Protein AF-A0A6J8E8V0-F1 (afdb_monomer)

pLDDT: mean 83.44, std 18.16, range [26.38, 98.62]

Secondary structure (DSSP, 8-state):
--------------------SS--SEESS---TTS-PEEEEEEE-TT-HHHHHHHHHHHHHHHHH-TTTEEEEEEE---TTSTTHHHHHHHHHHHHHHS-HHHHHHHHHHHHHTHHHHHHS-HHHHHHHHHHHHHHTT--HHHHHHHHT-HHHHHHHHHHHHHHHHTT--SSSEEEETTEEE--TTTTT--HHHHHHHHHHHHHHHHHTTS--------------PPPPPSS-SSEESTT--TT-SEEEEEEE-TT-HHHHHHHHHHHHHHHHH-TTTEEEEEEE---TTSTTHHHHHHHHHHHHHHHTTTTHHHHHHHHHHTHHHHS-TT--HHHHHHHHHHHHHHTT--HHHHHHHHT-HHHHHHHHHHHHHHHHTT--SSSEEEETTEEE---TT--HHHHHHHHHHHHS-----------TTSEEEEEETTEEEEEPTT-EEETTTEEE-

Radius of gyration: 25.34 Å; Cα contacts (8 Å, |Δi|>4): 703; chains: 1; bounding box: 61×71×66 Å

InterPro domains:
  IPR012336 Thioredoxin-like fold [PF13462] (37-200)
  IPR012336 Thioredoxin-like fold [PF13462] (241-409)
  IPR036249 Thioredoxin-like superfamily [SSF52833] (25-203)
  IPR036249 Thioredoxin-like superfamily [SSF52833] (212-414)

Solvent-accessible surface area (backbone atoms only — not comparable to full-atom values): 25256 Å² total; per-residue (Å²): 143,79,86,80,81,77,79,81,79,68,78,76,75,74,73,68,65,72,56,54,48,34,71,77,59,39,41,58,64,66,85,51,73,90,53,88,37,50,39,37,37,33,33,29,22,60,64,31,67,45,24,49,63,30,45,65,44,53,55,49,46,43,63,71,57,30,43,73,48,32,41,38,29,43,30,62,38,50,50,89,86,44,64,57,12,60,56,49,40,18,41,48,52,30,47,33,72,78,63,38,36,52,60,32,52,56,48,51,53,54,45,44,76,45,37,73,57,48,64,73,46,54,74,67,53,42,52,51,50,51,32,52,54,40,38,77,72,72,42,60,46,69,60,44,57,53,36,47,69,28,72,63,43,54,44,52,51,51,44,45,35,52,40,40,49,46,57,61,53,85,65,53,57,41,42,23,38,28,88,34,65,61,81,69,95,59,70,42,74,61,49,57,70,59,52,45,68,60,49,48,61,32,56,50,50,63,57,38,78,78,51,86,85,86,89,85,81,93,75,90,73,85,82,70,92,61,69,74,67,53,69,52,65,77,58,49,64,47,89,78,31,34,89,71,20,42,32,39,39,40,37,33,28,18,76,65,38,68,51,22,50,60,24,52,66,37,57,49,52,42,33,63,73,58,28,34,72,44,28,17,36,30,41,33,61,40,54,48,91,85,44,82,45,21,60,59,52,47,22,40,48,52,25,43,25,65,75,48,71,54,76,44,35,69,62,48,54,51,52,41,42,78,39,30,73,75,60,60,48,77,86,59,50,72,68,56,51,52,49,54,50,31,54,52,41,36,77,72,72,43,59,48,70,62,44,48,51,37,44,70,28,68,67,42,50,50,50,47,50,42,42,36,53,48,42,46,50,52,70,54,86,63,57,60,37,41,20,37,41,73,30,62,47,96,70,59,49,82,54,47,55,74,58,51,42,68,66,48,51,69,34,69,46,68,76,82,65,71,80,84,73,77,75,42,82,96,37,52,74,27,74,25,46,95,96,39,75,44,63,22,56,95,79,39,46,70,36,77,80,74,33,62,43,115

Mean predicted aligned error: 13.2 Å

Structure (mmCIF, N/CA/C/O backbone):
data_AF-A0A6J8E8V0-F1
#
_entry.id   AF-A0A6J8E8V0-F1
#
loop_
_atom_site.group_PDB
_atom_site.id
_atom_site.type_symbol
_atom_site.label_atom_id
_atom_site.label_alt_id
_atom_site.label_comp_id
_atom_site.label_asym_id
_atom_site.label_entity_id
_atom_site.label_seq_id
_atom_site.pdbx_PDB_ins_code
_atom_site.Cartn_x
_atom_site.Cartn_y
_atom_site.Cartn_z
_atom_site.occupancy
_atom_site.B_iso_or_equiv
_atom_site.auth_seq_id
_atom_site.auth_comp_id
_atom_site.auth_asym_id
_atom_site.auth_atom_id
_atom_site.pdbx_PDB_model_num
ATOM 1 N N . MET A 1 1 ? -34.663 33.775 -26.843 1.00 34.09 1 MET A N 1
ATOM 2 C CA . MET A 1 1 ? -33.263 33.399 -27.128 1.00 34.09 1 MET A CA 1
ATOM 3 C C . MET A 1 1 ? -32.666 32.852 -25.834 1.00 34.09 1 MET A C 1
ATOM 5 O O . MET A 1 1 ? -32.284 33.628 -24.975 1.00 34.09 1 MET A O 1
ATOM 9 N N . LEU A 1 2 ? -32.729 31.535 -25.624 1.00 29.50 2 LEU A N 1
ATOM 10 C CA . LEU A 1 2 ? -32.236 30.851 -24.421 1.00 29.50 2 LEU A CA 1
ATOM 11 C C . LEU A 1 2 ? -31.424 29.652 -24.908 1.00 29.50 2 LEU A C 1
ATOM 13 O O . LEU A 1 2 ? -31.969 28.722 -25.502 1.00 29.50 2 LEU A O 1
ATOM 17 N N . VAL A 1 3 ? -30.106 29.745 -24.752 1.00 31.20 3 VAL A N 1
ATOM 18 C CA . VAL A 1 3 ? -29.142 28.742 -25.204 1.00 31.20 3 VAL A CA 1
ATOM 19 C C . VAL A 1 3 ? -29.199 27.558 -24.239 1.00 31.20 3 VAL A C 1
ATOM 21 O O . VAL A 1 3 ? -28.789 27.665 -23.087 1.00 31.20 3 VAL A O 1
ATOM 24 N N . LYS A 1 4 ? -29.730 26.426 -24.712 1.00 33.00 4 LYS A N 1
ATOM 25 C CA . LYS A 1 4 ? -29.599 25.120 -24.056 1.00 33.00 4 LYS A CA 1
ATOM 26 C C . LYS A 1 4 ? -28.139 24.676 -24.154 1.00 33.00 4 LYS A C 1
ATOM 28 O O . LYS A 1 4 ? -27.688 24.289 -25.229 1.00 33.00 4 LYS A O 1
ATOM 33 N N . ILE A 1 5 ? -27.416 24.704 -23.039 1.00 32.44 5 ILE A N 1
ATOM 34 C CA . ILE A 1 5 ? -26.148 23.983 -22.904 1.00 32.44 5 ILE A CA 1
ATOM 35 C C . ILE A 1 5 ? -26.505 22.512 -22.686 1.00 32.44 5 ILE A C 1
ATOM 37 O O . ILE A 1 5 ? -26.934 22.106 -21.609 1.00 32.44 5 ILE A O 1
ATOM 41 N N . VAL A 1 6 ? -26.383 21.723 -23.750 1.00 30.16 6 VAL A N 1
ATOM 42 C CA . VAL A 1 6 ? -26.398 20.263 -23.678 1.00 30.16 6 VAL A CA 1
ATOM 43 C C . VAL A 1 6 ? -25.029 19.843 -23.154 1.00 30.16 6 VAL A C 1
ATOM 45 O O . VAL A 1 6 ? -24.040 19.876 -23.885 1.00 30.16 6 VAL A O 1
ATOM 48 N N . LEU A 1 7 ? -24.963 19.481 -21.872 1.00 28.97 7 LEU A N 1
ATOM 49 C CA . LEU A 1 7 ? -23.831 18.741 -21.326 1.00 28.97 7 LEU A CA 1
ATOM 50 C C . LEU A 1 7 ? -23.847 17.357 -21.991 1.00 28.97 7 LEU A C 1
ATOM 52 O O . LEU A 1 7 ? -24.654 16.495 -21.649 1.00 28.97 7 LEU A O 1
ATOM 56 N N . LEU A 1 8 ? -22.993 17.166 -22.995 1.00 27.77 8 LEU A N 1
ATOM 57 C CA . LEU A 1 8 ? -22.695 15.855 -23.560 1.00 27.77 8 LEU A CA 1
ATOM 58 C C . LEU A 1 8 ? -22.001 15.022 -22.475 1.00 27.77 8 LEU A C 1
ATOM 60 O O . LEU A 1 8 ? -20.784 15.074 -22.315 1.00 27.77 8 LEU A O 1
ATOM 64 N N . LEU A 1 9 ? -22.793 14.261 -21.719 1.00 31.09 9 LEU A N 1
ATOM 65 C CA . LEU A 1 9 ? -22.322 13.125 -20.935 1.00 31.09 9 LEU A CA 1
ATOM 66 C C . LEU A 1 9 ? -21.863 12.045 -21.919 1.00 31.09 9 LEU A C 1
ATOM 68 O O . LEU A 1 9 ? -22.605 11.129 -22.265 1.00 31.09 9 LEU A O 1
ATOM 72 N N . LEU A 1 10 ? -20.632 12.182 -22.413 1.00 26.38 10 LEU A N 1
ATOM 73 C CA . LEU A 1 10 ? -19.906 11.039 -22.946 1.00 26.38 10 LEU A CA 1
ATOM 74 C C . LEU A 1 10 ? -19.799 10.023 -21.802 1.00 26.38 10 LEU A C 1
ATOM 76 O O . LEU A 1 10 ? -19.360 10.408 -20.713 1.00 26.38 10 LEU A O 1
ATOM 80 N N . PRO A 1 11 ? -20.190 8.753 -21.999 1.00 27.48 11 PRO A N 1
ATOM 81 C CA . PRO A 1 11 ? -19.902 7.738 -21.008 1.00 27.48 11 PRO A CA 1
ATOM 82 C C . PRO A 1 11 ? -18.383 7.724 -20.854 1.00 27.48 11 PRO A C 1
ATOM 84 O O . PRO A 1 11 ? -17.657 7.483 -21.821 1.00 27.48 11 PRO A O 1
ATOM 87 N N . LEU A 1 12 ? -17.899 8.037 -19.650 1.00 30.67 12 LEU A N 1
ATOM 88 C CA . LEU A 1 12 ? -16.551 7.676 -19.248 1.00 30.67 12 LEU A CA 1
ATOM 89 C C . LEU A 1 12 ? -16.484 6.167 -19.457 1.00 30.67 12 LEU A C 1
ATOM 91 O O . LEU A 1 12 ? -17.032 5.399 -18.669 1.00 30.67 12 LEU A O 1
ATOM 95 N N . ALA A 1 13 ? -15.891 5.739 -20.570 1.00 27.61 13 ALA A N 1
ATOM 96 C CA . ALA A 1 13 ? -15.439 4.377 -20.713 1.00 27.61 13 ALA A CA 1
ATOM 97 C C . ALA A 1 13 ? -14.479 4.179 -19.542 1.00 27.61 13 ALA A C 1
ATOM 99 O O . ALA A 1 13 ? -13.367 4.708 -19.553 1.00 27.61 13 ALA A O 1
ATOM 100 N N . TYR A 1 14 ? -14.973 3.537 -18.482 1.00 33.22 14 TYR A N 1
ATOM 101 C CA . TYR A 1 14 ? -14.177 3.131 -17.343 1.00 33.22 14 TYR A CA 1
ATOM 102 C C . TYR A 1 14 ? -13.078 2.246 -17.915 1.00 33.22 14 TYR A C 1
ATOM 104 O O . TYR A 1 14 ? -13.292 1.076 -18.225 1.00 33.22 14 TYR A O 1
ATOM 112 N N . GLU A 1 15 ? -11.900 2.828 -18.121 1.00 35.97 15 GLU A N 1
ATOM 113 C CA . GLU A 1 15 ? -10.684 2.066 -18.306 1.00 35.97 15 GLU A CA 1
ATOM 114 C C . GLU A 1 15 ? -10.506 1.350 -16.966 1.00 35.97 15 GLU A C 1
ATOM 116 O O . GLU A 1 15 ? -10.053 1.957 -15.992 1.00 35.97 15 GLU A O 1
ATOM 121 N N . THR A 1 16 ? -11.021 0.114 -16.882 1.00 40.50 16 THR A N 1
ATOM 122 C CA . THR A 1 16 ? -10.982 -0.739 -15.689 1.00 40.50 16 THR A CA 1
ATOM 123 C C . THR A 1 16 ? -9.624 -0.556 -15.045 1.00 40.50 16 THR A C 1
ATOM 125 O O . THR A 1 16 ? -8.610 -0.746 -15.725 1.00 40.50 16 THR A O 1
ATOM 128 N N . ALA A 1 17 ? -9.595 -0.097 -13.793 1.00 46.75 17 ALA A N 1
ATOM 129 C CA . ALA A 1 17 ? -8.346 0.145 -13.097 1.00 46.75 17 ALA A CA 1
ATOM 130 C C . ALA A 1 17 ? -7.496 -1.125 -13.217 1.00 46.75 17 ALA A C 1
ATOM 132 O O . ALA A 1 17 ? -7.918 -2.204 -12.810 1.00 46.75 17 ALA A O 1
ATOM 133 N N . ILE A 1 18 ? -6.366 -1.023 -13.921 1.00 54.47 18 ILE A N 1
ATOM 134 C CA . ILE A 1 18 ? -5.550 -2.189 -14.241 1.00 54.47 18 ILE A CA 1
ATOM 135 C C . ILE A 1 18 ? -4.857 -2.601 -12.954 1.00 54.47 18 ILE A C 1
ATOM 137 O O . ILE A 1 18 ? -3.860 -1.999 -12.558 1.00 54.47 18 ILE A O 1
ATOM 141 N N . VAL A 1 19 ? -5.421 -3.608 -12.307 1.00 53.31 19 VAL A N 1
ATOM 142 C CA . VAL A 1 19 ? -4.863 -4.219 -11.114 1.00 53.31 19 VAL A CA 1
ATOM 143 C C . VAL A 1 19 ? -3.681 -5.101 -11.536 1.00 53.31 19 VAL A C 1
ATOM 145 O O . VAL A 1 19 ? -3.852 -5.997 -12.368 1.00 53.31 19 VAL A O 1
ATOM 148 N N . PRO A 1 20 ? -2.461 -4.858 -11.034 1.00 56.16 20 PRO A N 1
ATOM 149 C CA . PRO A 1 20 ? -1.312 -5.690 -11.363 1.00 56.16 20 PRO A CA 1
ATOM 150 C C . PRO A 1 20 ? -1.471 -7.079 -10.734 1.00 56.16 20 PRO A C 1
ATOM 152 O O . PRO A 1 20 ? -2.052 -7.227 -9.667 1.00 56.16 20 PRO A O 1
ATOM 155 N N . SER A 1 21 ? -0.942 -8.122 -11.376 1.00 45.38 21 SER A N 1
ATOM 156 C CA . SER A 1 21 ? -1.095 -9.516 -10.921 1.00 45.38 21 SER A CA 1
ATOM 157 C C . SER A 1 21 ? -0.176 -9.923 -9.756 1.00 45.38 21 SER A C 1
ATOM 159 O O . SER A 1 21 ? -0.110 -11.094 -9.398 1.00 45.38 21 SER A O 1
ATOM 161 N N . ARG A 1 22 ? 0.634 -8.982 -9.266 1.00 55.50 22 ARG A N 1
ATOM 162 C CA . ARG A 1 22 ? 1.582 -9.103 -8.151 1.00 55.50 22 ARG A CA 1
ATOM 163 C C . ARG A 1 22 ? 1.892 -7.701 -7.615 1.00 55.50 22 ARG A C 1
ATOM 165 O O . ARG A 1 22 ? 1.747 -6.758 -8.404 1.00 55.50 22 ARG A O 1
ATOM 172 N N . PRO A 1 23 ? 2.382 -7.556 -6.368 1.00 61.09 23 PRO A N 1
ATOM 173 C CA . PRO A 1 23 ? 3.006 -6.315 -5.923 1.00 61.09 23 PRO A CA 1
ATOM 174 C C . PRO A 1 23 ? 4.016 -5.832 -6.972 1.00 61.09 23 PRO A C 1
ATOM 176 O O . PRO A 1 23 ? 4.823 -6.619 -7.487 1.00 61.09 23 PRO A O 1
ATOM 179 N N . LEU A 1 24 ? 3.885 -4.566 -7.367 1.00 75.25 24 LEU A N 1
ATOM 180 C CA . LEU A 1 24 ? 4.709 -3.946 -8.405 1.00 75.25 24 LEU A CA 1
ATOM 181 C C . LEU A 1 24 ? 6.151 -3.750 -7.921 1.00 75.25 24 LEU A C 1
ATOM 183 O O . LEU A 1 24 ? 6.468 -4.036 -6.772 1.00 75.25 24 LEU A O 1
ATOM 187 N N . GLY A 1 25 ? 7.039 -3.313 -8.810 1.00 85.38 25 GLY A N 1
ATOM 188 C CA . GLY A 1 25 ? 8.443 -3.100 -8.485 1.00 85.38 25 GLY A CA 1
ATOM 189 C C . GLY A 1 25 ? 9.325 -4.355 -8.517 1.00 85.38 25 GLY A C 1
ATOM 190 O O . GLY A 1 25 ? 8.908 -5.492 -8.775 1.00 85.38 25 GLY A O 1
ATOM 191 N N . PHE A 1 26 ? 10.608 -4.107 -8.289 1.00 88.19 26 PHE A N 1
ATOM 192 C CA . PHE A 1 26 ? 11.718 -5.044 -8.380 1.00 88.19 26 PHE A CA 1
ATOM 193 C C . PHE A 1 26 ? 12.364 -5.155 -7.003 1.00 88.19 26 PHE A C 1
ATOM 195 O O . PHE A 1 26 ? 12.855 -4.167 -6.466 1.00 88.19 26 PHE A O 1
ATOM 202 N N . ILE A 1 27 ? 12.357 -6.352 -6.421 1.00 87.06 27 ILE A N 1
ATOM 203 C CA . ILE A 1 27 ? 12.912 -6.587 -5.085 1.00 87.06 27 ILE A CA 1
ATOM 204 C C . ILE A 1 27 ? 14.381 -6.983 -5.201 1.00 87.06 27 ILE A C 1
ATOM 206 O O . ILE A 1 27 ? 14.748 -7.798 -6.054 1.00 87.06 27 ILE A O 1
ATOM 210 N N . TYR A 1 28 ? 15.218 -6.391 -4.356 1.00 84.06 28 TYR A N 1
ATOM 211 C CA . TYR A 1 28 ? 16.628 -6.741 -4.255 1.00 84.06 28 TYR A CA 1
ATOM 212 C C . TYR A 1 28 ? 16.803 -8.029 -3.444 1.00 84.06 28 TYR A C 1
ATOM 214 O O . TYR A 1 28 ? 16.353 -8.116 -2.303 1.00 84.06 28 TYR A O 1
ATOM 222 N N . GLY A 1 29 ? 17.486 -9.026 -4.013 1.00 76.19 29 GLY A N 1
ATOM 223 C CA . GLY A 1 29 ? 17.722 -10.307 -3.343 1.00 76.19 29 GLY A CA 1
ATOM 224 C C . GLY A 1 29 ? 16.493 -11.225 -3.289 1.00 76.19 29 GLY A C 1
ATOM 225 O O . GLY A 1 29 ? 15.527 -11.060 -4.035 1.00 76.19 29 GLY A O 1
ATOM 226 N N . ALA A 1 30 ? 16.563 -12.254 -2.440 1.00 69.81 30 ALA A N 1
ATOM 227 C CA . ALA A 1 30 ? 15.464 -13.194 -2.212 1.00 69.81 30 ALA A CA 1
ATOM 228 C C . ALA A 1 30 ? 14.536 -12.680 -1.103 1.00 69.81 30 ALA A C 1
ATOM 230 O O . ALA A 1 30 ? 15.019 -12.136 -0.120 1.00 69.81 30 ALA A O 1
ATOM 231 N N . GLN A 1 31 ? 13.222 -12.888 -1.219 1.00 65.25 31 GLN A N 1
ATOM 232 C CA . GLN A 1 31 ? 12.295 -12.612 -0.117 1.00 65.25 31 GLN A CA 1
ATOM 233 C C . GLN A 1 31 ? 12.247 -13.787 0.861 1.00 65.25 31 GLN A C 1
ATOM 235 O O . GLN A 1 31 ? 12.110 -14.937 0.440 1.00 65.25 31 GLN A O 1
ATOM 240 N N . ASN A 1 32 ? 12.291 -13.491 2.160 1.00 64.62 32 ASN A N 1
ATOM 241 C CA . ASN A 1 32 ? 11.963 -14.458 3.200 1.00 64.62 32 ASN A CA 1
ATOM 242 C C . ASN A 1 32 ? 10.497 -14.276 3.621 1.00 64.62 32 ASN A C 1
ATOM 244 O O . ASN A 1 32 ? 10.148 -13.298 4.273 1.00 64.62 32 ASN A O 1
ATOM 248 N N . SER A 1 33 ? 9.637 -15.227 3.255 1.00 59.72 33 SER A N 1
ATOM 249 C CA . SER A 1 33 ? 8.196 -15.173 3.544 1.00 59.72 33 SER A CA 1
ATOM 250 C C . SER A 1 33 ? 7.834 -15.428 5.012 1.00 59.72 33 SER A C 1
ATOM 252 O O . SER A 1 33 ? 6.668 -15.321 5.376 1.00 59.72 33 SER A O 1
ATOM 254 N N . ASN A 1 34 ? 8.799 -15.825 5.848 1.00 58.19 34 ASN A N 1
ATOM 255 C CA . ASN A 1 34 ? 8.559 -16.185 7.250 1.00 58.19 34 ASN A CA 1
ATOM 256 C C . ASN A 1 34 ? 8.754 -15.010 8.217 1.00 58.19 34 ASN A C 1
ATOM 258 O O . ASN A 1 34 ? 8.612 -15.179 9.428 1.00 58.19 34 ASN A O 1
ATOM 262 N N . VAL A 1 35 ? 9.103 -13.833 7.702 1.00 64.25 35 VAL A N 1
ATOM 263 C CA . VAL A 1 35 ? 9.339 -12.619 8.485 1.00 64.25 35 VAL A CA 1
ATOM 264 C C . VAL A 1 35 ? 8.593 -11.443 7.860 1.00 64.25 35 VAL A C 1
ATOM 266 O O . VAL A 1 35 ? 8.286 -11.453 6.671 1.00 64.25 35 VAL A O 1
ATOM 269 N N . MET A 1 36 ? 8.284 -10.432 8.672 1.00 66.38 36 MET A N 1
ATOM 270 C CA . MET A 1 36 ? 7.752 -9.147 8.209 1.00 66.38 36 MET A CA 1
ATOM 271 C C . MET A 1 36 ? 8.867 -8.099 8.311 1.00 66.38 36 MET A C 1
ATOM 273 O O . MET A 1 36 ? 8.992 -7.458 9.358 1.00 66.38 36 MET A O 1
ATOM 277 N N . PRO A 1 37 ? 9.735 -7.981 7.290 1.00 78.56 37 PRO A N 1
ATOM 278 C CA . PRO A 1 37 ? 10.811 -6.999 7.291 1.00 78.56 37 PRO A CA 1
ATOM 279 C C . PRO A 1 37 ? 10.245 -5.582 7.148 1.00 78.56 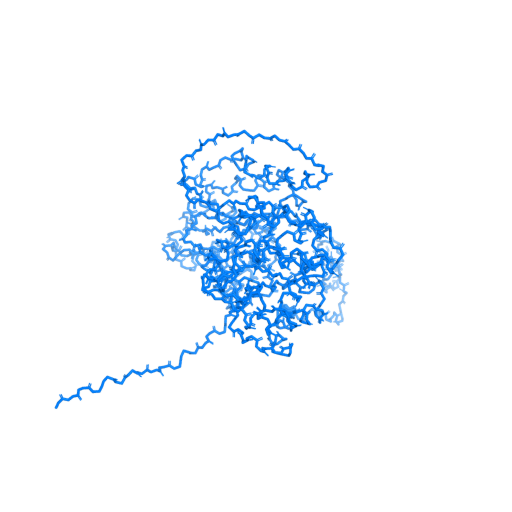37 PRO A C 1
ATOM 281 O O . PRO A 1 37 ? 9.097 -5.394 6.747 1.00 78.56 37 PRO A O 1
ATOM 284 N N . VAL A 1 38 ? 11.076 -4.577 7.424 1.00 83.69 38 VAL A N 1
ATOM 285 C CA . VAL A 1 38 ? 10.765 -3.194 7.048 1.00 83.69 38 VAL A CA 1
ATOM 286 C C . VAL A 1 38 ? 10.676 -3.122 5.525 1.00 83.69 38 VAL A C 1
ATOM 288 O O . VAL A 1 38 ? 11.593 -3.562 4.825 1.00 83.69 38 VAL A O 1
ATOM 291 N N . GLU A 1 39 ? 9.571 -2.593 5.006 1.00 86.56 39 GLU A N 1
ATOM 292 C CA . GLU A 1 39 ? 9.396 -2.372 3.571 1.00 86.56 39 GLU A CA 1
ATOM 293 C C . GLU A 1 39 ? 10.021 -1.026 3.205 1.00 86.56 39 GLU A C 1
ATOM 295 O O . GLU A 1 39 ? 9.642 0.003 3.763 1.00 86.56 39 GLU A O 1
ATOM 300 N N . PHE A 1 40 ? 11.008 -1.034 2.307 1.00 90.25 40 PHE A N 1
ATOM 301 C CA . PHE A 1 40 ? 11.674 0.164 1.809 1.00 90.25 40 PHE A CA 1
ATOM 302 C C . PHE A 1 40 ? 11.517 0.259 0.294 1.00 90.25 40 PHE A C 1
ATOM 304 O O . PHE A 1 40 ? 12.256 -0.357 -0.480 1.00 90.25 40 PHE A O 1
ATOM 311 N N . ASP A 1 41 ? 10.533 1.049 -0.112 1.00 91.19 41 ASP A N 1
ATOM 312 C CA . ASP A 1 41 ? 10.134 1.238 -1.495 1.00 91.19 41 ASP A CA 1
ATOM 313 C C . ASP A 1 41 ? 10.761 2.527 -2.037 1.00 91.19 41 ASP A C 1
ATOM 315 O O . ASP A 1 41 ? 10.690 3.587 -1.417 1.00 91.19 41 ASP A O 1
ATOM 319 N N . VAL A 1 42 ? 11.364 2.463 -3.222 1.00 92.62 42 VAL A N 1
ATOM 320 C CA . VAL A 1 42 ? 11.936 3.630 -3.901 1.00 92.62 42 VAL A CA 1
ATOM 321 C C . VAL A 1 42 ? 11.362 3.774 -5.302 1.00 92.62 42 VAL A C 1
ATOM 323 O O . VAL A 1 42 ? 11.428 2.854 -6.108 1.00 92.62 42 VAL A O 1
ATOM 326 N N . TYR A 1 43 ? 10.848 4.955 -5.625 1.00 93.25 43 TYR A N 1
ATOM 327 C CA . TYR A 1 43 ? 10.379 5.308 -6.961 1.00 93.25 43 TYR A CA 1
ATOM 328 C C . TYR A 1 43 ? 11.493 6.027 -7.711 1.00 93.25 43 TYR A C 1
ATOM 330 O O . TYR A 1 43 ?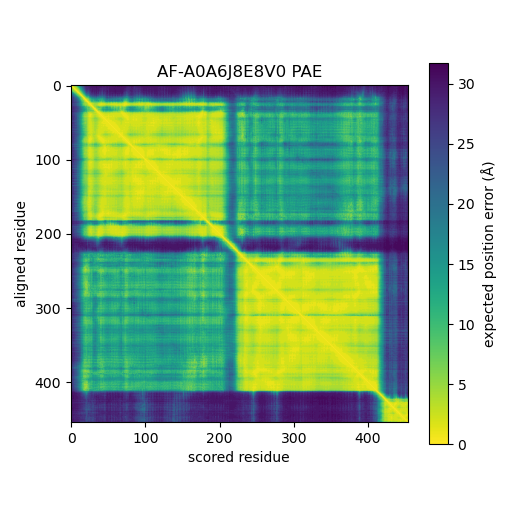 11.870 7.147 -7.364 1.00 93.25 43 TYR A O 1
ATOM 338 N N . MET A 1 44 ? 12.039 5.371 -8.732 1.00 93.69 44 MET A N 1
ATOM 339 C CA . MET A 1 44 ? 13.246 5.805 -9.429 1.00 93.69 44 MET A CA 1
ATOM 340 C C . MET A 1 44 ? 12.967 6.207 -10.869 1.00 93.69 44 MET A C 1
ATOM 342 O O . MET A 1 44 ? 12.285 5.509 -11.623 1.00 93.69 44 MET A O 1
ATOM 346 N N . GLY A 1 45 ? 13.559 7.324 -11.281 1.00 94.06 45 GLY A N 1
ATOM 347 C CA . GLY A 1 45 ? 13.556 7.752 -12.669 1.00 94.06 45 GLY A CA 1
ATOM 348 C C . GLY A 1 45 ? 14.648 6.995 -13.430 1.00 94.06 45 GLY A C 1
ATOM 349 O O . GLY A 1 45 ? 15.819 7.126 -13.067 1.00 94.06 45 GLY A O 1
ATOM 350 N N . PRO A 1 46 ? 14.336 6.256 -14.513 1.00 93.44 46 PRO A N 1
ATOM 351 C CA . PRO A 1 46 ? 15.345 5.485 -15.251 1.00 93.44 46 PRO A CA 1
ATOM 352 C C . PRO A 1 46 ? 16.461 6.348 -15.855 1.00 93.44 46 PRO A C 1
ATOM 354 O O . PRO A 1 46 ? 17.559 5.866 -16.093 1.00 93.44 46 PRO A O 1
ATOM 357 N N . LEU A 1 47 ? 16.175 7.630 -16.104 1.00 94.00 47 LEU A N 1
ATOM 358 C CA . LEU A 1 47 ? 17.115 8.616 -16.649 1.00 94.00 47 LEU A CA 1
ATOM 359 C C . LEU A 1 47 ? 17.211 9.879 -15.775 1.00 94.00 47 LEU A C 1
ATOM 361 O O . LEU A 1 47 ? 17.575 10.948 -16.264 1.00 94.00 47 LEU A O 1
ATOM 365 N N . CYS A 1 48 ? 16.871 9.759 -14.490 1.00 93.19 48 CYS A N 1
ATOM 366 C CA . CYS A 1 48 ? 16.971 10.844 -13.519 1.00 93.19 48 CYS A CA 1
ATOM 367 C C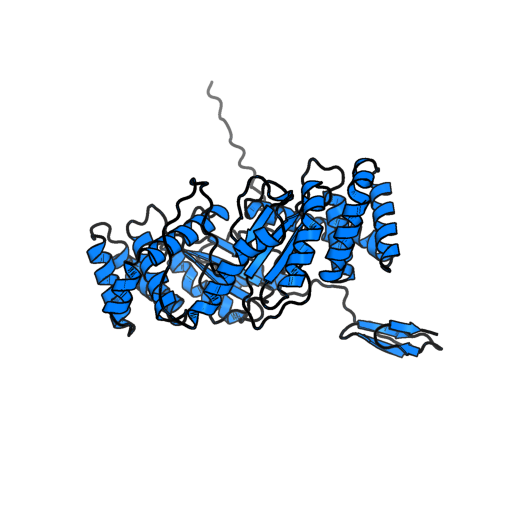 . CYS A 1 48 ? 18.388 10.871 -12.902 1.00 93.19 48 CYS A C 1
ATOM 369 O O . CYS A 1 48 ? 18.806 9.856 -12.336 1.00 93.19 48 CYS A O 1
ATOM 371 N N . PRO A 1 49 ? 19.133 11.994 -12.989 1.00 92.50 49 PRO A N 1
ATOM 372 C CA . PRO A 1 49 ? 20.458 12.126 -12.376 1.00 92.50 49 PRO A CA 1
ATOM 373 C C . PRO A 1 49 ? 20.464 11.885 -10.863 1.00 92.50 49 PRO A C 1
ATOM 375 O O . PRO A 1 49 ? 21.345 11.188 -10.373 1.00 92.50 49 PRO A O 1
ATOM 378 N N . ASP A 1 50 ? 19.448 12.368 -10.148 1.00 92.12 50 ASP A N 1
ATOM 379 C CA . ASP A 1 50 ? 19.331 12.197 -8.694 1.00 92.12 50 ASP A CA 1
ATOM 380 C C . ASP A 1 50 ? 19.073 10.734 -8.320 1.00 92.12 50 ASP A C 1
ATOM 382 O O . ASP A 1 50 ? 19.658 10.200 -7.380 1.00 92.12 50 ASP A O 1
ATOM 386 N N . SER A 1 51 ? 18.258 10.037 -9.122 1.00 93.69 51 SER A N 1
ATOM 387 C CA . SER A 1 51 ? 18.061 8.590 -8.974 1.00 93.69 51 SER A CA 1
ATOM 388 C C . SER A 1 51 ? 19.368 7.827 -9.231 1.00 93.69 51 SER A C 1
ATOM 390 O O . SER A 1 51 ? 19.694 6.910 -8.483 1.00 93.69 51 SER A O 1
ATOM 392 N N . LYS A 1 52 ? 20.157 8.236 -10.236 1.00 94.25 52 LYS A N 1
ATOM 393 C CA . LYS A 1 52 ? 21.504 7.693 -10.486 1.00 94.25 52 LYS A CA 1
ATOM 394 C C . LYS A 1 52 ? 22.451 7.933 -9.307 1.00 94.25 52 LYS A C 1
ATOM 396 O O . LYS A 1 52 ? 23.202 7.025 -8.963 1.00 94.25 52 LYS A O 1
ATOM 401 N N . ALA A 1 53 ? 22.439 9.133 -8.728 1.00 92.75 53 ALA A N 1
ATOM 402 C CA . ALA A 1 53 ? 23.341 9.520 -7.647 1.00 92.75 53 ALA A CA 1
ATOM 403 C C . ALA A 1 53 ? 23.109 8.680 -6.384 1.00 92.75 53 ALA A C 1
ATOM 405 O O . ALA A 1 53 ? 24.065 8.172 -5.800 1.00 92.75 53 ALA A O 1
ATOM 406 N N . VAL A 1 54 ? 21.844 8.461 -6.015 1.00 92.00 54 VAL A N 1
ATOM 407 C CA . VAL A 1 54 ? 21.497 7.740 -4.784 1.00 92.00 54 VAL A CA 1
ATOM 408 C C . VAL A 1 54 ? 21.583 6.213 -4.918 1.00 92.00 54 VAL A C 1
ATOM 410 O O . VAL A 1 54 ? 21.791 5.517 -3.924 1.00 92.00 54 VAL A O 1
ATOM 413 N N . PHE A 1 55 ? 21.449 5.663 -6.132 1.00 93.69 55 PHE A N 1
ATOM 414 C CA . PHE A 1 55 ? 21.325 4.216 -6.361 1.00 93.69 55 PHE A CA 1
ATOM 415 C C . PHE A 1 55 ? 22.419 3.354 -5.694 1.00 93.69 55 PHE A C 1
ATOM 417 O O . PHE A 1 55 ? 22.059 2.375 -5.033 1.00 93.69 55 PHE A O 1
ATOM 424 N N . PRO A 1 56 ? 23.724 3.699 -5.763 1.00 92.88 56 PRO A N 1
ATOM 425 C CA . PRO A 1 56 ? 24.767 2.907 -5.110 1.00 92.88 56 PRO A CA 1
ATOM 426 C C . PRO A 1 56 ? 24.609 2.839 -3.586 1.00 92.88 56 PRO A C 1
ATOM 428 O O . PRO A 1 56 ? 24.873 1.796 -2.989 1.00 92.88 56 PRO A O 1
ATOM 431 N N . THR A 1 57 ? 24.157 3.926 -2.952 1.00 92.56 57 THR A N 1
ATOM 432 C CA . THR A 1 57 ? 23.889 3.971 -1.507 1.00 92.56 57 THR A CA 1
ATOM 433 C C . THR A 1 57 ? 22.747 3.031 -1.134 1.00 92.56 57 THR A C 1
ATOM 435 O O . THR A 1 57 ? 22.859 2.291 -0.160 1.00 92.56 57 THR A O 1
ATOM 438 N N . LEU A 1 58 ? 21.676 2.994 -1.932 1.00 91.56 58 LEU A N 1
ATOM 439 C CA . LEU A 1 58 ? 20.530 2.119 -1.669 1.00 91.56 58 LEU A CA 1
ATOM 440 C C . LEU A 1 58 ? 20.891 0.633 -1.803 1.00 91.56 58 LEU A C 1
ATOM 442 O O . LEU A 1 58 ? 20.463 -0.183 -0.991 1.00 91.56 58 LEU A O 1
ATOM 446 N N . VAL A 1 59 ? 21.715 0.279 -2.796 1.00 90.75 59 VAL A N 1
ATOM 447 C CA . VAL A 1 59 ? 22.198 -1.101 -2.970 1.00 90.75 59 VAL A CA 1
ATOM 448 C C . VAL A 1 59 ? 23.083 -1.529 -1.792 1.00 90.75 59 VAL A C 1
ATOM 450 O O . VAL A 1 59 ? 22.935 -2.648 -1.299 1.00 90.75 59 VAL A O 1
ATOM 453 N N . LYS A 1 60 ? 23.958 -0.640 -1.293 1.00 91.31 60 LYS A N 1
ATOM 454 C CA . LYS A 1 60 ? 24.749 -0.894 -0.073 1.00 91.31 60 LYS A CA 1
ATOM 455 C C . LYS A 1 60 ? 23.855 -1.115 1.144 1.00 91.31 60 LYS A C 1
ATOM 457 O O . LYS A 1 60 ? 24.026 -2.109 1.842 1.00 91.31 60 LYS A O 1
ATOM 462 N N . LEU A 1 61 ? 22.858 -0.252 1.333 1.00 91.44 61 LEU A N 1
ATOM 463 C CA . LEU A 1 61 ? 21.895 -0.341 2.430 1.00 91.44 61 LEU A CA 1
ATOM 464 C C . LEU A 1 61 ? 21.112 -1.665 2.408 1.00 91.44 61 LEU A C 1
ATOM 466 O O . LEU A 1 61 ? 20.974 -2.327 3.435 1.00 91.44 61 LEU A O 1
ATOM 470 N N . ALA A 1 62 ? 20.645 -2.094 1.233 1.00 89.44 62 ALA A N 1
ATOM 471 C CA . ALA A 1 62 ? 19.967 -3.379 1.074 1.00 89.44 62 ALA A CA 1
ATOM 472 C C . ALA A 1 62 ? 20.886 -4.565 1.423 1.00 89.44 62 ALA A C 1
ATOM 474 O O . ALA A 1 62 ? 20.453 -5.518 2.073 1.00 89.44 62 ALA A O 1
ATOM 475 N N . GLY A 1 63 ? 22.166 -4.490 1.039 1.00 89.06 63 GLY A N 1
ATOM 476 C CA . GLY A 1 63 ? 23.186 -5.466 1.426 1.00 89.06 63 GLY A CA 1
ATOM 477 C C . GLY A 1 63 ? 23.493 -5.474 2.929 1.00 89.06 63 GLY A C 1
ATOM 478 O O . GLY A 1 63 ? 23.679 -6.549 3.492 1.00 89.06 63 GLY A O 1
ATOM 479 N N . HIS A 1 64 ? 23.505 -4.304 3.576 1.00 90.25 64 HIS A N 1
ATOM 480 C CA . HIS A 1 64 ? 23.766 -4.147 5.009 1.00 90.25 64 HIS A CA 1
ATOM 481 C C . HIS A 1 64 ? 22.729 -4.878 5.874 1.00 90.25 64 HIS A C 1
ATOM 483 O O . HIS A 1 64 ? 23.085 -5.611 6.796 1.00 90.25 64 HIS A O 1
ATOM 489 N N . TYR A 1 65 ? 21.440 -4.688 5.580 1.00 90.00 65 TYR A N 1
ATOM 490 C CA . TYR A 1 65 ? 20.360 -5.260 6.389 1.00 90.00 65 TYR A CA 1
ATOM 491 C C . TYR A 1 65 ? 20.026 -6.709 6.035 1.00 90.00 65 TYR A C 1
ATOM 493 O O . TYR A 1 65 ? 19.663 -7.487 6.923 1.00 90.00 65 TYR A O 1
ATOM 501 N N . GLY A 1 66 ? 20.139 -7.069 4.756 1.00 87.44 66 GLY A N 1
ATOM 502 C CA . GLY A 1 66 ? 19.697 -8.361 4.250 1.00 87.44 66 GLY A CA 1
ATOM 503 C C . GLY A 1 66 ? 18.167 -8.530 4.244 1.00 87.44 66 GLY A C 1
ATOM 504 O O . GLY A 1 66 ? 17.424 -7.730 4.826 1.00 87.44 66 GLY A O 1
ATOM 505 N N . PRO A 1 67 ? 17.675 -9.598 3.594 1.00 82.94 67 PRO A N 1
ATOM 506 C CA . PRO A 1 67 ? 16.252 -9.770 3.295 1.00 82.94 67 PRO A CA 1
ATOM 507 C C . PRO A 1 67 ? 15.371 -10.045 4.519 1.00 82.94 67 PRO A C 1
ATOM 509 O O . PRO A 1 67 ? 14.155 -9.886 4.441 1.00 82.94 67 PRO A O 1
ATOM 512 N N . ASP A 1 68 ? 15.966 -10.436 5.649 1.00 82.75 68 ASP A N 1
ATOM 513 C CA . ASP A 1 68 ? 15.222 -10.730 6.877 1.00 82.75 68 ASP A CA 1
ATOM 514 C C . ASP A 1 68 ? 14.814 -9.468 7.647 1.00 82.75 68 ASP A C 1
ATOM 516 O O . ASP A 1 68 ? 13.885 -9.502 8.454 1.00 82.75 68 ASP A O 1
ATOM 520 N N . LYS A 1 69 ? 15.522 -8.354 7.420 1.00 84.56 69 LYS A N 1
ATOM 521 C CA . LYS A 1 69 ? 15.300 -7.082 8.120 1.00 84.56 69 LYS A CA 1
ATOM 522 C C . LYS A 1 69 ? 14.734 -6.006 7.205 1.00 84.56 69 LYS A C 1
ATOM 524 O O . LYS A 1 69 ? 13.916 -5.212 7.661 1.00 84.56 69 LYS A O 1
ATOM 529 N N . LEU A 1 70 ? 15.143 -5.983 5.935 1.00 87.19 70 LEU A N 1
ATOM 530 C CA . LEU A 1 70 ? 14.750 -4.953 4.978 1.00 87.19 70 LEU A CA 1
ATOM 531 C C . LEU A 1 70 ? 14.357 -5.581 3.637 1.00 87.19 70 LEU A C 1
ATOM 533 O O . LEU A 1 70 ? 15.172 -6.223 2.977 1.00 87.19 70 LEU A O 1
ATOM 537 N N . THR A 1 71 ? 13.123 -5.341 3.194 1.00 87.88 71 THR A N 1
ATOM 538 C CA . THR A 1 71 ? 12.735 -5.562 1.796 1.00 87.88 71 THR A CA 1
ATOM 539 C C . THR A 1 71 ? 12.972 -4.276 1.025 1.00 87.88 71 THR A C 1
ATOM 541 O O . THR A 1 71 ? 12.210 -3.326 1.162 1.00 87.88 71 THR A O 1
ATOM 544 N N . PHE A 1 72 ? 14.020 -4.247 0.201 1.00 89.69 72 PHE A N 1
ATOM 545 C CA . PHE A 1 72 ? 14.276 -3.124 -0.696 1.00 89.69 72 PHE A CA 1
ATOM 546 C C . PHE A 1 72 ? 13.593 -3.353 -2.048 1.00 89.69 72 PHE A C 1
ATOM 548 O O . PHE A 1 72 ? 13.935 -4.298 -2.769 1.00 89.69 72 PHE A O 1
ATOM 555 N N . ARG A 1 73 ? 12.626 -2.496 -2.389 1.00 90.81 73 ARG A N 1
ATOM 556 C CA . ARG A 1 73 ? 11.812 -2.597 -3.605 1.00 90.81 73 ARG A CA 1
ATOM 557 C C . ARG A 1 73 ? 11.948 -1.333 -4.451 1.00 90.81 73 ARG A C 1
ATOM 559 O O . ARG A 1 73 ? 11.575 -0.242 -4.042 1.00 90.81 73 ARG A O 1
ATOM 566 N N . MET A 1 74 ? 12.458 -1.482 -5.666 1.00 92.81 74 MET A N 1
ATOM 567 C CA . MET A 1 74 ? 12.566 -0.397 -6.639 1.00 92.81 74 MET A CA 1
ATOM 568 C C . MET A 1 74 ? 11.350 -0.395 -7.563 1.00 92.81 74 MET A C 1
ATOM 570 O O . MET A 1 74 ? 11.075 -1.400 -8.205 1.00 92.81 74 MET A O 1
ATOM 574 N N . HIS A 1 75 ? 10.675 0.739 -7.696 1.00 93.12 75 HIS A N 1
ATOM 575 C CA . HIS A 1 75 ? 9.630 0.991 -8.685 1.00 93.12 75 HIS A CA 1
ATOM 576 C C . HIS A 1 75 ? 10.155 1.936 -9.757 1.00 93.12 75 HIS A C 1
ATOM 578 O O . HIS A 1 75 ? 10.807 2.935 -9.439 1.00 93.12 75 HIS A O 1
ATOM 584 N N . LEU A 1 76 ? 9.866 1.674 -11.030 1.00 93.50 76 LEU A N 1
ATOM 585 C CA . LEU A 1 76 ? 10.233 2.610 -12.093 1.00 93.50 76 LEU A CA 1
ATOM 586 C C . LEU A 1 76 ? 9.149 3.664 -12.273 1.00 93.50 76 LEU A C 1
ATOM 588 O O . LEU A 1 76 ? 7.985 3.378 -12.550 1.00 93.50 76 LEU A O 1
ATOM 592 N N . PHE A 1 77 ? 9.565 4.922 -12.198 1.00 93.56 77 PHE A N 1
ATOM 593 C CA . PHE A 1 77 ? 8.688 6.069 -12.359 1.00 93.56 77 PHE A CA 1
ATOM 594 C C . PHE A 1 77 ? 9.213 6.978 -13.480 1.00 93.56 77 PHE A C 1
ATOM 596 O O . PHE A 1 77 ? 9.837 8.012 -13.233 1.00 93.56 77 PHE A O 1
ATOM 603 N N . PRO A 1 78 ? 9.032 6.585 -14.759 1.00 92.12 78 PRO A N 1
ATOM 604 C CA . PRO A 1 78 ? 9.535 7.358 -15.885 1.00 92.12 78 PRO A CA 1
ATOM 605 C C . PRO A 1 78 ? 8.775 8.682 -16.028 1.00 92.12 78 PRO A C 1
ATOM 607 O O . PRO A 1 78 ? 7.607 8.720 -16.434 1.00 92.12 78 PRO A O 1
ATOM 610 N N . LEU A 1 79 ? 9.473 9.774 -15.725 1.00 85.12 79 LEU A N 1
ATOM 611 C CA . LEU A 1 79 ? 8.961 11.136 -15.829 1.00 85.12 79 LEU A CA 1
ATOM 612 C C . LEU A 1 79 ? 8.895 11.595 -17.298 1.00 85.12 79 LEU A C 1
ATOM 614 O O . LEU A 1 79 ? 9.806 11.301 -18.078 1.00 85.12 79 LEU A O 1
ATOM 618 N N . PRO A 1 80 ? 7.836 12.324 -17.701 1.00 84.06 80 PRO A N 1
ATOM 619 C CA . PRO A 1 80 ? 7.556 12.617 -19.109 1.00 84.06 80 PRO A CA 1
ATOM 620 C C . PRO A 1 80 ? 8.567 13.564 -19.772 1.00 84.06 80 PRO A C 1
ATOM 622 O O . PRO A 1 80 ? 8.678 13.567 -20.994 1.00 84.06 80 PRO A O 1
ATOM 625 N N . TYR A 1 81 ? 9.311 14.348 -18.988 1.00 83.12 81 TYR A N 1
ATOM 626 C CA . TYR A 1 81 ? 10.299 15.313 -19.483 1.00 83.12 81 TYR A CA 1
ATOM 627 C C . TYR A 1 81 ? 11.679 14.703 -19.779 1.00 83.12 81 TYR A C 1
ATOM 629 O O . TYR A 1 81 ? 12.507 15.344 -20.424 1.00 83.12 81 TYR A O 1
ATOM 637 N N . HIS A 1 82 ? 11.944 13.459 -19.369 1.00 86.31 82 HIS A N 1
ATOM 638 C CA . HIS A 1 82 ? 13.164 12.753 -19.757 1.00 86.31 82 HIS A CA 1
ATOM 639 C C . HIS A 1 82 ? 12.935 11.969 -21.054 1.00 86.31 82 HIS A C 1
ATOM 641 O O . HIS A 1 82 ? 12.216 10.964 -21.079 1.00 86.31 82 HIS A O 1
ATOM 647 N N . LYS A 1 83 ? 13.580 12.415 -22.142 1.00 87.00 83 LYS A N 1
ATOM 648 C CA . LYS A 1 83 ? 13.573 11.718 -23.437 1.00 87.00 83 LYS A CA 1
ATOM 649 C C . LYS A 1 83 ? 13.947 10.249 -23.224 1.00 87.00 83 LYS A C 1
ATOM 651 O O . LYS A 1 83 ? 14.932 9.954 -22.562 1.00 87.00 83 LYS A O 1
ATOM 656 N N . HIS A 1 84 ? 13.144 9.340 -23.771 1.00 94.75 84 HIS A N 1
ATOM 657 C CA . HIS A 1 84 ? 13.299 7.883 -23.651 1.00 94.75 84 HIS A CA 1
ATOM 658 C C . HIS A 1 84 ? 13.160 7.279 -22.248 1.00 94.75 84 HIS A C 1
ATOM 660 O O . HIS A 1 84 ? 13.277 6.064 -22.149 1.00 94.75 84 HIS A O 1
ATOM 666 N N . ALA A 1 85 ? 12.822 8.019 -21.185 1.00 93.56 85 ALA A N 1
ATOM 667 C CA . ALA A 1 85 ? 12.692 7.419 -19.846 1.00 93.56 85 ALA A CA 1
ATOM 668 C C . ALA A 1 85 ? 11.693 6.256 -19.817 1.00 93.56 85 ALA A C 1
ATOM 670 O O . ALA A 1 85 ? 11.967 5.208 -19.241 1.00 93.56 85 ALA A O 1
ATOM 671 N N . PHE A 1 86 ? 10.565 6.402 -20.513 1.00 94.12 86 PHE A N 1
ATOM 672 C CA . PHE A 1 86 ? 9.583 5.328 -20.638 1.00 94.12 86 PHE A CA 1
ATOM 673 C C . PHE A 1 86 ? 10.115 4.121 -21.436 1.00 94.12 86 PHE A C 1
ATOM 675 O O . PHE A 1 86 ? 9.829 2.979 -21.098 1.00 94.12 86 PHE A O 1
ATOM 682 N N . LEU A 1 87 ? 10.921 4.360 -22.474 1.00 95.75 87 LEU A N 1
ATOM 683 C CA . LEU A 1 87 ? 11.550 3.299 -23.266 1.00 95.75 87 LEU A CA 1
ATOM 684 C C . LEU A 1 87 ? 12.618 2.546 -22.458 1.00 95.75 87 LEU A C 1
ATOM 686 O O . LEU A 1 87 ? 12.698 1.325 -22.535 1.00 95.75 87 LEU A O 1
ATOM 690 N N . VAL A 1 88 ? 13.407 3.264 -21.661 1.00 96.62 88 VAL A N 1
ATOM 691 C CA . VAL A 1 88 ? 14.412 2.673 -20.772 1.00 96.62 88 VAL A CA 1
ATOM 692 C C . VAL A 1 88 ? 13.741 1.886 -19.645 1.00 96.62 88 VAL A C 1
ATOM 694 O O . VAL A 1 88 ? 14.182 0.780 -19.350 1.00 96.62 88 VAL A O 1
ATOM 697 N N . ALA A 1 89 ? 12.615 2.371 -19.103 1.00 96.00 89 ALA A N 1
ATOM 698 C CA . ALA A 1 89 ? 11.799 1.586 -18.175 1.00 96.00 89 ALA A CA 1
ATOM 699 C C . ALA A 1 89 ? 11.349 0.256 -18.805 1.00 96.00 89 ALA A C 1
ATOM 701 O O . ALA A 1 89 ? 11.519 -0.798 -18.197 1.00 96.00 89 ALA A O 1
ATOM 702 N N . MET A 1 90 ? 10.866 0.275 -20.054 1.00 95.25 90 MET A N 1
ATOM 703 C CA . MET A 1 90 ? 10.528 -0.955 -20.786 1.00 95.25 90 MET A CA 1
ATOM 704 C C . MET A 1 90 ? 11.728 -1.903 -20.918 1.00 95.25 90 MET A C 1
ATOM 706 O O . MET A 1 90 ? 11.555 -3.115 -20.799 1.00 95.25 90 MET A O 1
ATOM 710 N N . GLY A 1 91 ? 12.939 -1.373 -21.119 1.00 96.31 91 GLY A N 1
ATOM 711 C CA . GLY A 1 91 ? 14.174 -2.162 -21.114 1.00 96.31 91 GLY A CA 1
ATOM 712 C C . GLY A 1 91 ? 14.416 -2.860 -19.774 1.00 96.31 91 GLY A C 1
ATOM 713 O O . GLY A 1 91 ? 14.667 -4.062 -19.741 1.00 96.31 91 GLY A O 1
ATOM 714 N N . THR A 1 92 ? 14.241 -2.146 -18.663 1.00 96.19 92 THR A N 1
ATOM 715 C CA . THR A 1 92 ? 14.375 -2.712 -17.313 1.00 96.19 92 THR A CA 1
ATOM 716 C C . THR A 1 92 ? 13.339 -3.805 -17.027 1.00 96.19 92 THR A C 1
ATOM 718 O O . THR A 1 92 ? 13.696 -4.879 -16.542 1.00 96.19 92 THR A O 1
ATOM 721 N N . HIS A 1 93 ? 12.070 -3.606 -17.404 1.00 92.50 93 HIS A N 1
ATOM 722 C CA . HIS A 1 93 ? 11.056 -4.666 -17.308 1.00 92.50 93 HIS A CA 1
ATOM 723 C C . HIS A 1 93 ? 11.390 -5.879 -18.183 1.00 92.50 93 HIS A C 1
ATOM 725 O O . HIS A 1 93 ? 11.157 -7.014 -17.762 1.00 92.50 93 HIS A O 1
ATOM 731 N N . ALA A 1 94 ? 11.937 -5.659 -19.383 1.00 93.94 94 ALA A N 1
ATOM 732 C CA . ALA A 1 94 ? 12.375 -6.740 -20.258 1.00 93.94 94 ALA A CA 1
ATOM 733 C C . ALA A 1 94 ? 13.478 -7.577 -19.590 1.00 93.94 94 ALA A C 1
ATOM 735 O O . ALA A 1 94 ? 13.345 -8.800 -19.542 1.00 93.94 94 ALA A O 1
ATOM 736 N N . VAL A 1 95 ? 14.492 -6.946 -18.980 1.00 94.31 95 VAL A N 1
ATOM 737 C CA . VAL A 1 95 ? 15.520 -7.668 -18.208 1.00 94.31 95 VAL A CA 1
ATOM 738 C C . VAL A 1 95 ? 14.901 -8.461 -17.068 1.00 94.31 95 VAL A C 1
ATOM 740 O O . VAL A 1 95 ? 15.160 -9.662 -16.960 1.00 94.31 95 VAL A O 1
ATOM 743 N N . ASN A 1 96 ? 14.037 -7.844 -16.258 1.00 90.12 96 ASN A N 1
ATOM 744 C CA . ASN A 1 96 ? 13.387 -8.549 -15.157 1.00 90.12 96 ASN A CA 1
ATOM 745 C C . ASN A 1 96 ? 12.573 -9.756 -15.654 1.00 90.12 96 ASN A C 1
ATOM 747 O O . ASN A 1 96 ? 12.550 -10.800 -15.006 1.00 90.12 96 ASN A O 1
ATOM 751 N N . LYS A 1 97 ? 11.930 -9.646 -16.825 1.00 87.31 97 LYS A N 1
ATOM 752 C CA . LYS A 1 97 ? 11.163 -10.743 -17.430 1.00 87.31 97 LYS A CA 1
ATOM 753 C C . LYS A 1 97 ? 12.050 -11.902 -17.888 1.00 87.31 97 LYS A C 1
ATOM 755 O O . LYS A 1 97 ? 11.631 -13.052 -17.776 1.00 87.31 97 LYS A O 1
ATOM 760 N N . MET A 1 98 ? 13.246 -11.601 -18.389 1.00 88.50 98 MET A N 1
ATOM 761 C CA . MET A 1 98 ? 14.237 -12.598 -18.809 1.00 88.50 98 MET A CA 1
ATOM 762 C C . MET A 1 98 ? 14.966 -13.241 -17.618 1.00 88.50 98 MET A C 1
ATOM 764 O O . MET A 1 98 ? 15.545 -14.320 -17.760 1.00 88.50 98 MET A O 1
ATOM 768 N N . THR A 1 99 ? 14.962 -12.588 -16.449 1.00 87.38 99 THR A N 1
ATOM 769 C CA . THR A 1 99 ? 15.852 -12.921 -15.329 1.00 87.38 99 THR A CA 1
ATOM 770 C C . THR A 1 99 ? 15.139 -12.906 -13.966 1.00 87.38 99 THR A C 1
ATOM 772 O O . THR A 1 99 ? 14.252 -13.727 -13.733 1.00 87.38 99 THR A O 1
ATOM 775 N N . ASN A 1 100 ? 15.576 -12.049 -13.037 1.00 79.38 100 ASN A N 1
ATOM 776 C CA . ASN A 1 100 ? 15.060 -11.864 -11.685 1.00 79.38 100 ASN A CA 1
ATOM 777 C C . ASN A 1 100 ? 15.343 -10.431 -11.189 1.00 79.38 100 ASN A C 1
ATOM 779 O O . ASN A 1 100 ? 16.000 -9.635 -11.867 1.00 79.38 100 ASN A O 1
ATOM 783 N N . GLY A 1 101 ? 14.871 -10.124 -9.977 1.00 75.56 101 GLY A N 1
ATOM 784 C CA . GLY A 1 101 ? 15.070 -8.821 -9.344 1.00 75.56 101 GLY A CA 1
ATOM 785 C C . GLY A 1 101 ? 16.546 -8.436 -9.225 1.00 75.56 101 GLY A C 1
ATOM 786 O O . GLY A 1 101 ? 16.921 -7.385 -9.725 1.00 75.56 101 GLY A O 1
ATOM 787 N N . SER A 1 102 ? 17.419 -9.297 -8.692 1.00 80.81 102 SER A N 1
ATOM 788 C CA . SER A 1 102 ? 18.852 -8.986 -8.526 1.00 80.81 102 SER A CA 1
ATOM 789 C C . SER A 1 102 ? 19.544 -8.569 -9.829 1.00 80.81 102 SER A C 1
ATOM 791 O O . SER A 1 102 ? 20.283 -7.587 -9.849 1.00 80.81 102 SER A O 1
ATOM 793 N N . MET A 1 103 ? 19.268 -9.261 -10.938 1.00 86.75 103 MET A N 1
ATOM 794 C CA . MET A 1 103 ? 19.828 -8.894 -12.243 1.00 86.75 103 MET A CA 1
ATOM 795 C C . MET A 1 103 ? 19.259 -7.570 -12.774 1.00 86.75 103 MET A C 1
ATOM 797 O O . MET A 1 103 ? 19.933 -6.842 -13.498 1.00 86.75 103 MET A O 1
ATOM 801 N N . THR A 1 104 ? 18.042 -7.220 -12.361 1.00 91.81 104 THR A N 1
ATOM 802 C CA . THR A 1 104 ? 17.420 -5.932 -12.679 1.00 91.81 104 THR A CA 1
ATOM 803 C C . THR A 1 104 ? 18.162 -4.778 -12.003 1.00 91.81 104 THR A C 1
ATOM 805 O O . THR A 1 104 ? 18.339 -3.736 -12.625 1.00 91.81 104 THR A O 1
ATOM 808 N N . PHE A 1 105 ? 18.681 -4.958 -10.782 1.00 92.31 105 PHE A N 1
ATOM 809 C CA . PHE A 1 105 ? 19.515 -3.937 -10.130 1.00 92.31 105 PHE A CA 1
ATOM 810 C C . PHE A 1 105 ? 20.864 -3.746 -10.832 1.00 92.31 105 PHE A C 1
ATOM 812 O O . PHE A 1 105 ? 21.302 -2.609 -10.999 1.00 92.31 105 PHE A O 1
ATOM 819 N N . ILE A 1 106 ? 21.490 -4.831 -11.303 1.00 91.75 106 ILE A N 1
ATOM 820 C CA . ILE A 1 106 ? 22.725 -4.752 -12.103 1.00 91.75 106 ILE A CA 1
ATOM 821 C C . ILE A 1 106 ? 22.457 -4.002 -13.414 1.00 91.75 106 ILE A C 1
ATOM 823 O O . ILE A 1 106 ? 23.201 -3.091 -13.769 1.00 91.75 106 ILE A O 1
ATOM 827 N N . TRP A 1 107 ? 21.356 -4.327 -14.095 1.00 95.62 107 TRP A N 1
ATOM 828 C CA . TRP A 1 107 ? 20.926 -3.612 -15.296 1.00 95.62 107 TRP A CA 1
ATOM 829 C C . TRP A 1 107 ? 20.696 -2.123 -15.028 1.00 95.62 107 TRP A C 1
ATOM 831 O O . TRP A 1 107 ? 21.179 -1.280 -15.778 1.00 95.62 107 TRP A O 1
ATOM 841 N N . THR A 1 108 ? 19.997 -1.775 -13.946 1.00 96.25 108 THR A N 1
ATOM 842 C CA . THR A 1 108 ? 19.758 -0.374 -13.577 1.00 96.25 108 THR A CA 1
ATOM 843 C C . THR A 1 108 ? 21.068 0.370 -13.317 1.00 96.25 108 THR A C 1
ATOM 845 O O . THR A 1 108 ? 21.224 1.499 -13.782 1.00 96.25 108 THR A O 1
ATOM 848 N N . GLN A 1 109 ? 22.042 -0.265 -12.652 1.00 94.88 109 GLN A N 1
ATOM 849 C CA . GLN A 1 109 ? 23.376 0.311 -12.458 1.00 94.88 109 GLN A CA 1
ATOM 850 C C . GLN A 1 109 ? 24.064 0.628 -13.794 1.00 94.88 109 GLN A C 1
ATOM 852 O O . GLN A 1 109 ? 24.684 1.687 -13.928 1.00 94.88 109 GLN A O 1
ATOM 857 N N . ASP A 1 110 ? 23.950 -0.271 -14.773 1.00 95.19 110 ASP A N 1
ATOM 858 C CA . ASP A 1 110 ? 24.567 -0.127 -16.094 1.00 95.19 110 ASP A CA 1
ATOM 859 C C . ASP A 1 110 ? 23.842 0.900 -16.982 1.00 95.19 110 ASP A C 1
ATOM 861 O O . ASP A 1 110 ? 24.460 1.704 -17.680 1.00 95.19 110 ASP A O 1
ATOM 865 N N . VAL A 1 111 ? 22.514 0.985 -16.888 1.00 96.44 111 VAL A N 1
ATOM 866 C CA . VAL A 1 111 ? 21.753 2.088 -17.493 1.00 96.44 111 VAL A CA 1
ATOM 867 C C . VAL A 1 111 ? 22.200 3.428 -16.909 1.00 96.44 111 VAL A C 1
ATOM 869 O O . VAL A 1 111 ? 22.414 4.385 -17.655 1.00 96.44 111 VAL A O 1
ATOM 872 N N . TYR A 1 112 ? 22.388 3.511 -15.589 1.00 96.50 112 TYR A N 1
ATOM 873 C CA . TYR A 1 112 ? 22.844 4.731 -14.931 1.00 96.50 112 TYR A CA 1
ATOM 874 C C . TYR A 1 112 ? 24.282 5.118 -15.284 1.00 96.50 112 TYR A C 1
ATOM 876 O O . TYR A 1 112 ? 24.563 6.312 -15.455 1.00 96.50 112 TYR A O 1
ATOM 884 N N . SER A 1 113 ? 25.189 4.157 -15.473 1.00 95.56 113 SER A N 1
ATOM 885 C CA . SER A 1 113 ? 26.549 4.447 -15.953 1.00 95.56 113 SER A CA 1
ATOM 886 C C . SER A 1 113 ? 26.532 5.073 -17.358 1.00 95.56 113 SER A C 1
ATOM 888 O O . SER A 1 113 ? 27.348 5.948 -17.644 1.00 95.56 113 SER A O 1
ATOM 890 N N . HIS A 1 114 ? 25.521 4.749 -18.173 1.00 95.38 114 HIS A N 1
ATOM 891 C CA . HIS A 1 114 ? 25.324 5.265 -19.530 1.00 95.38 114 HIS A CA 1
ATOM 892 C C . HIS A 1 114 ? 24.243 6.355 -19.660 1.00 95.38 114 HIS A C 1
ATOM 894 O O . HIS A 1 114 ? 23.903 6.737 -20.777 1.00 95.38 114 HIS A O 1
ATOM 900 N N . LEU A 1 115 ? 23.695 6.882 -18.561 1.00 94.06 115 LEU A N 1
ATOM 901 C CA . LEU A 1 115 ? 22.486 7.724 -18.559 1.00 94.06 115 LEU A CA 1
ATOM 902 C C . LEU A 1 115 ? 22.495 8.853 -19.607 1.00 94.06 115 LEU A C 1
ATOM 904 O O . LEU A 1 115 ? 21.488 9.076 -20.282 1.00 94.06 115 LEU A O 1
ATOM 908 N N . ASP A 1 116 ? 23.615 9.564 -19.763 1.00 92.62 116 ASP A N 1
ATOM 909 C CA . ASP A 1 116 ? 23.692 10.736 -20.642 1.00 92.62 116 ASP A CA 1
ATOM 910 C C . ASP A 1 116 ? 23.597 10.388 -22.128 1.00 92.62 116 ASP A C 1
ATOM 912 O O . ASP A 1 116 ? 23.040 11.175 -22.897 1.00 92.62 116 ASP A O 1
ATOM 916 N N . ILE A 1 117 ? 24.032 9.188 -22.536 1.00 94.00 117 ILE A N 1
ATOM 917 C CA . ILE A 1 117 ? 23.915 8.766 -23.936 1.00 94.00 117 ILE A CA 1
ATOM 918 C C . ILE A 1 117 ? 22.443 8.670 -24.338 1.00 94.00 117 ILE A C 1
ATOM 920 O O . ILE A 1 117 ? 22.047 9.138 -25.402 1.00 94.00 117 ILE A O 1
ATOM 924 N N . PHE A 1 118 ? 21.582 8.162 -23.453 1.00 94.69 118 PHE A N 1
ATOM 925 C CA . PHE A 1 118 ? 20.161 7.994 -23.745 1.00 94.69 118 PHE A CA 1
ATOM 926 C C . PHE A 1 118 ? 19.433 9.323 -23.963 1.00 94.69 118 PHE A C 1
ATOM 928 O O . PHE A 1 118 ? 18.392 9.341 -24.612 1.00 94.69 118 PHE A O 1
ATOM 935 N N . LYS A 1 119 ? 19.978 10.455 -23.507 1.00 89.31 119 LYS A N 1
ATOM 936 C CA . LYS A 1 119 ? 19.379 11.775 -23.756 1.00 89.31 119 LYS A CA 1
ATOM 937 C C . LYS A 1 119 ? 19.528 12.217 -25.216 1.00 89.31 119 LYS A C 1
ATOM 939 O O . LYS A 1 119 ? 18.667 12.932 -25.731 1.00 89.31 119 LYS A O 1
ATOM 944 N N . THR A 1 120 ? 20.589 11.788 -25.902 1.00 92.44 120 THR A N 1
ATOM 945 C CA . THR A 1 120 ? 20.931 12.273 -27.251 1.00 92.44 120 THR A CA 1
ATOM 946 C C . THR A 1 120 ? 20.427 11.348 -28.356 1.00 92.44 120 THR A C 1
ATOM 948 O O . THR A 1 120 ? 20.003 11.827 -29.409 1.00 92.44 120 THR A O 1
ATOM 951 N N . LEU A 1 121 ? 20.369 10.039 -28.100 1.00 95.56 121 LEU A N 1
ATOM 952 C CA . LEU A 1 121 ? 20.017 9.030 -29.102 1.00 95.56 121 LEU A CA 1
ATOM 953 C C . LEU A 1 121 ? 18.611 9.225 -29.700 1.00 95.56 121 LEU A C 1
ATOM 955 O O . LEU A 1 121 ? 17.684 9.763 -29.079 1.00 95.56 121 LEU A O 1
ATOM 959 N N . THR A 1 122 ? 18.423 8.742 -30.926 1.00 97.06 122 THR A N 1
ATOM 960 C CA . THR A 1 122 ? 17.094 8.436 -31.478 1.00 97.06 122 THR A CA 1
ATOM 961 C C . THR A 1 122 ? 16.493 7.220 -30.766 1.00 97.06 122 THR A C 1
ATOM 963 O O . THR A 1 122 ? 17.172 6.517 -30.018 1.00 97.06 122 THR A O 1
ATOM 966 N N . LYS A 1 123 ? 15.202 6.951 -30.985 1.00 95.12 123 LYS A N 1
ATOM 967 C CA . LYS A 1 123 ? 14.523 5.795 -30.384 1.00 95.12 123 LYS A CA 1
ATOM 968 C C . LYS A 1 123 ? 15.198 4.467 -30.762 1.00 95.12 123 LYS A C 1
ATOM 970 O O . LYS A 1 123 ? 15.447 3.642 -29.888 1.00 95.12 123 LYS A O 1
ATOM 975 N N . ASP A 1 124 ? 15.532 4.281 -32.036 1.00 96.25 124 ASP A N 1
ATOM 976 C CA . ASP A 1 124 ? 16.127 3.032 -32.530 1.00 96.25 124 ASP A CA 1
ATOM 977 C C . ASP A 1 124 ? 17.574 2.861 -32.067 1.00 96.25 124 ASP A C 1
ATOM 979 O O . ASP A 1 124 ? 17.999 1.754 -31.729 1.00 96.25 124 ASP A O 1
ATOM 983 N N . GLN A 1 125 ? 18.317 3.964 -31.968 1.00 97.62 125 GLN A N 1
ATOM 984 C CA . GLN A 1 125 ? 19.647 3.962 -31.367 1.00 97.62 125 GLN A CA 1
ATOM 985 C C . GLN A 1 125 ? 19.591 3.632 -29.870 1.00 97.62 125 GLN A C 1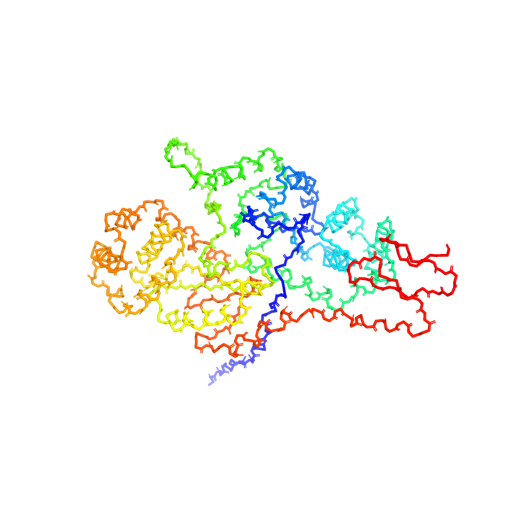
ATOM 987 O O . GLN A 1 125 ? 20.408 2.847 -29.399 1.00 97.62 125 GLN A O 1
ATOM 992 N N . ALA A 1 126 ? 18.609 4.155 -29.127 1.00 97.06 126 ALA A N 1
ATOM 993 C CA . ALA A 1 126 ? 18.413 3.811 -27.719 1.00 97.06 126 ALA A CA 1
ATOM 994 C C . ALA A 1 126 ? 18.069 2.322 -27.538 1.00 97.06 126 ALA A C 1
ATOM 996 O O . ALA A 1 126 ? 18.638 1.668 -26.667 1.00 97.06 126 ALA A O 1
ATOM 997 N N . ILE A 1 127 ? 17.203 1.755 -28.391 1.00 97.25 127 ILE A N 1
ATOM 998 C CA . ILE A 1 127 ? 16.925 0.307 -28.405 1.00 97.25 127 ILE A CA 1
ATOM 999 C C . ILE A 1 127 ? 18.200 -0.482 -28.700 1.00 97.25 127 ILE A C 1
ATOM 1001 O O . ILE A 1 127 ? 18.497 -1.442 -27.997 1.00 97.25 127 ILE A O 1
ATOM 1005 N N . SER A 1 128 ? 18.964 -0.075 -29.714 1.00 97.56 128 SER A N 1
ATOM 1006 C CA . SER A 1 128 ? 20.205 -0.756 -30.098 1.00 97.56 128 SER A CA 1
ATOM 1007 C C . SER A 1 128 ? 21.237 -0.724 -28.972 1.00 97.56 128 SER A C 1
ATOM 1009 O O . SER A 1 128 ? 21.833 -1.756 -28.672 1.00 97.56 128 SER A O 1
ATOM 1011 N N . LYS A 1 129 ? 21.376 0.416 -28.280 1.00 97.75 129 LYS A N 1
ATOM 1012 C CA . LYS A 1 129 ? 22.243 0.530 -27.106 1.00 97.75 129 LYS A CA 1
ATOM 1013 C C . LYS A 1 129 ? 21.774 -0.382 -25.973 1.00 97.75 129 LYS A C 1
ATOM 1015 O O . LYS A 1 129 ? 22.583 -1.101 -25.410 1.00 97.75 129 LYS A O 1
ATOM 1020 N N . MET A 1 130 ? 20.476 -0.429 -25.675 1.00 98.00 130 MET A N 1
ATOM 1021 C CA . MET A 1 130 ? 19.946 -1.355 -24.665 1.00 98.00 130 MET A CA 1
ATOM 1022 C C . MET A 1 130 ? 20.166 -2.832 -25.032 1.00 98.00 130 MET A C 1
ATOM 1024 O O . MET A 1 130 ? 20.462 -3.635 -24.156 1.00 98.00 130 MET A O 1
ATOM 1028 N N . VAL A 1 131 ? 20.064 -3.200 -26.314 1.00 97.81 131 VAL A N 1
ATOM 1029 C CA . VAL A 1 131 ? 20.377 -4.560 -26.791 1.00 97.81 131 VAL A CA 1
ATOM 1030 C C . VAL A 1 131 ? 21.859 -4.896 -26.581 1.00 97.81 131 VAL A C 1
ATOM 1032 O O . VAL A 1 131 ? 22.179 -6.018 -26.194 1.00 97.81 131 VAL A O 1
ATOM 1035 N N . GLU A 1 132 ? 22.760 -3.940 -26.816 1.00 97.44 132 GLU A N 1
ATOM 1036 C CA . GLU A 1 132 ? 24.196 -4.080 -26.548 1.00 97.44 132 GLU A CA 1
ATOM 1037 C C . GLU A 1 132 ? 24.473 -4.303 -25.053 1.00 97.44 132 GLU A C 1
ATOM 1039 O O . GLU A 1 132 ? 25.172 -5.257 -24.715 1.00 97.44 132 GLU A O 1
ATOM 1044 N N . LEU A 1 133 ? 23.870 -3.493 -24.172 1.00 97.06 133 LEU A N 1
ATOM 1045 C CA . LEU A 1 133 ? 23.985 -3.657 -22.715 1.00 97.06 133 LEU A CA 1
ATOM 1046 C C . LEU A 1 133 ? 23.412 -5.010 -22.253 1.00 97.06 133 LEU A C 1
ATOM 1048 O O . LEU A 1 133 ? 24.024 -5.736 -21.480 1.00 97.06 133 LEU A O 1
ATOM 1052 N N . ALA A 1 134 ? 22.262 -5.427 -22.788 1.00 96.00 134 ALA A N 1
ATOM 1053 C CA . ALA A 1 134 ? 21.683 -6.725 -22.445 1.00 96.00 134 ALA A CA 1
ATOM 1054 C C . ALA A 1 134 ? 22.625 -7.873 -22.854 1.00 96.00 134 ALA A C 1
ATOM 1056 O O . ALA A 1 134 ? 22.818 -8.831 -22.105 1.00 96.00 134 ALA A O 1
ATOM 1057 N N . LYS A 1 135 ? 23.264 -7.755 -24.024 1.00 95.94 135 LYS A N 1
ATOM 1058 C CA . LYS A 1 135 ? 24.238 -8.733 -24.515 1.00 95.94 135 LYS A CA 1
ATOM 1059 C C . LYS A 1 135 ? 25.505 -8.774 -23.656 1.00 95.94 135 LYS A C 1
ATOM 1061 O O . LYS A 1 135 ? 26.004 -9.872 -23.415 1.00 95.94 135 LYS A O 1
ATOM 1066 N N . SER A 1 136 ? 26.023 -7.634 -23.187 1.00 93.81 136 SER A N 1
ATOM 1067 C CA . SER A 1 136 ? 27.197 -7.606 -22.295 1.00 93.81 136 SER A CA 1
ATOM 1068 C C . SER A 1 136 ? 26.913 -8.282 -20.948 1.00 93.81 136 SER A C 1
ATOM 1070 O O . SER A 1 136 ? 27.811 -8.879 -20.362 1.00 93.81 136 SER A O 1
ATOM 1072 N N . MET A 1 137 ? 25.648 -8.293 -20.518 1.00 92.56 137 MET A N 1
ATOM 1073 C CA . MET A 1 137 ? 25.158 -9.035 -19.349 1.00 92.56 137 MET A CA 1
ATOM 1074 C C . MET A 1 137 ? 24.848 -10.520 -19.630 1.00 92.56 137 MET A C 1
ATOM 1076 O O . MET A 1 137 ? 24.318 -11.217 -18.765 1.00 92.56 137 MET A O 1
ATOM 1080 N N . GLY A 1 138 ? 25.145 -11.024 -20.833 1.00 93.31 138 GLY A N 1
ATOM 1081 C CA . GLY A 1 138 ? 24.903 -12.417 -21.222 1.00 93.31 138 GLY A CA 1
ATOM 1082 C C . GLY A 1 138 ? 23.452 -12.738 -21.603 1.00 93.31 138 GLY A C 1
ATOM 1083 O O . GLY A 1 138 ? 23.090 -13.911 -21.699 1.00 93.31 138 GLY A O 1
ATOM 1084 N N . LEU A 1 139 ? 22.608 -11.727 -21.828 1.00 94.38 139 LEU A N 1
ATOM 1085 C CA . LEU A 1 139 ? 21.211 -11.914 -22.224 1.00 94.38 139 LEU A CA 1
ATOM 1086 C C . LEU A 1 139 ? 21.068 -12.063 -23.745 1.00 94.38 139 LEU A C 1
ATOM 1088 O O . LEU A 1 139 ? 21.825 -11.495 -24.536 1.00 94.38 139 LEU A O 1
ATOM 1092 N N . SER A 1 140 ? 20.046 -12.809 -24.175 1.00 96.38 140 SER A N 1
ATOM 1093 C CA . SER A 1 140 ? 19.725 -12.975 -25.596 1.00 96.38 140 SER A CA 1
ATOM 1094 C C . SER A 1 140 ? 19.288 -11.648 -26.220 1.00 96.38 140 SER A C 1
ATOM 1096 O O . SER A 1 140 ? 18.214 -11.124 -25.921 1.00 96.38 140 SER A O 1
ATOM 1098 N N . ALA A 1 141 ? 20.094 -11.129 -27.149 1.00 93.88 141 ALA A N 1
ATOM 1099 C CA . ALA A 1 141 ? 19.798 -9.900 -27.883 1.00 93.88 141 ALA A CA 1
ATOM 1100 C C . ALA A 1 141 ? 18.456 -9.966 -28.638 1.00 93.88 141 ALA A C 1
ATOM 1102 O O . ALA A 1 141 ? 17.717 -8.981 -28.688 1.00 93.88 141 ALA A O 1
ATOM 1103 N N . ALA A 1 142 ? 18.130 -11.129 -29.214 1.00 93.69 142 ALA A N 1
ATOM 1104 C CA . ALA A 1 142 ? 16.891 -11.333 -29.959 1.00 93.69 14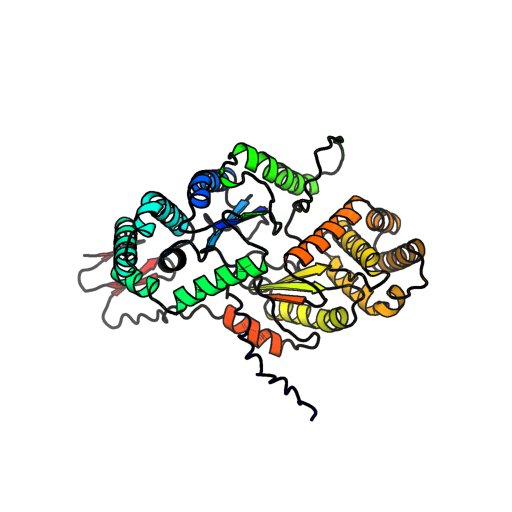2 ALA A CA 1
ATOM 1105 C C . ALA A 1 142 ? 15.661 -11.280 -29.039 1.00 93.69 142 ALA A C 1
ATOM 1107 O O . ALA A 1 142 ? 14.702 -10.563 -29.331 1.00 93.69 142 ALA A O 1
ATOM 1108 N N . GLU A 1 143 ? 15.717 -11.984 -27.906 1.00 94.69 143 GLU A N 1
ATOM 1109 C CA . GLU A 1 143 ? 14.634 -11.999 -26.918 1.00 94.69 143 GLU A CA 1
ATOM 1110 C C . GLU A 1 143 ? 14.448 -10.618 -26.279 1.00 94.69 143 GLU A C 1
ATOM 1112 O O . GLU A 1 143 ? 13.325 -10.114 -26.213 1.00 94.69 143 GLU A O 1
ATOM 1117 N N . PHE A 1 144 ? 15.542 -9.948 -25.900 1.00 96.25 144 PHE A N 1
ATOM 1118 C CA . PHE A 1 144 ? 15.480 -8.598 -25.345 1.00 96.25 144 PHE A CA 1
ATOM 1119 C C . PHE A 1 144 ? 14.828 -7.616 -26.326 1.00 96.25 144 PHE A C 1
ATOM 1121 O O . PHE A 1 144 ? 13.916 -6.878 -25.952 1.00 96.25 144 PHE A O 1
ATOM 1128 N N . LYS A 1 145 ? 15.239 -7.630 -27.604 1.00 94.50 145 LYS A N 1
ATOM 1129 C CA . LYS A 1 145 ? 14.671 -6.753 -28.642 1.00 94.50 145 LYS A CA 1
ATOM 1130 C C . LYS A 1 145 ? 13.167 -6.989 -28.838 1.00 94.50 145 LYS A C 1
ATOM 1132 O O . LYS A 1 145 ? 12.411 -6.034 -29.039 1.00 94.50 145 LYS A O 1
ATOM 1137 N N . GLN A 1 146 ? 12.725 -8.244 -28.749 1.00 93.88 146 GLN A N 1
ATOM 1138 C CA . GLN A 1 146 ? 11.307 -8.595 -28.800 1.00 93.88 146 GLN A CA 1
ATOM 1139 C C . GLN A 1 146 ? 10.547 -8.056 -27.581 1.00 93.88 146 GLN A C 1
ATOM 1141 O O . GLN A 1 146 ? 9.457 -7.505 -27.732 1.00 93.88 146 GLN A O 1
ATOM 1146 N N . LEU A 1 147 ? 11.108 -8.189 -26.377 1.00 92.25 147 LEU A N 1
ATOM 1147 C CA . LEU A 1 147 ? 10.465 -7.759 -25.133 1.00 92.25 147 LEU A CA 1
ATOM 1148 C C . LEU A 1 147 ? 10.416 -6.235 -24.986 1.00 92.25 147 LEU A C 1
ATOM 1150 O O . LEU A 1 147 ? 9.362 -5.692 -24.666 1.00 92.25 147 LEU A O 1
ATOM 1154 N N . VAL A 1 148 ? 11.504 -5.523 -25.286 1.00 92.44 148 VAL A N 1
ATOM 1155 C CA . VAL A 1 148 ? 11.580 -4.057 -25.132 1.00 92.44 148 VAL A CA 1
ATOM 1156 C C . VAL A 1 148 ? 10.640 -3.302 -26.076 1.00 92.44 148 VAL A C 1
ATOM 1158 O O . VAL A 1 148 ? 10.369 -2.126 -25.869 1.00 92.44 148 VAL A O 1
ATOM 1161 N N . THR A 1 149 ? 10.108 -3.961 -27.107 1.00 87.38 149 THR A N 1
ATOM 1162 C CA . THR A 1 149 ? 9.093 -3.404 -28.019 1.00 87.38 149 THR A CA 1
ATOM 1163 C C . THR A 1 149 ? 7.698 -3.999 -27.802 1.00 87.38 149 THR A C 1
ATOM 1165 O O . THR A 1 149 ? 6.736 -3.588 -28.452 1.00 87.38 149 THR A O 1
ATOM 1168 N N . ASN A 1 150 ? 7.560 -4.932 -26.858 1.00 90.75 150 ASN A N 1
ATOM 1169 C CA . ASN A 1 150 ? 6.340 -5.685 -26.619 1.00 90.75 150 ASN A CA 1
ATOM 1170 C C . ASN A 1 150 ? 5.234 -4.813 -25.995 1.00 90.75 150 ASN A C 1
ATOM 1172 O O . ASN A 1 150 ? 5.463 -4.053 -25.050 1.00 90.75 150 ASN A O 1
ATOM 1176 N N . SER A 1 151 ? 4.002 -4.964 -26.488 1.00 82.69 151 SER A N 1
ATOM 1177 C CA . SER A 1 151 ? 2.829 -4.235 -25.987 1.00 82.69 151 SER A CA 1
ATOM 1178 C C . SER A 1 151 ? 2.493 -4.555 -24.526 1.00 82.69 151 SER A C 1
ATOM 1180 O O . SER A 1 151 ? 2.004 -3.679 -23.815 1.00 82.69 151 SER A O 1
ATOM 1182 N N . ARG A 1 152 ? 2.799 -5.766 -24.049 1.00 81.62 152 ARG A N 1
ATOM 1183 C CA . ARG A 1 152 ? 2.630 -6.170 -22.650 1.00 81.62 152 ARG A CA 1
ATOM 1184 C C . ARG A 1 152 ? 3.643 -5.495 -21.735 1.00 81.62 152 ARG A C 1
ATOM 1186 O O . ARG A 1 152 ? 3.240 -4.949 -20.721 1.00 81.62 152 ARG A O 1
ATOM 1193 N N . ILE A 1 153 ? 4.922 -5.457 -22.112 1.00 86.69 153 ILE A N 1
ATOM 1194 C CA . ILE A 1 153 ? 5.952 -4.727 -21.350 1.00 86.69 153 ILE A CA 1
ATOM 1195 C C . ILE A 1 153 ? 5.603 -3.236 -21.295 1.00 86.69 153 ILE A C 1
ATOM 1197 O O . ILE A 1 153 ? 5.603 -2.629 -20.229 1.00 86.69 153 ILE A O 1
ATOM 1201 N N . LYS A 1 154 ? 5.186 -2.662 -22.430 1.00 85.00 154 LYS A N 1
ATOM 1202 C CA . LYS A 1 154 ? 4.651 -1.295 -22.492 1.00 85.00 154 LYS A CA 1
ATOM 1203 C C . LYS A 1 154 ? 3.501 -1.076 -21.506 1.00 85.00 154 LYS A C 1
ATOM 1205 O O . LYS A 1 154 ? 3.400 -0.016 -20.893 1.00 85.00 154 LYS A O 1
ATOM 1210 N N . HIS A 1 155 ? 2.598 -2.043 -21.410 1.00 79.50 155 HIS A N 1
ATOM 1211 C CA . HIS A 1 155 ? 1.459 -1.987 -20.509 1.00 79.50 155 HIS A CA 1
ATOM 1212 C C . HIS A 1 155 ? 1.897 -2.078 -19.040 1.00 79.50 155 HIS A C 1
ATOM 1214 O O . HIS A 1 155 ? 1.510 -1.216 -18.260 1.00 79.50 155 HIS A O 1
ATOM 1220 N N . GLU A 1 156 ? 2.774 -3.019 -18.684 1.00 80.88 156 GLU A N 1
ATOM 1221 C CA . GLU A 1 156 ? 3.334 -3.165 -17.332 1.00 80.88 156 GLU A CA 1
ATOM 1222 C C . GLU A 1 156 ? 4.008 -1.865 -16.848 1.00 80.88 156 GLU A C 1
ATOM 1224 O O . GLU A 1 156 ? 3.704 -1.399 -15.752 1.00 80.88 156 GLU A O 1
ATOM 1229 N N . CYS A 1 157 ? 4.798 -1.191 -17.694 1.00 86.81 157 CYS A N 1
ATOM 1230 C CA . CYS A 1 157 ? 5.393 0.110 -17.352 1.00 86.81 157 CYS A CA 1
ATOM 1231 C C . CYS A 1 157 ? 4.352 1.217 -17.111 1.00 86.81 157 CYS A C 1
ATOM 1233 O O . CYS A 1 157 ? 4.557 2.118 -16.298 1.00 86.81 157 CYS A O 1
ATOM 1235 N N . ARG A 1 158 ? 3.231 1.208 -17.848 1.00 84.06 158 ARG A N 1
ATOM 1236 C CA . ARG A 1 158 ? 2.145 2.186 -17.638 1.00 84.06 158 ARG A CA 1
ATOM 1237 C C . ARG A 1 158 ? 1.439 1.945 -16.314 1.00 84.06 158 ARG A C 1
ATOM 1239 O O . ARG A 1 158 ? 1.105 2.920 -15.646 1.00 84.06 158 ARG A O 1
ATOM 1246 N N . VAL A 1 159 ? 1.221 0.678 -15.969 1.00 80.31 159 VAL A N 1
ATOM 1247 C CA . VAL A 1 159 ? 0.606 0.265 -14.705 1.00 80.31 159 VAL A CA 1
ATOM 1248 C C . VAL A 1 159 ? 1.490 0.678 -13.535 1.00 80.31 159 VAL A C 1
ATOM 1250 O O . VAL A 1 159 ? 0.995 1.348 -12.638 1.00 80.31 159 VAL A O 1
ATOM 1253 N N . GLU A 1 160 ? 2.796 0.401 -13.589 1.00 84.88 160 GLU A N 1
ATOM 1254 C CA . GLU A 1 160 ? 3.738 0.802 -12.534 1.00 84.88 160 GLU A CA 1
ATOM 1255 C C . GLU A 1 160 ? 3.786 2.324 -12.341 1.00 84.88 160 GLU A C 1
ATOM 1257 O O . GLU A 1 160 ? 3.669 2.826 -11.223 1.00 84.88 160 GLU A O 1
ATOM 1262 N N . ARG A 1 161 ? 3.824 3.091 -13.437 1.00 85.44 161 ARG A N 1
ATOM 1263 C CA . ARG A 1 161 ? 3.755 4.555 -13.349 1.00 85.44 161 ARG A CA 1
ATOM 1264 C C . ARG A 1 161 ? 2.420 5.043 -12.772 1.00 85.44 161 ARG A C 1
ATOM 1266 O O . ARG A 1 161 ? 2.404 5.976 -11.976 1.00 85.44 161 ARG A O 1
ATOM 1273 N N . LYS A 1 162 ? 1.289 4.447 -13.173 1.00 81.69 162 LYS A N 1
ATOM 1274 C CA . LYS A 1 162 ? -0.042 4.800 -12.641 1.00 81.69 162 LYS A CA 1
ATOM 1275 C C . LYS A 1 162 ? -0.142 4.482 -11.148 1.00 81.69 162 LYS A C 1
ATOM 1277 O O . LYS A 1 162 ? -0.700 5.285 -10.409 1.00 81.69 162 LYS A O 1
ATOM 1282 N N . HIS A 1 163 ? 0.444 3.369 -10.720 1.00 80.06 163 HIS A N 1
ATOM 1283 C CA . HIS A 1 163 ? 0.567 2.996 -9.317 1.00 80.06 163 HIS A CA 1
ATOM 1284 C C . HIS A 1 163 ? 1.383 4.028 -8.527 1.00 80.06 163 HIS A C 1
ATOM 1286 O O . HIS A 1 163 ? 0.908 4.517 -7.512 1.00 80.06 163 HIS A O 1
ATOM 1292 N N . GLY A 1 164 ? 2.539 4.481 -9.023 1.00 83.38 164 GLY A N 1
ATOM 1293 C CA . GLY A 1 164 ? 3.262 5.568 -8.349 1.00 83.38 164 GLY A CA 1
ATOM 1294 C C . GLY A 1 164 ? 2.409 6.837 -8.184 1.00 83.38 164 GLY A C 1
ATOM 1295 O O . GLY A 1 164 ? 2.372 7.417 -7.101 1.00 83.38 164 GLY A O 1
ATOM 1296 N N . PHE A 1 165 ? 1.626 7.223 -9.201 1.00 80.12 165 PHE A N 1
ATOM 1297 C CA . PHE A 1 165 ? 0.703 8.358 -9.076 1.00 80.12 165 PHE A CA 1
ATOM 1298 C C . PHE A 1 165 ? -0.394 8.124 -8.028 1.00 80.12 165 PHE A C 1
ATOM 1300 O O . PHE A 1 165 ? -0.686 9.040 -7.260 1.00 80.12 165 PHE A O 1
ATOM 1307 N N . SER A 1 166 ? -0.977 6.918 -7.948 1.00 73.75 166 SER A N 1
ATOM 1308 C CA . SER A 1 166 ? -1.952 6.584 -6.891 1.00 73.75 166 SER A CA 1
ATOM 1309 C C . SER A 1 166 ? -1.321 6.548 -5.499 1.00 73.75 166 SER A C 1
ATOM 1311 O O . SER A 1 166 ? -2.026 6.617 -4.496 1.00 73.75 166 SER A O 1
ATOM 1313 N N . ARG A 1 167 ? 0.011 6.475 -5.415 1.00 76.62 167 ARG A N 1
ATOM 1314 C CA . ARG A 1 167 ? 0.777 6.579 -4.170 1.00 76.62 167 ARG A CA 1
ATOM 1315 C C . ARG A 1 167 ? 1.275 7.985 -3.851 1.00 76.62 167 ARG A C 1
ATOM 1317 O O . ARG A 1 167 ? 2.116 8.152 -2.975 1.00 76.62 167 ARG A O 1
ATOM 1324 N N . GLY A 1 168 ? 0.753 8.996 -4.544 1.00 77.44 168 GLY A N 1
ATOM 1325 C CA . GLY A 1 168 ? 1.112 10.392 -4.308 1.00 77.44 168 GLY A CA 1
ATOM 1326 C C . GLY A 1 168 ? 2.526 10.751 -4.770 1.00 77.44 168 GLY A C 1
ATOM 1327 O O . GLY A 1 168 ? 3.003 11.840 -4.450 1.00 77.44 168 GLY A O 1
ATOM 1328 N N . ILE A 1 169 ? 3.190 9.876 -5.537 1.00 84.75 169 ILE A N 1
ATOM 1329 C CA . ILE A 1 169 ? 4.532 10.114 -6.071 1.00 84.75 169 ILE A CA 1
ATOM 1330 C C . ILE A 1 169 ? 4.460 11.172 -7.167 1.00 84.75 169 ILE A C 1
ATOM 1332 O O . ILE A 1 169 ? 3.699 11.056 -8.131 1.00 84.75 169 ILE A O 1
ATOM 1336 N N . LYS A 1 170 ? 5.278 12.213 -7.013 1.00 83.81 170 LYS A N 1
ATOM 1337 C CA . LYS A 1 170 ? 5.328 13.363 -7.930 1.00 83.81 170 LYS A CA 1
ATOM 1338 C C . LYS A 1 170 ? 6.715 13.607 -8.522 1.00 83.81 170 LYS A C 1
ATOM 1340 O O . LYS A 1 170 ? 6.816 14.316 -9.518 1.00 83.81 170 LYS A O 1
ATOM 1345 N N . ALA A 1 171 ? 7.759 13.024 -7.940 1.00 87.94 171 ALA A N 1
ATOM 1346 C CA . ALA A 1 171 ? 9.148 13.224 -8.332 1.00 87.94 171 ALA A CA 1
ATOM 1347 C C . ALA A 1 171 ? 9.946 11.921 -8.185 1.00 87.94 171 ALA A C 1
ATOM 1349 O O . ALA A 1 171 ? 9.426 10.911 -7.716 1.00 87.94 171 ALA A O 1
ATOM 1350 N N . THR A 1 172 ? 11.203 11.936 -8.625 1.00 91.00 172 THR A N 1
ATOM 1351 C CA . THR A 1 172 ? 12.146 10.830 -8.426 1.00 91.00 172 THR A CA 1
ATOM 1352 C C . THR A 1 172 ? 13.520 11.384 -8.043 1.00 91.00 172 THR A C 1
ATOM 1354 O O . THR A 1 172 ? 13.926 12.354 -8.681 1.00 91.00 172 THR A O 1
ATOM 1357 N N . PRO A 1 173 ? 14.271 10.747 -7.129 1.00 92.31 173 PRO A N 1
ATOM 1358 C CA . PRO A 1 173 ? 13.829 9.620 -6.316 1.00 92.31 173 PRO A CA 1
ATOM 1359 C C . PRO A 1 173 ? 12.723 10.046 -5.335 1.00 92.31 173 PRO A C 1
ATOM 1361 O O . PRO A 1 173 ? 12.606 11.209 -4.968 1.00 92.31 173 PRO A O 1
ATOM 1364 N N . THR A 1 174 ? 11.861 9.114 -4.950 1.00 90.94 174 THR A N 1
ATOM 1365 C CA . THR A 1 174 ? 10.974 9.281 -3.791 1.00 90.94 174 THR A CA 1
ATOM 1366 C C . THR A 1 174 ? 10.990 7.989 -3.004 1.00 90.94 174 THR A C 1
ATOM 1368 O O . THR A 1 174 ? 10.862 6.912 -3.586 1.00 90.94 174 THR A O 1
ATOM 1371 N N . PHE A 1 175 ? 11.157 8.099 -1.693 1.00 90.06 175 PHE A N 1
ATOM 1372 C CA . PHE A 1 175 ? 11.281 6.953 -0.803 1.00 90.06 175 PHE A CA 1
ATOM 1373 C C . PHE A 1 175 ? 10.020 6.757 0.023 1.00 90.06 175 PHE A C 1
ATOM 1375 O O . PHE A 1 175 ? 9.382 7.721 0.441 1.00 90.06 175 PHE A O 1
ATOM 1382 N N . MET A 1 176 ? 9.692 5.503 0.299 1.00 88.31 176 MET A N 1
ATOM 1383 C CA . MET A 1 176 ? 8.656 5.101 1.234 1.00 88.31 176 MET A CA 1
ATOM 1384 C C . MET A 1 176 ? 9.220 4.057 2.189 1.00 88.31 176 MET A C 1
ATOM 1386 O O . MET A 1 176 ? 9.892 3.125 1.757 1.00 88.31 176 MET A O 1
ATOM 1390 N N . ILE A 1 177 ? 8.926 4.202 3.477 1.00 86.56 177 ILE A N 1
ATOM 1391 C CA . ILE A 1 177 ? 9.193 3.171 4.481 1.00 86.56 177 ILE A CA 1
ATOM 1392 C C . ILE A 1 177 ? 7.855 2.744 5.077 1.00 86.56 177 ILE A C 1
ATOM 1394 O O . ILE A 1 177 ? 7.087 3.601 5.512 1.00 86.56 177 ILE A O 1
ATOM 1398 N N . ASN A 1 178 ? 7.574 1.437 5.080 1.00 82.62 178 ASN A N 1
ATOM 1399 C CA . ASN A 1 178 ? 6.312 0.857 5.554 1.00 82.62 178 ASN A CA 1
ATOM 1400 C C . ASN A 1 178 ? 5.092 1.615 5.007 1.00 82.62 178 ASN A C 1
ATOM 1402 O O . ASN A 1 178 ? 4.221 2.062 5.751 1.00 82.62 178 ASN A O 1
ATOM 1406 N N . ASP A 1 179 ? 5.091 1.801 3.687 1.00 78.19 179 ASP A N 1
ATOM 1407 C CA . ASP A 1 179 ? 4.069 2.505 2.916 1.00 78.19 179 ASP A CA 1
ATOM 1408 C C . ASP A 1 179 ? 3.931 4.029 3.141 1.00 78.19 179 ASP A C 1
ATOM 1410 O O . ASP A 1 179 ? 3.112 4.670 2.477 1.00 78.19 179 ASP A O 1
ATOM 1414 N N . VAL A 1 180 ? 4.759 4.647 3.989 1.00 79.38 180 VAL A N 1
ATOM 1415 C CA . VAL A 1 180 ? 4.746 6.099 4.231 1.00 79.38 180 VAL A CA 1
ATOM 1416 C C . VAL A 1 180 ? 5.876 6.788 3.476 1.00 79.38 180 VAL A C 1
ATOM 1418 O O . VAL A 1 180 ? 7.041 6.427 3.627 1.00 79.38 180 VAL A O 1
ATOM 1421 N N . VAL A 1 181 ? 5.531 7.805 2.673 1.00 82.62 181 VAL A N 1
ATOM 1422 C CA . VAL A 1 181 ? 6.502 8.672 1.979 1.00 82.62 181 VAL A CA 1
ATOM 1423 C C . VAL A 1 181 ? 7.442 9.277 3.002 1.00 82.62 181 VAL A C 1
ATOM 1425 O O . VAL A 1 181 ? 6.971 9.918 3.930 1.00 82.62 181 VAL A O 1
ATOM 1428 N N . VAL A 1 182 ? 8.748 9.129 2.810 1.00 83.31 182 VAL A N 1
ATOM 1429 C CA . VAL A 1 182 ? 9.776 9.839 3.572 1.00 83.31 182 VAL A CA 1
ATOM 1430 C C . VAL A 1 182 ? 9.967 11.204 2.908 1.00 83.31 182 VAL A C 1
ATOM 1432 O O . VAL A 1 182 ? 10.529 11.250 1.818 1.00 83.31 182 VAL A O 1
ATOM 1435 N N . ALA A 1 183 ? 9.475 12.302 3.492 1.00 68.56 183 ALA A N 1
ATOM 1436 C CA . ALA A 1 183 ? 9.752 13.652 2.987 1.00 68.56 183 ALA A CA 1
ATOM 1437 C C . ALA A 1 183 ? 11.095 14.161 3.522 1.00 68.56 183 ALA A C 1
ATOM 1439 O O . ALA A 1 183 ? 11.391 14.016 4.708 1.00 68.56 183 ALA A O 1
ATOM 1440 N N . ASP A 1 184 ? 11.900 14.726 2.624 1.00 63.66 184 ASP A N 1
ATOM 1441 C CA . ASP A 1 184 ? 13.152 15.433 2.910 1.00 63.66 184 ASP A CA 1
ATOM 1442 C C . ASP A 1 184 ? 13.614 16.153 1.630 1.00 63.66 184 ASP A C 1
ATOM 1444 O O . ASP A 1 184 ? 13.355 15.660 0.528 1.00 63.66 184 ASP A O 1
ATOM 1448 N N . ASP A 1 185 ? 14.299 17.280 1.789 1.00 55.34 185 ASP A N 1
ATOM 1449 C CA . ASP A 1 185 ? 14.687 18.211 0.728 1.00 55.34 185 ASP A CA 1
ATOM 1450 C C . ASP A 1 185 ? 15.991 17.792 0.009 1.00 55.34 185 ASP A C 1
ATOM 1452 O O . ASP A 1 185 ? 16.217 18.217 -1.123 1.00 55.34 185 ASP A O 1
ATOM 1456 N N . ASP A 1 186 ? 16.820 16.913 0.604 1.00 64.88 186 ASP A N 1
ATOM 1457 C CA . ASP A 1 186 ? 18.089 16.418 0.015 1.00 64.88 186 ASP A CA 1
ATOM 1458 C C . ASP A 1 186 ? 18.171 14.880 -0.078 1.00 64.88 186 ASP A C 1
ATOM 1460 O O . ASP A 1 186 ? 19.125 14.200 0.310 1.00 64.88 186 ASP A O 1
ATOM 1464 N N . GLN A 1 187 ? 17.104 14.300 -0.613 1.00 66.88 187 GLN A N 1
ATOM 1465 C CA . GLN A 1 187 ? 16.932 12.857 -0.765 1.00 66.88 187 GLN A CA 1
ATOM 1466 C C . GLN A 1 187 ? 17.995 12.171 -1.640 1.00 66.88 187 GLN A C 1
ATOM 1468 O O . GLN A 1 187 ? 18.296 10.993 -1.436 1.00 66.88 187 GLN A O 1
ATOM 1473 N N . ALA A 1 188 ? 18.572 12.891 -2.602 1.00 68.06 188 ALA A N 1
ATOM 1474 C CA . ALA A 1 188 ? 19.542 12.349 -3.550 1.00 68.06 188 ALA A CA 1
ATOM 1475 C C . ALA A 1 188 ? 20.935 12.124 -2.936 1.00 68.06 188 ALA A C 1
ATOM 1477 O O . ALA A 1 188 ? 21.653 11.225 -3.375 1.00 68.06 188 ALA A O 1
ATOM 1478 N N . ASN A 1 189 ? 21.301 12.910 -1.917 1.00 78.00 189 ASN A N 1
ATOM 1479 C CA . ASN A 1 189 ? 22.640 12.900 -1.320 1.00 78.00 189 ASN A CA 1
ATOM 1480 C C . ASN A 1 189 ? 22.693 12.252 0.068 1.00 78.00 189 ASN A C 1
ATOM 1482 O O . ASN A 1 189 ? 23.754 12.214 0.696 1.00 78.00 189 ASN A O 1
ATOM 1486 N N . ARG A 1 190 ? 21.570 11.712 0.556 1.00 84.62 190 ARG A N 1
ATOM 1487 C CA . ARG A 1 190 ? 21.507 11.067 1.869 1.00 84.62 190 ARG A CA 1
ATOM 1488 C C . ARG A 1 190 ? 22.492 9.895 1.963 1.00 84.62 190 ARG A C 1
ATOM 1490 O O . ARG A 1 190 ? 22.479 8.984 1.131 1.00 84.62 190 ARG A O 1
ATOM 1497 N N . SER A 1 191 ? 23.323 9.904 3.005 1.00 88.31 191 SER A N 1
ATOM 1498 C CA . SER A 1 191 ? 24.328 8.864 3.234 1.00 88.31 191 SER A CA 1
ATOM 1499 C C . SER A 1 191 ? 23.709 7.556 3.747 1.00 88.31 191 SER A C 1
ATOM 1501 O O . SER A 1 191 ? 22.591 7.533 4.265 1.00 88.31 191 SER A O 1
ATOM 1503 N N . GLU A 1 192 ? 24.456 6.452 3.653 1.00 89.00 192 GLU A N 1
ATOM 1504 C CA . GLU A 1 192 ? 24.057 5.167 4.249 1.00 89.00 192 GLU A CA 1
ATOM 1505 C C . GLU A 1 192 ? 23.802 5.305 5.759 1.00 89.00 192 GLU A C 1
ATOM 1507 O O . GLU A 1 192 ? 22.793 4.821 6.265 1.00 89.00 192 GLU A O 1
ATOM 1512 N N . ALA A 1 193 ? 24.658 6.049 6.468 1.00 87.88 193 ALA A N 1
ATOM 1513 C CA . ALA A 1 193 ? 24.518 6.285 7.903 1.00 87.88 193 ALA A CA 1
ATOM 1514 C C . ALA A 1 193 ? 23.229 7.046 8.256 1.00 87.88 193 ALA A C 1
ATOM 1516 O O . ALA A 1 193 ? 22.628 6.790 9.298 1.00 87.88 193 ALA A O 1
ATOM 1517 N N . ASP A 1 194 ? 22.782 7.965 7.401 1.00 87.88 194 ASP A N 1
ATOM 1518 C CA . ASP A 1 194 ? 21.544 8.712 7.638 1.0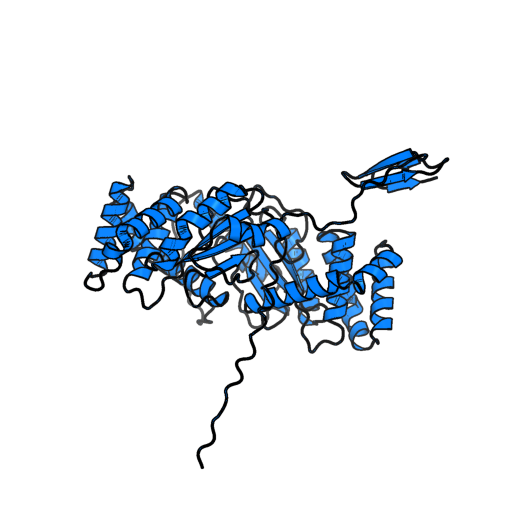0 87.88 194 ASP A CA 1
ATOM 1519 C C . ASP A 1 194 ? 20.300 7.857 7.388 1.00 87.88 194 ASP A C 1
ATOM 1521 O O . ASP A 1 194 ? 19.323 7.971 8.126 1.00 87.88 194 ASP A O 1
ATOM 1525 N N . TRP A 1 195 ? 20.347 6.941 6.417 1.00 90.44 195 TRP A N 1
ATOM 1526 C CA . TRP A 1 195 ? 19.303 5.925 6.260 1.00 90.44 195 TRP A CA 1
ATOM 1527 C C . TRP A 1 195 ? 19.229 4.985 7.461 1.00 90.44 195 TRP A C 1
ATOM 1529 O O . TRP A 1 195 ? 18.133 4.707 7.953 1.00 90.44 195 TRP A O 1
ATOM 1539 N N . ILE A 1 196 ? 20.382 4.553 7.975 1.00 90.31 196 ILE A N 1
ATOM 1540 C CA . ILE A 1 196 ? 20.465 3.696 9.161 1.00 90.31 196 ILE A CA 1
ATOM 1541 C C . ILE A 1 196 ? 19.800 4.369 10.370 1.00 90.31 196 ILE A C 1
ATOM 1543 O O . ILE A 1 196 ? 19.010 3.735 11.064 1.00 90.31 196 ILE A O 1
ATOM 1547 N N . LYS A 1 197 ? 20.003 5.680 10.577 1.00 88.12 197 LYS A N 1
ATOM 1548 C CA . LYS A 1 197 ? 19.340 6.439 11.660 1.00 88.12 197 LYS A CA 1
ATOM 1549 C C . LYS A 1 197 ? 17.809 6.431 11.584 1.00 88.12 197 LYS A C 1
ATOM 1551 O O . LYS A 1 197 ? 17.168 6.657 12.605 1.00 88.12 197 LYS A O 1
ATOM 1556 N N . ILE A 1 198 ? 17.222 6.198 10.410 1.00 86.69 198 ILE A N 1
ATOM 1557 C CA . ILE A 1 198 ? 15.764 6.143 10.215 1.00 86.69 198 ILE A CA 1
ATOM 1558 C C . ILE A 1 198 ? 15.250 4.710 10.356 1.00 86.69 198 ILE A C 1
ATOM 1560 O O . ILE A 1 198 ? 14.217 4.483 10.983 1.00 86.69 198 ILE A O 1
ATOM 1564 N N . ILE A 1 199 ? 15.974 3.741 9.796 1.00 88.00 199 ILE A N 1
ATOM 1565 C CA . ILE A 1 199 ? 15.552 2.337 9.748 1.00 88.00 199 ILE A CA 1
ATOM 1566 C C . ILE A 1 199 ? 15.815 1.623 11.083 1.00 88.00 199 ILE A C 1
ATOM 1568 O O . ILE A 1 199 ? 14.962 0.866 11.549 1.00 88.00 199 ILE A O 1
ATOM 1572 N N . ASP A 1 200 ? 16.942 1.881 11.751 1.00 88.44 200 ASP A N 1
ATOM 1573 C CA . ASP A 1 200 ? 17.294 1.204 13.005 1.00 88.44 200 ASP A CA 1
ATOM 1574 C C . ASP A 1 200 ? 16.277 1.429 14.132 1.00 88.44 200 ASP A C 1
ATOM 1576 O O . ASP A 1 200 ? 15.918 0.456 14.799 1.00 88.44 200 ASP A O 1
ATOM 1580 N N . PRO A 1 201 ? 15.751 2.647 14.375 1.00 83.56 201 PRO A N 1
ATOM 1581 C CA . PRO A 1 201 ? 14.693 2.839 15.364 1.00 83.56 201 PRO A CA 1
ATOM 1582 C C . PRO A 1 201 ? 13.439 2.011 15.067 1.00 83.56 201 PRO A C 1
ATOM 1584 O O . PRO A 1 201 ? 12.831 1.475 15.994 1.00 83.56 201 PRO A O 1
ATOM 1587 N N . ILE A 1 202 ? 13.080 1.860 13.789 1.00 81.94 202 ILE A N 1
ATOM 1588 C CA . ILE A 1 202 ? 11.940 1.049 13.348 1.00 81.94 202 ILE A CA 1
ATOM 1589 C C . ILE A 1 202 ? 12.197 -0.425 13.676 1.00 81.94 202 ILE A C 1
ATOM 1591 O O . ILE A 1 202 ? 11.396 -1.054 14.367 1.00 81.94 202 ILE A O 1
ATOM 1595 N N . LEU A 1 203 ? 13.360 -0.949 13.282 1.00 78.75 203 LEU A N 1
ATOM 1596 C CA . LEU A 1 203 ? 13.768 -2.328 13.566 1.00 78.75 203 LEU A CA 1
ATOM 1597 C C . LEU A 1 203 ? 13.870 -2.618 15.072 1.00 78.75 203 LEU A C 1
ATOM 1599 O O . LEU A 1 203 ? 13.451 -3.675 15.547 1.00 78.75 203 LEU A O 1
ATOM 1603 N N . ASN A 1 204 ? 14.405 -1.678 15.851 1.00 74.19 204 ASN A N 1
ATOM 1604 C CA . ASN A 1 204 ? 14.587 -1.837 17.292 1.00 74.19 204 ASN A CA 1
ATOM 1605 C C . ASN A 1 204 ? 13.258 -1.818 18.056 1.00 74.19 204 ASN A C 1
ATOM 1607 O O . ASN A 1 204 ? 13.138 -2.505 19.072 1.00 74.19 204 ASN A O 1
ATOM 1611 N N . GLN A 1 205 ? 12.244 -1.095 17.576 1.00 63.34 205 GLN A N 1
ATOM 1612 C CA . GLN A 1 205 ? 10.903 -1.155 18.159 1.00 63.34 205 GLN A CA 1
ATOM 1613 C C . GLN A 1 205 ? 10.168 -2.464 17.844 1.00 63.34 205 GLN A C 1
ATOM 1615 O O . GLN A 1 205 ? 9.528 -3.016 18.740 1.00 63.34 205 GLN A O 1
ATOM 1620 N N . ILE A 1 206 ? 10.344 -3.029 16.641 1.00 56.41 206 ILE A N 1
ATOM 1621 C CA . ILE A 1 206 ? 9.854 -4.382 16.309 1.00 56.41 206 ILE A CA 1
ATOM 1622 C C . ILE A 1 206 ? 10.423 -5.416 17.303 1.00 56.41 206 ILE A C 1
ATOM 1624 O O . ILE A 1 206 ? 9.709 -6.309 17.761 1.00 56.41 206 ILE A O 1
ATOM 1628 N N . ASN A 1 207 ? 11.685 -5.253 17.717 1.00 48.38 207 ASN A N 1
ATOM 1629 C CA . ASN A 1 207 ? 12.330 -6.124 18.706 1.00 48.38 207 ASN A CA 1
ATOM 1630 C C . ASN A 1 207 ? 11.904 -5.835 20.159 1.00 48.38 207 ASN A C 1
ATOM 1632 O O . ASN A 1 207 ? 11.819 -6.762 20.967 1.00 48.38 207 ASN A O 1
ATOM 1636 N N . LYS A 1 208 ? 11.579 -4.580 20.504 1.00 42.94 208 LYS A N 1
ATOM 1637 C CA . LYS A 1 208 ? 11.070 -4.196 21.835 1.00 42.94 208 LYS A CA 1
ATOM 1638 C C . LYS A 1 208 ? 9.625 -4.634 22.097 1.00 42.94 208 LYS A C 1
ATOM 1640 O O . LYS A 1 208 ? 9.257 -4.758 23.261 1.00 42.94 208 LYS A O 1
ATOM 1645 N N . LEU A 1 209 ? 8.831 -5.005 21.085 1.00 43.25 209 LEU A N 1
ATOM 1646 C CA . LEU A 1 209 ? 7.539 -5.680 21.320 1.00 43.25 209 LEU A CA 1
ATOM 1647 C C . LEU A 1 209 ? 7.681 -7.060 22.005 1.00 43.25 209 LEU A C 1
ATOM 1649 O O . LEU A 1 209 ? 6.682 -7.642 22.431 1.00 43.25 209 LEU A O 1
ATOM 1653 N N . LYS A 1 210 ? 8.911 -7.578 22.157 1.00 41.62 210 LYS A N 1
ATOM 1654 C CA . LYS A 1 210 ? 9.227 -8.750 22.990 1.00 41.62 210 LYS A CA 1
ATOM 1655 C C . LYS A 1 210 ? 9.669 -8.407 24.419 1.00 41.62 210 LYS A C 1
ATOM 1657 O O . LYS A 1 210 ? 9.759 -9.319 25.234 1.00 41.62 210 LYS A O 1
ATOM 1662 N N . MET A 1 211 ? 9.928 -7.142 24.759 1.00 30.30 211 MET A N 1
ATOM 1663 C CA . MET A 1 211 ? 10.379 -6.768 26.103 1.00 30.30 211 MET A CA 1
ATOM 1664 C C . MET A 1 211 ? 9.991 -5.323 26.442 1.00 30.30 211 MET A C 1
ATOM 1666 O O . MET A 1 211 ? 10.520 -4.363 25.888 1.00 30.30 211 MET A O 1
ATOM 1670 N N . PHE A 1 212 ? 9.033 -5.189 27.358 1.00 37.38 212 PHE A N 1
ATOM 1671 C CA . PHE A 1 212 ? 8.469 -3.924 27.825 1.00 37.38 212 PHE A CA 1
ATOM 1672 C C . PHE A 1 212 ? 9.509 -2.944 28.408 1.00 37.38 212 PHE A C 1
ATOM 1674 O O . PHE A 1 212 ? 10.525 -3.345 28.972 1.00 37.38 212 PHE A O 1
ATOM 1681 N N . CYS A 1 213 ? 9.080 -1.676 28.433 1.00 32.97 213 CYS A N 1
ATOM 1682 C CA . CYS A 1 213 ? 9.430 -0.588 29.359 1.00 32.97 213 CYS A CA 1
ATOM 1683 C C . CYS A 1 213 ? 10.587 0.386 29.036 1.00 32.97 213 CYS A C 1
ATOM 1685 O O . CYS A 1 213 ? 11.763 0.100 29.217 1.00 32.97 213 CYS A O 1
ATOM 1687 N N . LYS A 1 214 ? 10.129 1.630 28.812 1.00 34.62 214 LYS A N 1
ATOM 1688 C CA . LYS A 1 214 ? 10.636 2.933 29.283 1.00 34.62 214 LYS A CA 1
ATOM 1689 C C . LYS A 1 214 ? 11.861 3.581 28.612 1.00 34.62 214 LYS A C 1
ATOM 1691 O O . LYS A 1 214 ? 12.862 2.958 28.284 1.00 34.62 214 LYS A O 1
ATOM 1696 N N . ILE A 1 215 ? 11.740 4.914 28.631 1.00 38.25 215 ILE A N 1
ATOM 1697 C CA . ILE A 1 215 ? 12.704 6.010 28.450 1.00 38.25 215 ILE A CA 1
ATOM 1698 C C . ILE A 1 215 ? 12.870 6.523 27.005 1.00 38.25 215 ILE A C 1
ATOM 1700 O O . ILE A 1 215 ? 13.229 5.765 26.107 1.00 38.25 215 ILE A O 1
ATOM 1704 N N . ILE A 1 216 ? 12.667 7.846 26.851 1.00 41.91 216 ILE A N 1
ATOM 1705 C CA . ILE A 1 216 ? 13.590 8.887 26.312 1.00 41.91 216 ILE A CA 1
ATOM 1706 C C . ILE A 1 216 ? 12.734 9.984 25.637 1.00 41.91 216 ILE A C 1
ATOM 1708 O O . ILE A 1 216 ? 12.016 9.711 24.686 1.00 41.91 216 ILE A O 1
ATOM 1712 N N . LEU A 1 217 ? 12.538 11.134 26.295 1.00 36.25 217 LEU A N 1
ATOM 1713 C CA . LEU A 1 217 ? 13.355 12.370 26.296 1.00 36.25 217 LEU A CA 1
ATOM 1714 C C . LEU A 1 217 ? 13.052 13.261 25.078 1.00 36.25 217 LEU A C 1
ATOM 1716 O O . LEU A 1 217 ? 13.472 12.979 23.960 1.00 36.25 217 LEU A O 1
ATOM 1720 N N . CYS A 1 218 ? 12.335 14.356 25.344 1.00 36.34 218 CYS A N 1
ATOM 1721 C CA . CYS A 1 218 ? 12.031 15.420 24.396 1.00 36.34 218 CYS A CA 1
ATOM 1722 C C . CYS A 1 218 ? 13.304 16.083 23.860 1.00 36.34 218 CYS A C 1
ATOM 1724 O O . CYS A 1 218 ? 14.020 16.756 24.601 1.00 36.34 218 CYS A O 1
ATOM 1726 N N . LEU A 1 219 ? 13.502 15.984 22.550 1.00 39.56 219 LEU A N 1
ATOM 1727 C CA . LEU A 1 219 ? 14.227 16.964 21.753 1.00 39.56 219 LEU A CA 1
ATOM 1728 C C . LEU A 1 219 ? 13.287 17.381 20.621 1.00 39.56 219 LEU A C 1
ATOM 1730 O O . LEU A 1 219 ? 12.882 16.552 19.812 1.00 39.56 219 LEU A O 1
ATOM 1734 N N . LEU A 1 220 ? 12.893 18.653 20.618 1.00 43.03 220 LEU A N 1
ATOM 1735 C CA . LEU A 1 220 ? 12.114 19.274 19.548 1.00 43.03 220 LEU A CA 1
ATOM 1736 C C . LEU A 1 220 ? 13.001 19.479 18.311 1.00 43.03 220 LEU A C 1
ATOM 1738 O O . LEU A 1 220 ? 14.078 20.065 18.449 1.00 43.03 220 LEU A O 1
ATOM 1742 N N . PRO A 1 221 ? 12.513 19.148 17.105 1.00 43.50 221 PRO A N 1
ATOM 1743 C CA . PRO A 1 221 ? 12.924 19.844 15.901 1.00 43.50 221 PRO A CA 1
ATOM 1744 C C . PRO A 1 221 ? 11.728 20.473 15.175 1.00 43.50 221 PRO A C 1
ATOM 1746 O O . PRO A 1 221 ? 10.573 20.075 15.319 1.00 43.50 221 PRO A O 1
ATOM 1749 N N . VAL A 1 222 ? 12.059 21.502 14.401 1.00 39.00 222 VAL A N 1
ATOM 1750 C CA . VAL A 1 222 ? 11.199 22.260 13.490 1.00 39.00 222 VAL A CA 1
ATOM 1751 C C . VAL A 1 222 ? 10.237 21.331 12.739 1.00 39.00 222 VAL A C 1
ATOM 1753 O O . VAL A 1 222 ? 10.661 20.386 12.077 1.00 39.00 222 VAL A O 1
ATOM 1756 N N . ALA A 1 223 ? 8.935 21.601 12.862 1.00 36.81 223 ALA A N 1
ATOM 1757 C CA . ALA A 1 223 ? 7.872 20.795 12.278 1.00 36.81 223 ALA A CA 1
ATOM 1758 C C . ALA A 1 223 ? 7.829 20.946 10.749 1.00 36.81 223 ALA A C 1
ATOM 1760 O O . ALA A 1 223 ? 7.062 21.740 10.208 1.00 36.81 223 ALA A O 1
ATOM 1761 N N . PHE A 1 224 ? 8.614 20.138 10.041 1.00 41.84 224 PHE A N 1
ATOM 1762 C CA . PHE A 1 224 ? 8.177 19.653 8.738 1.00 41.84 224 PHE A CA 1
ATOM 1763 C C . PHE A 1 224 ? 7.058 18.643 8.996 1.00 41.84 224 PHE A C 1
ATOM 1765 O O . PHE A 1 224 ? 7.234 17.708 9.777 1.00 41.84 224 PHE A O 1
ATOM 1772 N N . ALA A 1 225 ? 5.884 18.860 8.398 1.00 50.91 225 ALA A N 1
ATOM 1773 C CA . ALA A 1 225 ? 4.671 18.060 8.596 1.00 50.91 225 ALA A CA 1
ATOM 1774 C C . ALA A 1 225 ? 4.763 16.673 7.922 1.00 50.91 225 ALA A C 1
ATOM 1776 O O . ALA A 1 225 ? 3.899 16.274 7.143 1.00 50.91 225 ALA A O 1
ATOM 1777 N N . GLN A 1 226 ? 5.841 15.950 8.203 1.00 58.50 226 GLN A N 1
ATOM 1778 C CA . GLN A 1 226 ? 6.072 14.577 7.802 1.00 58.50 226 GLN A CA 1
ATOM 1779 C C . GLN A 1 226 ? 5.163 13.663 8.632 1.00 58.50 226 GLN A C 1
ATOM 1781 O O . GLN A 1 226 ? 5.151 13.738 9.861 1.00 58.50 226 GLN A O 1
ATOM 1786 N N . VAL A 1 227 ? 4.391 12.795 7.972 1.00 62.03 227 VAL A N 1
ATOM 1787 C CA . VAL A 1 227 ? 3.652 11.735 8.677 1.00 62.03 227 VAL A CA 1
ATOM 1788 C C . VAL A 1 227 ? 4.688 10.823 9.347 1.00 62.03 227 VAL A C 1
ATOM 1790 O O . VAL A 1 227 ? 5.606 10.378 8.649 1.00 62.03 227 VAL A O 1
ATOM 1793 N N . PRO A 1 228 ? 4.596 10.554 10.665 1.00 71.31 228 PRO A N 1
ATOM 1794 C CA . PRO A 1 228 ? 5.511 9.625 11.313 1.00 71.31 228 PRO A CA 1
ATOM 1795 C C . PRO A 1 228 ? 5.521 8.280 10.587 1.00 71.31 228 PRO A C 1
ATOM 1797 O O . PRO A 1 228 ? 4.471 7.754 10.211 1.00 71.31 228 PRO A O 1
ATOM 1800 N N . ILE A 1 229 ? 6.718 7.741 10.366 1.00 70.25 229 ILE A N 1
ATOM 1801 C CA . ILE A 1 229 ? 6.886 6.457 9.691 1.00 70.25 229 ILE A CA 1
ATOM 1802 C C . ILE A 1 229 ? 6.483 5.355 10.681 1.00 70.25 229 ILE A C 1
ATOM 1804 O O . ILE A 1 229 ? 7.091 5.256 11.749 1.00 70.25 229 ILE A O 1
ATOM 1808 N N . PRO A 1 230 ? 5.481 4.527 10.355 1.00 72.19 230 PRO A N 1
ATOM 1809 C CA . PRO A 1 230 ? 4.981 3.510 11.260 1.00 72.19 230 PRO A CA 1
ATOM 1810 C C . PRO A 1 230 ? 5.997 2.377 11.420 1.00 72.19 230 PRO A C 1
ATOM 1812 O O . PRO A 1 230 ? 6.738 2.026 10.497 1.00 72.19 230 PRO A O 1
ATOM 1815 N N . HIS A 1 231 ? 6.009 1.756 12.600 1.00 65.56 231 HIS A N 1
ATOM 1816 C CA . HIS A 1 231 ? 6.980 0.708 12.927 1.00 65.56 231 HIS A CA 1
ATOM 1817 C C . HIS A 1 231 ? 6.762 -0.610 12.168 1.00 65.56 231 HIS A C 1
ATOM 1819 O O . HIS A 1 231 ? 7.676 -1.420 12.055 1.00 65.56 231 HIS A O 1
ATOM 1825 N N . ARG A 1 232 ? 5.559 -0.817 11.636 1.00 68.44 232 ARG A N 1
ATOM 1826 C CA . ARG A 1 232 ? 5.162 -1.942 10.782 1.00 68.44 232 ARG A CA 1
ATOM 1827 C C . ARG A 1 232 ? 4.251 -1.418 9.667 1.00 68.44 232 ARG A C 1
ATOM 1829 O O . ARG A 1 232 ? 3.687 -0.336 9.850 1.00 68.44 232 ARG A O 1
ATOM 1836 N N . PRO A 1 233 ? 4.063 -2.159 8.559 1.00 77.19 233 PRO A N 1
ATOM 1837 C CA . PRO A 1 233 ? 3.009 -1.844 7.600 1.00 77.19 233 PRO A CA 1
ATOM 1838 C C . PRO A 1 233 ? 1.671 -1.633 8.317 1.00 77.19 233 PRO A C 1
ATOM 1840 O O . PRO A 1 233 ? 1.318 -2.399 9.219 1.00 77.19 233 PRO A O 1
ATOM 1843 N N . LEU A 1 234 ? 0.967 -0.561 7.955 1.00 85.62 234 LEU A N 1
ATOM 1844 C CA . LEU A 1 234 ? -0.303 -0.194 8.578 1.00 85.62 234 LEU A CA 1
ATOM 1845 C C . LEU A 1 234 ? -1.427 -1.160 8.180 1.00 85.62 234 LEU A C 1
ATOM 1847 O O . LEU A 1 234 ? -1.314 -1.931 7.223 1.00 85.62 234 LEU A O 1
ATOM 1851 N N . GLY A 1 235 ? -2.524 -1.084 8.930 1.00 91.19 235 GLY A N 1
ATOM 1852 C CA . GLY A 1 235 ? -3.708 -1.913 8.743 1.00 91.19 235 GLY A CA 1
ATOM 1853 C C . GLY A 1 235 ? -3.661 -3.248 9.491 1.00 91.19 235 GLY A C 1
ATOM 1854 O O . GLY A 1 235 ? -2.644 -3.663 10.048 1.00 91.19 235 GLY A O 1
ATOM 1855 N N . PHE A 1 236 ? -4.806 -3.921 9.517 1.00 93.25 236 PHE A N 1
ATOM 1856 C CA . PHE A 1 236 ? -5.031 -5.170 10.234 1.00 93.25 236 PHE A CA 1
ATOM 1857 C C . PHE A 1 236 ? -5.149 -6.325 9.245 1.00 93.25 236 PHE A C 1
ATOM 1859 O O . PHE A 1 236 ? -6.069 -6.365 8.424 1.00 93.25 236 PHE A O 1
ATOM 1866 N N . VAL A 1 237 ? -4.222 -7.279 9.317 1.00 92.75 237 VAL A N 1
ATOM 1867 C CA . VAL A 1 237 ? -4.200 -8.456 8.438 1.00 92.75 237 VAL A CA 1
ATOM 1868 C C . VAL A 1 237 ? -5.244 -9.474 8.898 1.00 92.75 237 VAL A C 1
ATOM 1870 O O . VAL A 1 237 ? -5.275 -9.844 10.069 1.00 92.75 237 VAL A O 1
ATOM 1873 N N . TYR A 1 238 ? -6.076 -9.960 7.978 1.00 93.56 238 TYR A N 1
ATOM 1874 C CA . TYR A 1 238 ? -7.017 -11.047 8.254 1.00 93.56 238 TYR A CA 1
ATOM 1875 C C . TYR A 1 238 ? -6.318 -12.411 8.248 1.00 93.56 238 TYR A C 1
ATOM 1877 O O . TYR A 1 238 ? -5.522 -12.694 7.351 1.00 93.56 238 TYR A O 1
ATOM 1885 N N . GLY A 1 239 ? -6.639 -13.274 9.220 1.00 85.69 239 GLY A N 1
ATOM 1886 C CA . GLY A 1 239 ? -6.338 -14.713 9.164 1.00 85.69 239 GLY A CA 1
ATOM 1887 C C . GLY A 1 239 ? -4.865 -15.085 8.948 1.00 85.69 239 GLY A C 1
ATOM 1888 O O . GLY A 1 239 ? -4.589 -16.103 8.318 1.00 85.69 239 GLY A O 1
ATOM 1889 N N . TRP A 1 240 ? -3.919 -14.266 9.426 1.00 77.31 240 TRP A N 1
ATOM 1890 C CA . TRP A 1 240 ? -2.476 -14.449 9.193 1.00 77.31 240 TRP A CA 1
ATOM 1891 C C . TRP A 1 240 ? -2.094 -14.511 7.701 1.00 77.31 240 TRP A C 1
ATOM 1893 O O . TRP A 1 240 ? -1.210 -15.276 7.308 1.00 77.31 240 TRP A O 1
ATOM 1903 N N . GLY A 1 241 ? -2.767 -13.714 6.860 1.00 79.12 241 GLY A N 1
ATOM 1904 C CA . GLY A 1 241 ? -2.471 -13.582 5.432 1.00 79.12 241 GLY A CA 1
ATOM 1905 C C . GLY A 1 241 ? -0.973 -13.429 5.139 1.00 79.12 241 GLY A C 1
ATOM 1906 O O . GLY A 1 241 ? -0.271 -12.662 5.800 1.00 79.12 241 GLY A O 1
ATOM 1907 N N . ASN A 1 242 ? -0.470 -14.168 4.146 1.00 77.62 242 ASN A N 1
ATOM 1908 C CA . ASN A 1 242 ? 0.958 -14.229 3.844 1.00 77.62 242 ASN A CA 1
ATOM 1909 C C . ASN A 1 242 ? 1.425 -12.923 3.185 1.00 77.62 242 ASN A C 1
ATOM 1911 O O . ASN A 1 242 ? 0.861 -12.506 2.177 1.00 77.62 242 ASN A O 1
ATOM 1915 N N . ALA A 1 243 ? 2.495 -12.310 3.697 1.00 75.94 243 ALA A N 1
ATOM 1916 C CA . ALA A 1 243 ? 3.086 -11.104 3.110 1.00 75.94 243 ALA A CA 1
ATOM 1917 C C . ALA A 1 243 ? 3.633 -11.308 1.682 1.00 75.94 243 ALA A C 1
ATOM 1919 O O . ALA A 1 243 ? 3.849 -10.344 0.957 1.00 75.94 243 ALA A O 1
ATOM 1920 N N . SER A 1 244 ? 3.853 -12.558 1.266 1.00 73.38 244 SER A N 1
ATOM 1921 C CA . SER A 1 244 ? 4.257 -12.940 -0.091 1.00 73.38 244 SER A CA 1
ATOM 1922 C C . SER A 1 244 ? 3.087 -13.364 -0.988 1.00 73.38 244 SER A C 1
ATOM 1924 O O . SER A 1 244 ? 3.328 -13.898 -2.074 1.00 73.38 244 SER A O 1
ATOM 1926 N N . ALA A 1 245 ? 1.832 -13.189 -0.555 1.00 80.50 245 ALA A N 1
ATOM 1927 C CA . ALA A 1 245 ? 0.679 -13.458 -1.408 1.00 80.50 245 ALA A CA 1
ATOM 1928 C C . ALA A 1 245 ? 0.752 -12.599 -2.693 1.00 80.50 245 ALA A C 1
ATOM 1930 O O . ALA A 1 245 ? 1.102 -11.422 -2.633 1.00 80.50 245 ALA A O 1
ATOM 1931 N N . PRO A 1 246 ? 0.436 -13.157 -3.876 1.00 80.44 246 PRO A N 1
ATOM 1932 C CA . PRO A 1 246 ? 0.455 -12.407 -5.134 1.00 80.44 246 PRO A CA 1
ATOM 1933 C C . PRO A 1 246 ? -0.652 -11.345 -5.223 1.00 80.44 246 PRO A C 1
ATOM 1935 O O . PRO A 1 246 ? -0.596 -10.481 -6.098 1.00 80.44 246 PRO A O 1
ATOM 1938 N N . VAL A 1 247 ? -1.668 -11.406 -4.362 1.00 88.75 247 VAL A N 1
ATOM 1939 C CA . VAL A 1 247 ? -2.759 -10.433 -4.323 1.00 88.75 247 VAL A CA 1
ATOM 1940 C C . VAL A 1 247 ? -2.878 -9.854 -2.919 1.00 88.75 247 VAL A C 1
ATOM 1942 O O . VAL A 1 247 ? -3.189 -10.567 -1.971 1.00 88.75 247 VAL A O 1
ATOM 1945 N N . ASP A 1 248 ? -2.664 -8.552 -2.805 1.00 91.06 248 ASP A N 1
ATOM 1946 C CA . ASP A 1 248 ? -3.007 -7.737 -1.647 1.00 91.06 248 ASP A CA 1
ATOM 1947 C C . ASP A 1 248 ? -4.359 -7.073 -1.881 1.00 91.06 248 ASP A C 1
ATOM 1949 O O . ASP A 1 248 ? -4.533 -6.361 -2.867 1.00 91.06 248 ASP A O 1
ATOM 1953 N N . LEU A 1 249 ? -5.318 -7.313 -0.992 1.00 95.38 249 LEU A N 1
ATOM 1954 C CA . LEU A 1 249 ? -6.598 -6.615 -0.954 1.00 95.38 249 LEU A CA 1
ATOM 1955 C C . LEU A 1 249 ? -6.603 -5.696 0.267 1.00 95.38 249 LEU A C 1
ATOM 1957 O O . LEU A 1 249 ? -6.779 -6.151 1.396 1.00 95.38 249 LEU A O 1
ATOM 1961 N N . ASP A 1 250 ? -6.408 -4.404 0.032 1.00 95.75 250 ASP A N 1
ATOM 1962 C CA . ASP A 1 250 ? -6.512 -3.360 1.044 1.00 95.75 250 ASP A CA 1
ATOM 1963 C C . ASP A 1 250 ? -7.920 -2.762 1.023 1.00 95.75 250 ASP A C 1
ATOM 1965 O O . ASP A 1 250 ? -8.405 -2.305 -0.015 1.00 95.75 250 ASP A O 1
ATOM 1969 N N . VAL A 1 251 ? -8.583 -2.754 2.177 1.00 98.06 251 VAL A N 1
ATOM 1970 C CA . VAL A 1 251 ? -9.934 -2.210 2.339 1.00 98.06 251 VAL A CA 1
ATOM 1971 C C . VAL A 1 251 ? -9.902 -1.119 3.399 1.00 98.06 251 VAL A C 1
ATOM 1973 O O . VAL A 1 251 ? -9.623 -1.377 4.569 1.00 98.06 251 VAL A O 1
ATOM 1976 N N . PHE A 1 252 ? -10.176 0.113 2.988 1.00 98.19 252 PHE A N 1
ATOM 1977 C CA . PHE A 1 252 ? -10.261 1.267 3.874 1.00 98.19 252 PHE A CA 1
ATOM 1978 C C . PHE A 1 252 ? -11.698 1.405 4.357 1.00 98.19 252 PHE A C 1
ATOM 1980 O O . PHE A 1 252 ? -12.593 1.650 3.548 1.00 98.19 252 PHE A O 1
ATOM 1987 N N . ILE A 1 253 ? -11.910 1.238 5.659 1.00 98.56 253 ILE A N 1
ATOM 1988 C CA . ILE A 1 253 ? -13.235 1.229 6.280 1.00 98.56 253 ILE A CA 1
ATOM 1989 C C . ILE A 1 253 ? -13.343 2.276 7.377 1.00 98.56 253 ILE A C 1
ATOM 1991 O O . ILE A 1 253 ? -12.370 2.609 8.051 1.00 98.56 253 ILE A O 1
ATOM 1995 N N . ASP A 1 254 ? -14.565 2.717 7.620 1.00 98.50 254 ASP A N 1
ATOM 1996 C CA . ASP A 1 254 ? -14.942 3.401 8.845 1.00 98.50 254 ASP A CA 1
ATOM 1997 C C . ASP A 1 254 ? -15.812 2.443 9.669 1.00 98.50 254 ASP A C 1
ATOM 1999 O O . ASP A 1 254 ? -16.739 1.814 9.149 1.00 98.50 254 ASP A O 1
ATOM 2003 N N . ASN A 1 255 ? -15.519 2.303 10.962 1.00 98.44 255 ASN A N 1
ATOM 2004 C CA . ASN A 1 255 ? -16.281 1.424 11.846 1.00 98.44 255 ASN A CA 1
ATOM 2005 C C . ASN A 1 255 ? -17.724 1.906 12.102 1.00 98.44 255 ASN A C 1
ATOM 2007 O O . ASN A 1 255 ? -18.535 1.129 12.594 1.00 98.44 255 ASN A O 1
ATOM 2011 N N . LEU A 1 256 ? -18.063 3.146 11.740 1.00 98.44 256 LEU A N 1
ATOM 2012 C CA . LEU A 1 256 ? -19.409 3.721 11.823 1.00 98.44 256 LEU A CA 1
ATOM 2013 C C . LEU A 1 256 ? -20.060 3.997 10.460 1.00 98.44 256 LEU A C 1
ATOM 2015 O O . LEU A 1 256 ? -21.164 4.536 10.415 1.00 98.44 256 LEU A O 1
ATOM 2019 N N . CYS A 1 257 ? -19.428 3.595 9.355 1.00 98.38 257 CYS A N 1
ATOM 2020 C CA . CYS A 1 257 ? -20.027 3.676 8.025 1.00 98.38 257 CYS A CA 1
ATOM 2021 C C . CYS A 1 257 ? -20.911 2.442 7.739 1.00 98.38 257 CYS A C 1
ATOM 2023 O O . CYS A 1 257 ? -20.396 1.321 7.782 1.00 98.38 257 CYS A O 1
ATOM 2025 N N . PRO A 1 258 ? -22.205 2.617 7.400 1.00 97.94 258 PRO A N 1
ATOM 2026 C CA . PRO A 1 258 ? -23.088 1.510 7.022 1.00 97.94 258 PRO A CA 1
ATOM 2027 C C . PRO A 1 258 ? -22.593 0.708 5.811 1.00 97.94 258 PRO A C 1
ATOM 2029 O O . PRO A 1 258 ? -22.594 -0.516 5.864 1.00 97.94 258 PRO A O 1
ATOM 2032 N N . ASP A 1 259 ? -22.078 1.367 4.772 1.00 98.06 259 ASP A N 1
ATOM 2033 C CA . ASP A 1 259 ? -21.550 0.696 3.573 1.00 98.06 259 ASP A CA 1
ATOM 2034 C C . ASP A 1 259 ? -20.289 -0.127 3.900 1.00 98.06 259 ASP A C 1
ATOM 2036 O O . ASP A 1 259 ? -20.061 -1.220 3.376 1.00 98.06 259 ASP A O 1
ATOM 2040 N N . SER A 1 260 ? -19.465 0.366 4.832 1.00 98.56 260 SER A N 1
ATOM 2041 C CA . SER A 1 260 ? -18.335 -0.407 5.354 1.00 98.56 260 SER A CA 1
ATOM 2042 C C . SER A 1 260 ? -18.813 -1.632 6.143 1.00 98.56 260 SER A C 1
ATOM 2044 O O . SER A 1 260 ? -18.208 -2.698 6.042 1.00 98.56 260 SER A O 1
ATOM 2046 N N . ALA A 1 261 ? -19.912 -1.507 6.895 1.00 98.50 261 ALA A N 1
ATOM 2047 C CA . ALA A 1 261 ? -20.536 -2.627 7.597 1.00 98.50 261 ALA A CA 1
ATOM 2048 C C . ALA A 1 261 ? -21.106 -3.671 6.622 1.00 98.50 261 ALA A C 1
ATOM 2050 O O . ALA A 1 261 ? -20.967 -4.870 6.861 1.00 98.50 261 ALA A O 1
ATOM 2051 N N . GLU A 1 262 ? -21.706 -3.223 5.516 1.00 98.12 262 GLU A N 1
ATOM 2052 C CA . GLU A 1 262 ? -22.261 -4.081 4.466 1.00 98.12 262 GLU A CA 1
ATOM 2053 C C . GLU A 1 262 ? -21.179 -4.922 3.773 1.00 98.12 262 GLU A C 1
ATOM 2055 O O . GLU A 1 262 ? -21.349 -6.130 3.599 1.00 98.12 262 GLU A O 1
ATOM 2060 N N . THR A 1 263 ? -20.032 -4.322 3.439 1.00 97.38 263 THR A N 1
ATOM 2061 C CA . THR A 1 263 ? -18.961 -5.039 2.727 1.00 97.38 263 THR A CA 1
ATOM 2062 C C . THR A 1 263 ? -18.163 -6.001 3.621 1.00 97.38 263 THR A C 1
ATOM 2064 O O . THR A 1 263 ? -17.627 -7.012 3.149 1.00 97.38 263 THR A O 1
ATOM 2067 N N . PHE A 1 264 ? -18.082 -5.719 4.927 1.00 98.25 264 PHE A N 1
ATOM 2068 C CA . PHE A 1 264 ? -17.171 -6.385 5.865 1.00 98.25 264 PHE A CA 1
ATOM 2069 C C . PHE A 1 264 ? -17.308 -7.924 5.938 1.00 98.25 264 PHE A C 1
ATOM 2071 O O . PHE A 1 264 ? -16.279 -8.612 5.968 1.00 98.25 264 PHE A O 1
ATOM 2078 N N . PRO A 1 265 ? -18.513 -8.529 5.912 1.00 97.94 265 PRO A N 1
ATOM 2079 C CA . PRO A 1 265 ? -18.649 -9.984 5.852 1.00 97.94 265 PRO A CA 1
ATOM 2080 C C . PRO A 1 265 ? -18.163 -10.579 4.526 1.00 97.94 265 PRO A C 1
ATOM 2082 O O . PRO A 1 265 ? -17.643 -11.694 4.501 1.00 97.94 265 PRO A O 1
ATOM 2085 N N . THR A 1 266 ? -18.339 -9.869 3.409 1.00 98.25 266 THR A N 1
ATOM 2086 C CA . THR A 1 266 ? -18.003 -10.404 2.084 1.00 98.25 266 THR A CA 1
ATOM 2087 C C . THR A 1 266 ? -16.501 -10.414 1.841 1.00 98.25 266 THR A C 1
ATOM 2089 O O . THR A 1 266 ? -15.983 -11.421 1.364 1.00 98.25 266 THR A O 1
ATOM 2092 N N . ILE A 1 267 ? -15.774 -9.365 2.231 1.00 97.69 267 ILE A N 1
ATOM 2093 C CA . ILE A 1 267 ? -14.308 -9.326 2.078 1.00 97.69 267 ILE A CA 1
ATOM 2094 C C . ILE A 1 267 ? -13.605 -10.416 2.902 1.00 97.69 267 ILE A C 1
ATOM 2096 O O . ILE A 1 267 ? -12.625 -10.992 2.431 1.00 97.69 267 ILE A O 1
ATOM 2100 N N . GLN A 1 268 ? -14.154 -10.797 4.062 1.00 97.88 268 GLN A N 1
ATOM 2101 C CA . GLN A 1 268 ? -13.666 -11.950 4.832 1.00 97.88 268 GLN A CA 1
ATOM 2102 C C . GLN A 1 268 ? -13.886 -13.259 4.064 1.00 97.88 268 GLN A C 1
ATOM 2104 O O . GLN A 1 268 ? -12.944 -14.023 3.877 1.00 97.88 268 GLN A O 1
ATOM 2109 N N . LYS A 1 269 ? -15.086 -13.467 3.500 1.00 98.00 269 LYS A N 1
ATOM 2110 C CA . LYS A 1 269 ? -15.375 -14.635 2.646 1.00 98.00 269 LYS A CA 1
ATOM 2111 C C . LYS A 1 269 ? -14.467 -14.705 1.415 1.00 98.00 269 LYS A C 1
ATOM 2113 O O . LYS A 1 269 ? -14.105 -15.800 0.998 1.00 98.00 269 LYS A O 1
ATOM 2118 N N . VAL A 1 270 ? -14.096 -13.564 0.828 1.00 97.62 270 VAL A N 1
ATOM 2119 C CA . VAL A 1 270 ? -13.124 -13.500 -0.279 1.00 97.62 270 VAL A CA 1
ATOM 2120 C C . VAL A 1 270 ? -11.745 -13.967 0.190 1.00 97.62 270 VAL A C 1
ATOM 2122 O O . VAL A 1 270 ? -11.120 -14.791 -0.477 1.00 97.62 270 VAL A O 1
ATOM 2125 N N . ALA A 1 271 ? -11.278 -13.487 1.345 1.00 96.75 271 ALA A N 1
ATOM 2126 C CA . ALA A 1 271 ? -10.003 -13.914 1.914 1.00 96.75 271 ALA A CA 1
ATOM 2127 C C . ALA A 1 271 ? -9.984 -15.416 2.246 1.00 96.75 271 ALA A C 1
ATOM 2129 O O . ALA A 1 271 ? -9.026 -16.102 1.885 1.00 96.75 271 ALA A O 1
ATOM 2130 N N . ASP A 1 272 ? -11.059 -15.941 2.838 1.00 96.44 272 ASP A N 1
ATOM 2131 C CA . ASP A 1 272 ? -11.221 -17.372 3.116 1.00 96.44 272 ASP A CA 1
ATOM 2132 C C . ASP A 1 272 ? -11.233 -18.214 1.834 1.00 96.44 272 ASP A C 1
ATOM 2134 O O . ASP A 1 272 ? -10.591 -19.264 1.773 1.00 96.44 272 ASP A O 1
ATOM 2138 N N . TYR A 1 273 ? -11.926 -17.745 0.790 1.00 96.31 273 TYR A N 1
ATOM 2139 C CA . TYR A 1 273 ? -12.042 -18.444 -0.492 1.00 96.31 273 TYR A CA 1
ATOM 2140 C C . TYR A 1 273 ? -10.682 -18.644 -1.179 1.00 96.31 273 TYR A C 1
ATOM 2142 O O . TYR A 1 273 ? -10.389 -19.732 -1.676 1.00 96.31 273 TYR A O 1
ATOM 2150 N N . TYR A 1 274 ? -9.834 -17.612 -1.201 1.00 94.75 274 TYR A N 1
ATOM 2151 C CA . TYR A 1 274 ? -8.511 -17.688 -1.834 1.00 94.75 274 TYR A CA 1
ATOM 2152 C C . TYR A 1 274 ? -7.436 -18.295 -0.926 1.00 94.75 274 TYR A C 1
ATOM 2154 O O . TYR A 1 274 ? -6.484 -18.924 -1.411 1.00 94.75 274 TYR A O 1
ATOM 2162 N N . GLY A 1 275 ? -7.583 -18.120 0.384 1.00 93.00 275 GLY A N 1
ATOM 2163 C CA . GLY A 1 275 ? -6.621 -18.537 1.389 1.00 93.00 275 GLY A CA 1
ATOM 2164 C C . GLY A 1 275 ? -5.353 -17.668 1.425 1.00 93.00 275 GLY A C 1
ATOM 2165 O O . GLY A 1 275 ? -4.993 -16.989 0.454 1.00 93.00 275 GLY A O 1
ATOM 2166 N N . PRO A 1 276 ? -4.589 -17.748 2.530 1.00 89.12 276 PRO A N 1
ATOM 2167 C CA . PRO A 1 276 ? -3.546 -16.777 2.865 1.00 89.12 276 PRO A CA 1
ATOM 2168 C C . PRO A 1 276 ? -2.341 -16.794 1.918 1.00 89.12 276 PRO A C 1
ATOM 2170 O O . PRO A 1 276 ? -1.549 -15.864 1.944 1.00 89.12 276 PRO A O 1
ATOM 2173 N N . LYS A 1 277 ? -2.164 -17.839 1.094 1.00 85.12 277 LYS A N 1
ATOM 2174 C CA . LYS A 1 277 ? -1.070 -17.929 0.106 1.00 85.12 277 LYS A CA 1
ATOM 2175 C C . LYS A 1 277 ? -1.366 -17.192 -1.200 1.00 85.12 277 LYS A C 1
ATOM 2177 O O . LYS A 1 277 ? -0.430 -16.914 -1.944 1.00 85.12 277 LYS A O 1
ATOM 2182 N N . GLN A 1 278 ? -2.639 -16.960 -1.514 1.00 89.12 278 GLN A N 1
ATOM 2183 C CA . GLN A 1 278 ? -3.063 -16.360 -2.781 1.00 89.12 278 GLN A CA 1
ATOM 2184 C C . GLN A 1 278 ? -3.524 -14.921 -2.590 1.00 89.12 278 GLN A C 1
ATOM 2186 O O . GLN A 1 278 ? -3.192 -14.080 -3.422 1.00 89.12 278 GLN A O 1
ATOM 2191 N N . LEU A 1 279 ? -4.230 -14.640 -1.491 1.00 93.44 279 LEU A N 1
ATOM 2192 C CA . LEU A 1 279 ? -4.727 -13.310 -1.174 1.00 93.44 279 LEU A CA 1
ATOM 2193 C C . LEU A 1 279 ? -4.429 -12.952 0.287 1.00 93.44 279 LEU A C 1
ATOM 2195 O O . LEU A 1 279 ? -4.751 -13.719 1.196 1.00 93.44 279 LEU A O 1
ATOM 2199 N N . ARG A 1 280 ? -3.837 -11.777 0.514 1.00 94.25 280 ARG A N 1
ATOM 2200 C CA . ARG A 1 280 ? -3.710 -11.150 1.834 1.00 94.25 280 ARG A CA 1
ATOM 2201 C C . ARG A 1 280 ? -4.722 -10.011 1.920 1.00 94.25 280 ARG A C 1
ATOM 2203 O O . ARG A 1 280 ? -4.655 -9.056 1.156 1.00 94.25 280 ARG A O 1
ATOM 2210 N N . LEU A 1 281 ? -5.665 -10.124 2.851 1.00 96.31 281 LEU A N 1
ATOM 2211 C CA . LEU A 1 281 ? -6.622 -9.064 3.163 1.00 96.31 281 LEU A CA 1
ATOM 2212 C C . LEU A 1 281 ? -6.069 -8.192 4.296 1.00 96.31 281 LEU A C 1
ATOM 2214 O O . LEU A 1 281 ? -5.687 -8.710 5.350 1.00 96.31 281 LEU A O 1
ATOM 2218 N N . ARG A 1 282 ? -6.060 -6.875 4.082 1.00 95.56 282 ARG A N 1
ATOM 2219 C CA . ARG A 1 282 ? -5.692 -5.858 5.070 1.00 95.56 282 ARG A CA 1
ATOM 2220 C C . ARG A 1 282 ? -6.799 -4.823 5.195 1.00 95.56 282 ARG A C 1
ATOM 2222 O O . ARG A 1 282 ? -7.255 -4.269 4.199 1.00 95.56 282 ARG A O 1
ATOM 2229 N N . ILE A 1 283 ? -7.199 -4.532 6.425 1.00 97.31 283 ILE A N 1
ATOM 2230 C CA . ILE A 1 283 ? -8.169 -3.481 6.724 1.00 97.31 283 ILE A CA 1
ATOM 2231 C C . ILE A 1 283 ? -7.463 -2.261 7.291 1.00 97.31 283 ILE A C 1
ATOM 2233 O O . ILE A 1 283 ? -6.726 -2.369 8.267 1.00 97.31 283 ILE A O 1
ATOM 2237 N N . HIS A 1 284 ? -7.740 -1.093 6.725 1.00 97.19 284 HIS A N 1
ATOM 2238 C CA . HIS A 1 284 ? -7.246 0.194 7.209 1.00 97.19 284 HIS A CA 1
ATOM 2239 C C . HIS A 1 284 ? -8.407 1.004 7.760 1.00 97.19 284 HIS A C 1
ATOM 2241 O O . HIS A 1 284 ? -9.443 1.119 7.107 1.00 97.19 284 HIS A O 1
ATOM 2247 N N . LEU A 1 285 ? -8.242 1.587 8.945 1.00 97.44 285 LEU A N 1
ATOM 2248 C CA . LEU A 1 285 ? -9.259 2.479 9.491 1.00 97.44 285 LEU A CA 1
ATOM 2249 C C . LEU A 1 285 ? -9.118 3.864 8.878 1.00 97.44 285 LEU A C 1
ATOM 2251 O O . LEU A 1 285 ? -8.046 4.467 8.896 1.00 97.44 285 LEU A O 1
ATOM 2255 N N . PHE A 1 286 ? -10.230 4.376 8.378 1.00 97.75 286 PHE A N 1
ATOM 2256 C CA . PHE A 1 286 ? -10.358 5.728 7.875 1.00 97.75 286 PHE A CA 1
ATOM 2257 C C . PHE A 1 286 ? -11.605 6.377 8.480 1.00 97.75 286 PHE A C 1
ATOM 2259 O O . PHE A 1 286 ? -12.623 6.496 7.796 1.00 97.75 286 PHE A O 1
ATOM 2266 N N . PRO A 1 287 ? -11.563 6.753 9.776 1.00 97.75 287 PRO A N 1
ATOM 2267 C CA . PRO A 1 287 ? -12.692 7.406 10.423 1.00 97.75 287 PRO A CA 1
ATOM 2268 C C . PRO A 1 287 ? -13.092 8.680 9.673 1.00 97.75 287 PRO A C 1
ATOM 2270 O O . PRO A 1 287 ? -12.286 9.602 9.504 1.00 97.75 287 PRO A O 1
ATOM 2273 N N . LEU A 1 288 ? -14.331 8.726 9.187 1.00 96.25 288 LEU A N 1
ATOM 2274 C CA . LEU A 1 288 ? -14.844 9.830 8.391 1.00 96.25 288 LEU A CA 1
ATOM 2275 C C . LEU A 1 288 ? -15.232 10.992 9.313 1.00 96.25 288 LEU A C 1
ATOM 2277 O O . LEU A 1 288 ? -15.900 10.784 10.327 1.00 96.25 288 LEU A O 1
ATOM 2281 N N . PRO A 1 289 ? -14.875 12.240 8.961 1.00 91.69 289 PRO A N 1
ATOM 2282 C CA . PRO A 1 289 ? -15.038 13.391 9.854 1.00 91.69 289 PRO A CA 1
ATOM 2283 C C . PRO A 1 289 ? -16.503 13.737 10.163 1.00 91.69 289 PRO A C 1
ATOM 2285 O O . PRO A 1 289 ? -16.770 14.468 11.112 1.00 91.69 289 PRO A O 1
ATOM 2288 N N . TYR A 1 290 ? -17.451 13.228 9.373 1.00 91.31 290 TYR A N 1
ATOM 2289 C CA . TYR A 1 290 ? -18.890 13.410 9.576 1.00 91.31 290 TYR A CA 1
ATOM 2290 C C . TYR A 1 290 ? -19.555 12.272 10.371 1.00 91.31 290 TYR A C 1
ATOM 2292 O O . TYR A 1 290 ? -20.730 12.384 10.715 1.00 91.31 290 TYR A O 1
ATOM 2300 N N . HIS A 1 291 ? -18.827 11.209 10.728 1.00 96.69 291 HIS A N 1
ATOM 2301 C CA . HIS A 1 291 ? -19.288 10.215 11.698 1.00 96.69 291 HIS A CA 1
ATOM 2302 C C . HIS A 1 291 ? -18.766 10.590 13.090 1.00 96.69 291 HIS A C 1
ATOM 2304 O O . HIS A 1 291 ? -17.620 10.306 13.430 1.00 96.69 291 HIS A O 1
ATOM 2310 N N . HIS A 1 292 ? -19.621 11.234 13.895 1.00 94.88 292 HIS A N 1
ATOM 2311 C CA . HIS A 1 292 ? -19.255 11.936 15.137 1.00 94.88 292 HIS A CA 1
ATOM 2312 C C . HIS A 1 292 ? -18.281 11.171 16.050 1.00 94.88 292 HIS A C 1
ATOM 2314 O O . HIS A 1 292 ? -17.277 11.724 16.491 1.00 94.88 292 HIS A O 1
ATOM 2320 N N . ASN A 1 293 ? -18.549 9.887 16.289 1.00 97.88 293 ASN A N 1
ATOM 2321 C CA . ASN A 1 293 ? -17.776 9.066 17.220 1.00 97.88 293 ASN A CA 1
ATOM 2322 C C . ASN A 1 293 ? -16.686 8.223 16.541 1.00 97.88 293 ASN A C 1
ATOM 2324 O O . ASN A 1 293 ? -15.973 7.491 17.223 1.00 97.88 293 ASN A O 1
ATOM 2328 N N . SER A 1 294 ? -16.535 8.298 15.216 1.00 97.81 294 SER A N 1
ATOM 2329 C CA . SER A 1 294 ? -15.753 7.326 14.444 1.00 97.81 294 SER A CA 1
ATOM 2330 C C . SER A 1 294 ? -14.279 7.279 14.852 1.00 97.81 294 SER A C 1
ATOM 2332 O O . SER A 1 294 ? -13.718 6.197 15.010 1.00 97.81 294 SER A O 1
ATOM 2334 N N . PHE A 1 295 ? -13.666 8.433 15.134 1.00 97.88 295 PHE A N 1
ATOM 2335 C CA . PHE A 1 295 ? -12.281 8.476 15.608 1.00 97.88 295 PHE A CA 1
ATOM 2336 C C . PHE A 1 295 ? -12.100 7.759 16.959 1.00 97.88 295 PHE A C 1
ATOM 2338 O O . PHE A 1 295 ? -11.137 7.018 17.134 1.00 97.88 295 PHE A O 1
ATOM 2345 N N . LEU A 1 296 ? -13.049 7.904 17.893 1.00 97.88 296 LEU A N 1
ATOM 2346 C CA . LEU A 1 296 ? -13.007 7.194 19.179 1.00 97.88 296 LEU A CA 1
ATOM 2347 C C . LEU A 1 296 ? -13.160 5.684 18.987 1.00 97.88 296 LEU A C 1
ATOM 2349 O O . LEU A 1 296 ? -12.454 4.906 19.623 1.00 97.88 296 LEU A O 1
ATOM 2353 N N . ILE A 1 297 ? -14.050 5.266 18.086 1.00 98.38 297 ILE A N 1
ATOM 2354 C CA . ILE A 1 297 ? -14.222 3.849 17.755 1.00 98.38 297 ILE A CA 1
ATOM 2355 C C . ILE A 1 297 ? -12.955 3.281 17.112 1.00 98.38 297 ILE A C 1
ATOM 2357 O O . ILE A 1 297 ? -12.540 2.176 17.457 1.00 98.38 297 ILE A O 1
ATOM 2361 N N . ALA A 1 298 ? -12.293 4.050 16.245 1.00 98.06 298 ALA A N 1
ATOM 2362 C CA . ALA A 1 298 ? -11.022 3.656 15.659 1.00 98.06 298 ALA A CA 1
ATOM 2363 C C . ALA A 1 298 ? -9.924 3.496 16.726 1.00 98.06 298 ALA A C 1
ATOM 2365 O O . ALA A 1 298 ? -9.225 2.481 16.721 1.00 98.06 298 ALA A O 1
ATOM 2366 N N . MET A 1 299 ? -9.829 4.414 17.698 1.00 97.69 299 MET A N 1
ATOM 2367 C CA . MET A 1 299 ? -8.941 4.251 18.859 1.00 97.69 299 MET A CA 1
ATOM 2368 C C . MET A 1 299 ? -9.258 2.973 19.649 1.00 97.69 299 MET A C 1
ATOM 2370 O O . MET A 1 299 ? -8.345 2.223 19.990 1.00 97.69 299 MET A O 1
ATOM 2374 N N . GLY A 1 300 ? -10.540 2.673 19.882 1.00 97.88 300 GLY A N 1
ATOM 2375 C CA . GLY A 1 300 ? -10.967 1.419 20.511 1.00 97.88 300 GLY A CA 1
ATOM 2376 C C . GLY A 1 300 ? -10.527 0.179 19.726 1.00 97.88 300 GLY A C 1
ATOM 2377 O O . GLY A 1 300 ? -10.028 -0.780 20.311 1.00 97.88 300 GLY A O 1
ATOM 2378 N N . THR A 1 301 ? -10.628 0.210 18.396 1.00 98.06 301 THR A N 1
ATOM 2379 C CA . THR A 1 301 ? -10.151 -0.873 17.523 1.00 98.06 301 THR A CA 1
ATOM 2380 C C . THR A 1 301 ? -8.632 -1.056 17.608 1.00 98.06 301 THR A C 1
ATOM 2382 O O . THR A 1 301 ? -8.168 -2.188 17.746 1.00 98.06 301 THR A O 1
ATOM 2385 N N . HIS A 1 302 ? -7.848 0.028 17.603 1.00 95.00 302 HIS A N 1
ATOM 2386 C CA . HIS A 1 302 ? -6.398 -0.044 17.827 1.00 95.00 302 HIS A CA 1
ATOM 2387 C C . HIS A 1 302 ? -6.054 -0.588 19.224 1.00 95.00 302 HIS A C 1
ATOM 2389 O O . HIS A 1 302 ? -5.137 -1.399 19.353 1.00 95.00 302 HIS A O 1
ATOM 2395 N N . ALA A 1 303 ? -6.813 -0.212 20.258 1.00 95.75 303 ALA A N 1
ATOM 2396 C CA . ALA A 1 303 ? -6.644 -0.752 21.604 1.00 95.75 303 ALA A CA 1
ATOM 2397 C C . ALA A 1 303 ? -6.865 -2.274 21.643 1.00 95.75 303 ALA A C 1
ATOM 2399 O O . ALA A 1 303 ? -6.041 -2.995 22.210 1.00 95.75 303 ALA A O 1
ATOM 2400 N N . VAL A 1 304 ? -7.918 -2.790 20.991 1.00 96.62 304 VAL A N 1
ATOM 2401 C CA . VAL A 1 304 ? -8.138 -4.245 20.870 1.00 96.62 304 VAL A CA 1
ATOM 2402 C C . VAL A 1 304 ? -7.009 -4.927 20.102 1.00 96.62 304 VAL A C 1
ATOM 2404 O O . VAL A 1 304 ? -6.552 -5.996 20.517 1.00 96.62 304 VAL A O 1
ATOM 2407 N N . ASP A 1 305 ? -6.537 -4.330 19.007 1.00 92.62 305 ASP A N 1
ATOM 2408 C CA . ASP A 1 305 ? -5.439 -4.890 18.216 1.00 92.62 305 ASP A CA 1
ATOM 2409 C C . ASP A 1 305 ? -4.166 -5.056 19.056 1.00 92.62 305 ASP A C 1
ATOM 2411 O O . ASP A 1 305 ? -3.552 -6.127 19.047 1.00 92.62 305 ASP A O 1
ATOM 2415 N N . GLN A 1 306 ? -3.822 -4.035 19.849 1.00 90.69 306 GLN A N 1
ATOM 2416 C CA . GLN A 1 306 ? -2.672 -4.071 20.752 1.00 90.69 306 GLN A CA 1
ATOM 2417 C C . GLN A 1 306 ? -2.858 -5.083 21.894 1.00 90.69 306 GLN A C 1
ATOM 2419 O O . GLN A 1 306 ? -1.962 -5.896 22.134 1.00 90.69 306 GLN A O 1
ATOM 2424 N N . LEU A 1 307 ? -4.016 -5.087 22.567 1.00 91.88 307 LEU A N 1
ATOM 2425 C CA . LEU A 1 307 ? -4.307 -6.008 23.678 1.00 91.88 307 LEU A CA 1
ATOM 2426 C C . LEU A 1 307 ? -4.252 -7.469 23.256 1.00 91.88 307 LEU A C 1
ATOM 2428 O O . LEU A 1 307 ? -3.681 -8.317 23.940 1.00 91.88 307 LEU A O 1
ATOM 2432 N N . THR A 1 308 ? -4.875 -7.764 22.121 1.00 88.94 308 THR A N 1
ATOM 2433 C CA . THR A 1 308 ? -5.100 -9.141 21.676 1.00 88.94 308 THR A CA 1
ATOM 2434 C C . THR A 1 308 ? -4.040 -9.616 20.696 1.00 88.94 308 THR A C 1
ATOM 2436 O O . THR A 1 308 ? -4.113 -10.748 20.219 1.00 88.94 308 THR A O 1
ATOM 2439 N N . LYS A 1 309 ? -3.042 -8.768 20.404 1.00 85.12 309 LYS A N 1
ATOM 2440 C CA . LYS A 1 309 ? -1.986 -9.024 19.420 1.00 85.12 309 LYS A CA 1
ATOM 2441 C C . LYS A 1 309 ? -2.591 -9.487 18.096 1.00 85.12 309 LYS A C 1
ATOM 2443 O O . LYS A 1 309 ? -2.215 -10.535 17.575 1.00 85.12 309 LYS A O 1
ATOM 2448 N N . THR A 1 310 ? -3.541 -8.707 17.579 1.00 81.69 310 THR A N 1
ATOM 2449 C CA . THR A 1 310 ? -4.306 -8.925 16.333 1.00 81.69 310 THR A CA 1
ATOM 2450 C C . THR A 1 310 ? -5.367 -10.037 16.350 1.00 81.69 310 THR A C 1
ATOM 2452 O O . THR A 1 310 ? -6.160 -10.133 15.415 1.00 81.69 310 THR A O 1
ATOM 2455 N N . ASN A 1 311 ? -5.452 -10.857 17.405 1.00 82.88 311 ASN A N 1
ATOM 2456 C CA . ASN A 1 311 ? -6.299 -12.058 17.401 1.00 82.88 311 ASN A CA 1
ATOM 2457 C C . ASN A 1 311 ? -7.812 -11.762 17.377 1.00 82.88 311 ASN A C 1
ATOM 2459 O O . ASN A 1 311 ? -8.593 -12.572 16.887 1.00 82.88 311 ASN A O 1
ATOM 2463 N N . MET A 1 312 ? -8.241 -10.611 17.909 1.00 94.19 312 MET A N 1
ATOM 2464 C CA . MET A 1 312 ? -9.665 -10.267 18.041 1.00 94.19 312 MET A CA 1
ATOM 2465 C C . MET A 1 312 ? -10.089 -9.060 17.202 1.00 94.19 312 MET A C 1
ATOM 2467 O O . MET A 1 312 ? -11.254 -8.673 17.267 1.00 94.19 312 MET A O 1
ATOM 2471 N N . THR A 1 313 ? -9.195 -8.460 16.413 1.00 95.44 313 THR A N 1
ATOM 2472 C CA . THR A 1 313 ? -9.454 -7.176 15.738 1.00 95.44 313 THR A CA 1
ATOM 2473 C C . THR A 1 313 ? -10.641 -7.248 14.773 1.00 95.44 313 THR A C 1
ATOM 2475 O O . THR A 1 313 ? -11.535 -6.408 14.829 1.00 95.44 313 THR A O 1
ATOM 2478 N N . TYR A 1 314 ? -10.725 -8.292 13.942 1.00 97.19 314 TYR A N 1
ATOM 2479 C CA . TYR A 1 314 ? -11.858 -8.478 13.023 1.00 97.19 314 TYR A CA 1
ATOM 2480 C C . TYR A 1 314 ? -13.161 -8.800 13.761 1.00 97.19 314 TYR A C 1
ATOM 2482 O O . TYR A 1 314 ? -14.214 -8.261 13.424 1.00 97.19 314 TYR A O 1
ATOM 2490 N N . THR A 1 315 ? -13.088 -9.620 14.811 1.00 97.31 315 THR A N 1
ATOM 2491 C CA . THR A 1 315 ? -14.240 -9.916 15.672 1.00 97.31 315 THR A CA 1
ATOM 2492 C C . THR A 1 315 ? -14.766 -8.645 16.335 1.00 97.31 315 THR A C 1
ATOM 2494 O O . THR A 1 315 ? -15.972 -8.428 16.374 1.00 97.31 315 THR A O 1
ATOM 2497 N N . TRP A 1 316 ? -13.876 -7.777 16.817 1.00 98.31 316 TRP A N 1
ATOM 2498 C CA . TRP A 1 316 ? -14.229 -6.483 17.393 1.00 98.31 316 TRP A CA 1
ATOM 2499 C C . TRP A 1 316 ? -14.918 -5.577 16.378 1.00 98.31 316 TRP A C 1
ATOM 2501 O O . TRP A 1 316 ? -16.000 -5.071 16.664 1.00 98.31 316 TRP A O 1
ATOM 2511 N N . ILE A 1 317 ? -14.354 -5.433 15.176 1.00 98.50 317 ILE A N 1
ATOM 2512 C CA . ILE A 1 317 ? -14.969 -4.637 14.107 1.00 98.50 317 ILE A CA 1
ATOM 2513 C C . ILE A 1 317 ? -16.376 -5.168 13.781 1.00 98.50 317 ILE A C 1
ATOM 2515 O O . ILE A 1 317 ? -17.318 -4.381 13.702 1.00 98.50 317 ILE A O 1
ATOM 2519 N N . GLN A 1 318 ? -16.561 -6.494 13.695 1.00 98.38 318 GLN A N 1
ATOM 2520 C CA . GLN A 1 318 ? -17.890 -7.092 13.514 1.00 98.38 318 GLN A CA 1
ATOM 2521 C C . GLN A 1 318 ? -18.853 -6.716 14.649 1.00 98.38 318 GLN A C 1
ATOM 2523 O O . GLN A 1 318 ? -20.015 -6.408 14.392 1.00 98.38 318 GLN A O 1
ATOM 2528 N N . GLN A 1 319 ? -18.396 -6.740 15.905 1.00 98.44 319 GLN A N 1
ATOM 2529 C CA . GLN A 1 319 ? -19.234 -6.376 17.049 1.00 98.44 319 GLN A CA 1
ATOM 2530 C C . GLN A 1 319 ? -19.593 -4.891 17.068 1.00 98.44 319 GLN A C 1
ATOM 2532 O O . GLN A 1 319 ? -20.722 -4.548 17.426 1.00 98.44 319 GLN A O 1
ATOM 2537 N N . ILE A 1 320 ? -18.682 -4.015 16.643 1.00 98.62 320 ILE A N 1
ATOM 2538 C CA . ILE A 1 320 ? -19.002 -2.606 16.425 1.00 98.62 320 ILE A CA 1
ATOM 2539 C C . ILE A 1 320 ? -20.089 -2.470 15.359 1.00 98.62 320 ILE A C 1
ATOM 2541 O O . ILE A 1 320 ? -21.084 -1.795 15.614 1.00 98.62 320 ILE A O 1
ATOM 2545 N N . TYR A 1 321 ? -19.967 -3.160 14.222 1.00 98.62 321 TYR A N 1
ATOM 2546 C CA . TYR A 1 321 ? -20.987 -3.118 13.171 1.00 98.62 321 TYR A CA 1
ATOM 2547 C C . TYR A 1 321 ? -22.349 -3.651 13.627 1.00 98.62 321 TYR A C 1
ATOM 2549 O O . TYR A 1 321 ? -23.374 -3.030 13.350 1.00 98.62 321 TYR A O 1
ATOM 2557 N N . ASN A 1 322 ? -22.377 -4.717 14.427 1.00 98.19 322 ASN A N 1
ATOM 2558 C CA . ASN A 1 322 ? -23.613 -5.219 15.039 1.00 98.19 322 ASN A CA 1
ATOM 2559 C C . ASN A 1 322 ? -24.273 -4.192 15.984 1.00 98.19 322 ASN A C 1
ATOM 2561 O O . ASN A 1 322 ? -25.466 -4.282 16.263 1.00 98.19 322 ASN A O 1
ATOM 2565 N N . ASN A 1 323 ? -23.505 -3.217 16.479 1.00 98.00 323 ASN A N 1
ATOM 2566 C CA . ASN A 1 323 ? -23.941 -2.162 17.392 1.00 98.00 323 ASN A CA 1
ATOM 2567 C C . ASN A 1 323 ? -23.825 -0.760 16.767 1.00 98.00 323 ASN A C 1
ATOM 2569 O O . ASN A 1 323 ? -23.798 0.231 17.499 1.00 98.00 323 ASN A O 1
ATOM 2573 N N . ILE A 1 324 ? -23.764 -0.652 15.434 1.00 97.19 324 ILE A N 1
ATOM 2574 C CA . ILE A 1 324 ? -23.392 0.596 14.751 1.00 97.19 324 ILE A CA 1
ATOM 2575 C C . ILE A 1 324 ? -24.304 1.764 15.144 1.00 97.19 324 ILE A C 1
ATOM 2577 O O . ILE A 1 324 ? -23.821 2.837 15.479 1.00 97.19 324 ILE A O 1
ATOM 2581 N N . VAL A 1 325 ? -25.618 1.529 15.252 1.00 96.69 325 VAL A N 1
ATOM 2582 C CA . VAL A 1 325 ? -26.601 2.544 15.672 1.00 96.69 325 VAL A CA 1
ATOM 2583 C C . VAL A 1 325 ? -26.313 3.065 17.085 1.00 96.69 325 VAL A C 1
ATOM 2585 O O . VAL A 1 325 ? -26.402 4.264 17.326 1.00 96.69 325 VAL A O 1
ATOM 2588 N N . LYS A 1 326 ? -25.917 2.182 18.014 1.00 96.62 326 LYS A N 1
ATOM 2589 C CA . LYS A 1 326 ? -25.582 2.546 19.403 1.00 96.62 326 LYS A CA 1
ATOM 2590 C C . LYS A 1 326 ? -24.335 3.429 19.464 1.00 96.62 326 LYS A C 1
ATOM 2592 O O . LYS A 1 326 ? -24.268 4.316 20.310 1.00 96.62 326 LYS A O 1
ATOM 2597 N N . PHE A 1 327 ? -23.347 3.170 18.610 1.00 97.69 327 PHE A N 1
ATOM 2598 C CA . PHE A 1 327 ? -22.099 3.935 18.581 1.00 97.69 327 PHE A CA 1
ATOM 2599 C C . PHE A 1 327 ? -22.169 5.187 17.696 1.00 97.69 327 PHE A C 1
ATOM 2601 O O . PHE A 1 327 ? -21.376 6.104 17.895 1.00 97.69 327 PHE A O 1
ATOM 2608 N N . SER A 1 328 ? -23.144 5.278 16.791 1.00 96.94 328 SER A N 1
ATOM 2609 C CA . SER A 1 328 ? -23.403 6.463 15.962 1.00 96.94 328 SER A CA 1
ATOM 2610 C C . SER A 1 328 ? -24.255 7.537 16.650 1.00 96.94 328 SER A C 1
ATOM 2612 O O . SER A 1 328 ? -24.524 8.571 16.044 1.00 96.94 328 SER A O 1
ATOM 2614 N N . ASP A 1 329 ? -24.675 7.329 17.902 1.00 96.44 329 ASP A N 1
ATOM 2615 C CA . ASP A 1 329 ? -25.432 8.322 18.666 1.00 96.44 329 ASP A CA 1
ATOM 2616 C C . ASP A 1 329 ? -24.585 9.581 18.939 1.00 96.44 329 ASP A C 1
ATOM 2618 O O . ASP A 1 329 ? -23.634 9.576 19.726 1.00 96.44 329 ASP A O 1
ATOM 2622 N N . VAL A 1 330 ? -24.953 10.674 18.267 1.00 95.50 330 VAL A N 1
ATOM 2623 C CA . VAL A 1 330 ? -24.272 11.976 18.323 1.00 95.50 330 VAL A CA 1
ATOM 2624 C C . VAL A 1 330 ? -24.507 12.733 19.634 1.00 95.50 330 VAL A C 1
ATOM 2626 O O . VAL A 1 330 ? -23.898 13.775 19.851 1.00 95.50 330 VAL A O 1
ATOM 2629 N N . THR A 1 331 ? -25.404 12.248 20.497 1.00 96.69 331 THR A N 1
ATOM 2630 C CA . THR A 1 331 ? -25.676 12.856 21.810 1.00 96.69 331 THR A CA 1
ATOM 2631 C C . THR A 1 331 ? -24.710 12.372 22.891 1.00 96.69 331 THR A C 1
ATOM 2633 O O . THR A 1 331 ? -24.641 12.961 23.972 1.00 96.69 331 THR A O 1
ATOM 2636 N N . LEU A 1 332 ? -23.945 11.312 22.610 1.00 95.75 332 LEU A N 1
ATOM 2637 C CA . LEU A 1 332 ? -22.986 10.746 23.547 1.00 95.75 332 LEU A CA 1
ATOM 2638 C C . LEU A 1 332 ? -21.762 11.649 23.701 1.00 95.75 332 LEU A C 1
ATOM 2640 O O . LEU A 1 332 ? -21.145 12.088 22.737 1.00 95.75 332 LEU A O 1
ATOM 2644 N N . THR A 1 333 ? -21.344 11.850 24.945 1.00 97.44 333 THR A N 1
ATOM 2645 C CA . THR A 1 333 ? -20.028 12.418 25.252 1.00 97.44 333 THR A CA 1
ATOM 2646 C C . THR A 1 333 ? -18.917 11.409 24.955 1.00 97.44 333 THR A C 1
ATOM 2648 O O . THR A 1 333 ? -19.135 10.196 25.003 1.00 97.44 333 THR A O 1
ATOM 2651 N N . GLN A 1 334 ? -17.685 11.887 24.752 1.00 95.38 334 GLN A N 1
ATOM 2652 C CA . GLN A 1 334 ? -16.532 11.006 24.515 1.00 95.38 334 GLN A CA 1
ATOM 2653 C C . GLN A 1 334 ? -16.361 9.956 25.628 1.00 95.38 334 GLN A C 1
ATOM 2655 O O . GLN A 1 334 ? -16.146 8.779 25.346 1.00 95.38 334 GLN A O 1
ATOM 2660 N N . ALA A 1 335 ? -16.545 10.355 26.892 1.00 96.12 335 ALA A N 1
ATOM 2661 C CA . ALA A 1 335 ? -16.483 9.446 28.036 1.00 96.12 335 ALA A CA 1
ATOM 2662 C C . ALA A 1 335 ? -17.561 8.352 27.968 1.00 96.12 335 ALA A C 1
ATOM 2664 O O . ALA A 1 335 ? -17.279 7.189 28.242 1.00 96.12 335 ALA A O 1
ATOM 2665 N N . GLN A 1 336 ? -18.786 8.693 27.557 1.00 97.94 336 GLN A N 1
ATOM 2666 C CA . GLN A 1 336 ? -19.859 7.708 27.384 1.00 97.94 336 GLN A CA 1
ATOM 2667 C C . GLN A 1 336 ? -19.570 6.730 26.242 1.00 97.94 336 GLN A C 1
ATOM 2669 O O . GLN A 1 336 ? -19.866 5.543 26.380 1.00 97.94 336 GLN A O 1
ATOM 2674 N N . VAL A 1 337 ? -18.967 7.191 25.143 1.00 97.94 337 VAL A N 1
ATOM 2675 C CA . VAL A 1 337 ? -18.528 6.314 24.045 1.00 97.94 337 VAL A CA 1
ATOM 2676 C C . VAL A 1 337 ? -17.448 5.345 24.534 1.00 97.94 337 VAL A C 1
ATOM 2678 O O . VAL A 1 337 ? -17.581 4.138 24.335 1.00 97.94 337 VAL A O 1
ATOM 2681 N N . VAL A 1 338 ? -16.427 5.838 25.245 1.00 97.50 338 VAL A N 1
ATOM 2682 C CA . VAL A 1 338 ? -15.356 5.004 25.823 1.00 97.50 338 VAL A CA 1
ATOM 2683 C C . VAL A 1 338 ? -15.902 3.990 26.832 1.00 97.50 338 VAL A C 1
ATOM 2685 O O . VAL A 1 338 ? -15.499 2.826 26.802 1.00 97.50 338 VAL A O 1
ATOM 2688 N N . MET A 1 339 ? -16.856 4.374 27.687 1.00 97.44 339 MET A N 1
ATOM 2689 C CA . MET A 1 339 ? -17.512 3.434 28.606 1.00 97.44 339 MET A CA 1
ATOM 2690 C C . MET A 1 339 ? -18.267 2.336 27.849 1.00 97.44 339 MET A C 1
ATOM 2692 O O . MET A 1 339 ? -18.078 1.160 28.144 1.00 97.44 339 MET A O 1
ATOM 2696 N N . LYS A 1 340 ? -19.040 2.683 26.810 1.00 98.19 340 LYS A N 1
ATOM 2697 C CA . LYS A 1 340 ? -19.742 1.690 25.973 1.00 98.19 340 LYS A CA 1
ATOM 2698 C C . LYS A 1 340 ? -18.780 0.745 25.248 1.00 98.19 340 LYS A C 1
ATOM 2700 O O . LYS A 1 340 ? -19.082 -0.439 25.117 1.00 98.19 340 LYS A O 1
ATOM 2705 N N . MET A 1 341 ? -17.637 1.245 24.772 1.00 98.19 341 MET A N 1
ATOM 2706 C CA . MET A 1 341 ? -16.594 0.397 24.186 1.00 98.19 341 MET A CA 1
ATOM 2707 C C . MET A 1 341 ? -15.969 -0.528 25.236 1.00 98.19 341 MET A C 1
ATOM 2709 O O . MET A 1 341 ? -15.787 -1.709 24.965 1.00 98.19 341 MET A O 1
ATOM 2713 N N . THR A 1 342 ? -15.703 -0.021 26.443 1.00 98.00 342 THR A N 1
ATOM 2714 C CA . THR A 1 342 ? -15.177 -0.820 27.561 1.00 98.00 342 THR A CA 1
ATOM 2715 C C . THR A 1 342 ? -16.140 -1.946 27.952 1.00 98.00 342 THR A C 1
ATOM 2717 O O . THR A 1 342 ? -15.712 -3.086 28.118 1.00 98.00 342 THR A O 1
ATOM 2720 N N . GLU A 1 343 ? -17.445 -1.668 28.026 1.00 98.00 343 GLU A N 1
ATOM 2721 C CA . GLU A 1 343 ? -18.485 -2.681 28.262 1.00 98.00 343 GLU A CA 1
ATOM 2722 C C . GLU A 1 343 ? -18.490 -3.764 27.174 1.00 98.00 343 GLU A C 1
ATOM 2724 O O . GLU A 1 343 ? -18.574 -4.958 27.477 1.00 98.00 343 GLU A O 1
ATOM 2729 N N . LEU A 1 344 ? -18.371 -3.362 25.902 1.00 98.19 344 LEU A N 1
ATOM 2730 C CA . LEU A 1 344 ? -18.284 -4.304 24.790 1.00 98.19 344 LEU A CA 1
ATOM 2731 C C . LEU A 1 344 ? -17.014 -5.158 24.895 1.00 98.19 344 LEU A C 1
ATOM 2733 O O . LEU A 1 344 ? -17.092 -6.382 24.797 1.00 98.19 344 LEU A O 1
ATOM 2737 N N . ALA A 1 345 ? -15.863 -4.541 25.164 1.00 97.62 345 ALA A N 1
ATOM 2738 C CA . ALA A 1 345 ? -14.590 -5.239 25.312 1.00 97.62 345 ALA A CA 1
ATOM 2739 C C . ALA A 1 345 ? -14.641 -6.263 26.458 1.00 97.62 345 ALA A C 1
ATOM 2741 O O . ALA A 1 345 ? -14.231 -7.413 26.283 1.00 97.62 345 ALA A O 1
ATOM 2742 N N . LYS A 1 346 ? -15.246 -5.888 27.592 1.00 97.69 346 LYS A N 1
ATOM 2743 C CA . LYS A 1 346 ? -15.514 -6.786 28.722 1.00 97.69 346 LYS A CA 1
ATOM 2744 C C . LYS A 1 346 ? -16.358 -7.987 28.313 1.00 97.69 346 LYS A C 1
ATOM 2746 O O . LYS A 1 346 ? -16.021 -9.115 28.663 1.00 97.69 346 LYS A O 1
ATOM 2751 N N . SER A 1 347 ? -17.436 -7.766 27.556 1.00 97.44 347 SER A N 1
ATOM 2752 C CA . SER A 1 347 ? -18.306 -8.854 27.078 1.00 97.44 347 SER A CA 1
ATOM 2753 C C . SER A 1 347 ? -17.574 -9.849 26.167 1.00 97.44 347 SER A C 1
ATOM 2755 O O . SER A 1 347 ? -17.962 -11.010 26.078 1.00 97.44 347 SER A O 1
ATOM 2757 N N . MET A 1 348 ? -16.476 -9.409 25.547 1.00 96.00 348 MET A N 1
ATOM 2758 C CA . MET A 1 348 ? -15.586 -10.223 24.719 1.00 96.00 348 MET A CA 1
ATOM 2759 C C . MET A 1 348 ? -14.408 -10.828 25.507 1.00 96.00 348 MET A C 1
ATOM 2761 O O . MET A 1 348 ? -13.504 -11.403 24.904 1.00 96.00 348 MET A O 1
ATOM 2765 N N . GLY A 1 349 ? -14.406 -10.711 26.841 1.00 95.38 349 GLY A N 1
ATOM 2766 C CA . GLY A 1 349 ? -13.407 -11.308 27.732 1.00 95.38 349 GLY A CA 1
ATOM 2767 C C . GLY A 1 349 ? -12.146 -10.470 27.969 1.00 95.38 349 GLY A C 1
ATOM 2768 O O . GLY A 1 349 ? -11.183 -10.990 28.529 1.00 95.38 349 GLY A O 1
ATOM 2769 N N . MET A 1 350 ? -12.118 -9.197 27.561 1.00 95.88 350 MET A N 1
ATOM 2770 C CA . MET A 1 350 ? -10.984 -8.298 27.818 1.00 95.88 350 MET A CA 1
ATOM 2771 C C . MET A 1 350 ? -11.088 -7.639 29.200 1.00 95.88 350 MET A C 1
ATOM 2773 O O . MET A 1 350 ? -12.182 -7.371 29.698 1.00 95.88 350 MET A O 1
ATOM 2777 N N . LEU A 1 351 ? -9.941 -7.340 29.817 1.00 95.62 351 LEU A N 1
ATOM 2778 C CA . LEU A 1 351 ? -9.893 -6.600 31.077 1.00 95.62 351 LEU A CA 1
ATOM 2779 C C . LEU A 1 351 ? -10.250 -5.127 30.847 1.00 95.62 351 LEU A C 1
ATOM 2781 O O . LEU A 1 351 ? -9.583 -4.424 30.088 1.00 95.62 351 LEU A O 1
ATOM 2785 N N . GLU A 1 352 ? -11.277 -4.650 31.551 1.00 95.44 352 GLU A N 1
ATOM 2786 C CA . GLU A 1 352 ? -11.797 -3.281 31.426 1.00 95.44 352 GLU A CA 1
ATOM 2787 C C . GLU A 1 352 ? -10.718 -2.217 31.636 1.00 95.44 352 GLU A C 1
ATOM 2789 O O . GLU A 1 352 ? -10.629 -1.255 30.876 1.00 95.44 352 GLU A O 1
ATOM 2794 N N . THR A 1 353 ? -9.875 -2.403 32.654 1.00 95.19 353 THR A N 1
ATOM 2795 C CA . THR A 1 353 ? -8.818 -1.453 33.016 1.00 95.19 353 THR A CA 1
ATOM 2796 C C . THR A 1 353 ? -7.736 -1.354 31.945 1.00 95.19 353 THR A C 1
ATOM 2798 O O . THR A 1 353 ? -7.237 -0.262 31.680 1.00 95.19 353 THR A O 1
ATOM 2801 N N . GLU A 1 354 ? -7.381 -2.470 31.306 1.00 95.06 354 GLU A N 1
ATOM 2802 C CA . GLU A 1 354 ? -6.378 -2.494 30.240 1.00 95.06 354 GLU A CA 1
ATOM 2803 C C . GLU A 1 354 ? -6.927 -1.899 28.941 1.00 95.06 354 GLU A C 1
ATOM 2805 O O . GLU A 1 354 ? -6.243 -1.102 28.296 1.00 95.06 354 GLU A O 1
ATOM 2810 N N . PHE A 1 355 ? -8.178 -2.225 28.595 1.00 96.88 355 PHE A N 1
ATOM 2811 C CA . PHE A 1 355 ? -8.860 -1.635 27.444 1.00 96.88 355 PHE A CA 1
ATOM 2812 C C . PHE A 1 355 ? -9.018 -0.131 27.597 1.00 96.88 355 PHE A C 1
ATOM 2814 O O . PHE A 1 355 ? -8.598 0.607 26.713 1.00 96.88 355 PHE A O 1
ATOM 2821 N N . MET A 1 356 ? -9.569 0.332 28.720 1.00 95.75 356 MET A N 1
ATOM 2822 C CA . MET A 1 356 ? -9.794 1.756 28.945 1.00 95.75 356 MET A CA 1
ATOM 2823 C C . MET A 1 356 ? -8.483 2.537 28.889 1.00 95.75 356 MET A C 1
ATOM 2825 O O . MET A 1 356 ? -8.430 3.572 28.234 1.00 95.75 356 MET A O 1
ATOM 2829 N N . LYS A 1 357 ? -7.412 2.006 29.498 1.00 94.06 357 LYS A N 1
ATOM 2830 C CA . LYS A 1 357 ? -6.080 2.614 29.437 1.00 94.06 357 LYS A CA 1
ATOM 2831 C C . LYS A 1 357 ? -5.638 2.853 27.993 1.00 94.06 357 LYS A C 1
ATOM 2833 O O . LYS A 1 357 ? -5.229 3.964 27.686 1.00 94.06 357 LYS A O 1
ATOM 2838 N N . LEU A 1 358 ? -5.721 1.837 27.132 1.00 92.25 358 LEU A N 1
ATOM 2839 C CA . LEU A 1 358 ? -5.290 1.935 25.733 1.00 92.25 358 LEU A CA 1
ATOM 2840 C C . LEU A 1 358 ? -6.249 2.758 24.868 1.00 92.25 358 LEU A C 1
ATOM 2842 O O . LEU A 1 358 ? -5.803 3.549 24.047 1.00 92.25 358 LEU A O 1
ATOM 2846 N N . ALA A 1 359 ? -7.560 2.628 25.071 1.00 93.38 359 ALA A N 1
ATOM 2847 C CA . ALA A 1 359 ? -8.574 3.373 24.326 1.00 93.38 359 ALA A CA 1
ATOM 2848 C C . ALA A 1 359 ? -8.517 4.892 24.577 1.00 93.38 359 ALA A C 1
ATOM 2850 O O . ALA A 1 359 ? -9.106 5.655 23.815 1.00 93.38 359 ALA A O 1
ATOM 2851 N N . THR A 1 360 ? -7.813 5.331 25.625 1.00 92.75 360 THR A N 1
ATOM 2852 C CA . THR A 1 360 ? -7.539 6.745 25.930 1.00 92.75 360 THR A CA 1
ATOM 2853 C C . THR A 1 360 ? -6.050 7.100 25.874 1.00 92.75 360 THR A C 1
ATOM 2855 O O . THR A 1 360 ? -5.662 8.169 26.338 1.00 92.75 360 THR A O 1
ATOM 2858 N N . ASP A 1 361 ? -5.199 6.202 25.375 1.00 91.44 361 ASP A N 1
ATOM 2859 C CA . ASP A 1 361 ? -3.750 6.397 25.348 1.00 91.44 361 ASP A CA 1
ATOM 2860 C C . ASP A 1 361 ? -3.329 7.336 24.206 1.00 91.44 361 ASP A C 1
ATOM 2862 O O . ASP A 1 361 ? -3.840 7.260 23.085 1.00 91.44 361 ASP A O 1
ATOM 2866 N N . GLU A 1 362 ? -2.370 8.219 24.483 1.00 86.19 362 GLU A N 1
ATOM 2867 C CA . GLU A 1 362 ? -1.896 9.207 23.509 1.00 86.19 362 GLU A CA 1
ATOM 2868 C C . GLU A 1 362 ? -1.123 8.563 22.346 1.00 86.19 362 GLU A C 1
ATOM 2870 O O . GLU A 1 362 ? -1.202 9.039 21.216 1.00 86.19 362 GLU A O 1
ATOM 2875 N N . MET A 1 363 ? -0.428 7.444 22.573 1.00 83.62 363 MET A N 1
ATOM 2876 C CA . MET A 1 363 ? 0.236 6.713 21.489 1.00 83.62 363 MET A CA 1
ATOM 2877 C C . MET A 1 363 ? -0.787 6.043 20.572 1.00 83.62 363 MET A C 1
ATOM 2879 O O . MET A 1 363 ? -0.612 6.053 19.359 1.00 83.62 363 MET A O 1
ATOM 2883 N N . VAL A 1 364 ? -1.886 5.517 21.127 1.00 88.06 364 VAL A N 1
ATOM 2884 C CA . VAL A 1 364 ? -2.997 4.960 20.332 1.00 88.06 364 VAL A CA 1
ATOM 2885 C C . VAL A 1 364 ? -3.695 6.055 19.516 1.00 88.06 364 VAL A C 1
ATOM 2887 O O . VAL A 1 364 ? -4.073 5.831 18.365 1.00 88.06 364 VAL A O 1
ATOM 2890 N N . ASN A 1 365 ? -3.839 7.253 20.085 1.00 88.88 365 ASN A N 1
ATOM 2891 C CA . ASN A 1 365 ? -4.337 8.432 19.374 1.00 88.88 365 ASN A CA 1
ATOM 2892 C C . ASN A 1 365 ? -3.439 8.770 18.173 1.00 88.88 365 ASN A C 1
ATOM 2894 O O . ASN A 1 365 ? -3.937 8.913 17.052 1.00 88.88 365 ASN A O 1
ATOM 2898 N N . GLU A 1 366 ? -2.121 8.833 18.381 1.00 84.12 366 GLU A N 1
ATOM 2899 C CA . GLU A 1 366 ? -1.168 9.111 17.305 1.00 84.12 366 GLU A CA 1
ATOM 2900 C C . GLU A 1 366 ? -1.152 7.999 16.244 1.00 84.12 366 GLU A C 1
ATOM 2902 O O . GLU A 1 366 ? -1.212 8.310 15.055 1.00 84.12 366 GLU A O 1
ATOM 2907 N N . ASP A 1 367 ? -1.197 6.720 16.634 1.00 85.31 367 ASP A N 1
ATOM 2908 C CA . ASP A 1 367 ? -1.327 5.585 15.706 1.00 85.31 367 ASP A CA 1
ATOM 2909 C C . ASP A 1 367 ? -2.571 5.727 14.813 1.00 85.31 367 ASP A C 1
ATOM 2911 O O . ASP A 1 367 ? -2.499 5.553 13.592 1.00 85.31 367 ASP A O 1
ATOM 2915 N N . CYS A 1 368 ? -3.712 6.107 15.398 1.00 90.62 368 CYS A N 1
ATOM 2916 C CA . CYS A 1 368 ? -4.954 6.333 14.662 1.00 90.62 368 CYS A CA 1
ATOM 2917 C C . CYS A 1 368 ? -4.835 7.524 13.691 1.00 90.62 368 CYS A C 1
ATOM 2919 O O . CYS A 1 368 ? -5.326 7.470 12.559 1.00 90.62 368 CYS A O 1
ATOM 2921 N N . ARG A 1 369 ? -4.150 8.606 14.090 1.00 88.25 369 ARG A N 1
ATOM 2922 C CA . ARG A 1 369 ? -3.874 9.759 13.211 1.00 88.25 369 ARG A CA 1
ATOM 2923 C C . ARG A 1 369 ? -2.936 9.391 12.070 1.00 88.25 369 ARG A C 1
ATOM 2925 O O . ARG A 1 369 ? -3.155 9.846 10.948 1.00 88.25 369 ARG A O 1
ATOM 2932 N N . ILE A 1 370 ? -1.906 8.590 12.335 1.00 84.38 370 ILE A N 1
ATOM 2933 C CA . ILE A 1 370 ? -0.978 8.080 11.321 1.00 84.38 370 ILE A CA 1
ATOM 2934 C C . ILE A 1 370 ? -1.739 7.211 10.316 1.00 84.38 370 ILE A C 1
ATOM 2936 O O . ILE A 1 370 ? -1.612 7.446 9.117 1.00 84.38 370 ILE A O 1
ATOM 2940 N N . ALA A 1 371 ? -2.586 6.285 10.780 1.00 89.75 371 ALA A N 1
ATOM 2941 C CA . ALA A 1 371 ? -3.424 5.449 9.916 1.00 89.75 371 ALA A CA 1
ATOM 2942 C C . ALA A 1 371 ? -4.362 6.283 9.025 1.00 89.75 371 ALA A C 1
ATOM 2944 O O . ALA A 1 371 ? -4.468 6.039 7.821 1.00 89.75 371 ALA A O 1
ATOM 2945 N N . TRP A 1 372 ? -4.974 7.332 9.582 1.00 91.38 372 TRP A N 1
ATOM 2946 C CA . TRP A 1 372 ? -5.833 8.239 8.822 1.00 91.38 372 TRP A CA 1
ATOM 2947 C C . TRP A 1 372 ? -5.055 9.044 7.767 1.00 91.38 372 TRP A C 1
ATOM 2949 O O . TRP A 1 372 ? -5.444 9.088 6.599 1.00 91.38 372 TRP A O 1
ATOM 2959 N N . LYS A 1 373 ? -3.912 9.640 8.144 1.00 84.69 373 LYS A N 1
ATOM 2960 C CA . LYS A 1 373 ? -3.024 10.376 7.220 1.00 84.69 373 LYS A CA 1
ATOM 2961 C C . LYS A 1 373 ? -2.492 9.462 6.117 1.00 84.69 373 LYS A C 1
ATOM 2963 O O . LYS A 1 373 ? -2.401 9.881 4.962 1.00 84.69 373 LYS A O 1
ATOM 2968 N N . TYR A 1 374 ? -2.167 8.217 6.467 1.00 86.00 374 TYR A N 1
ATOM 2969 C CA . TYR A 1 374 ? -1.775 7.187 5.520 1.00 86.00 374 TYR A CA 1
ATOM 2970 C C . TYR A 1 374 ? -2.867 6.992 4.471 1.00 86.00 374 TYR A C 1
ATOM 2972 O O . TYR A 1 374 ? -2.590 7.206 3.294 1.00 86.00 374 TYR A O 1
ATOM 2980 N N . ALA A 1 375 ? -4.110 6.716 4.871 1.00 89.25 375 ALA A N 1
ATOM 2981 C CA . ALA A 1 375 ? -5.227 6.570 3.937 1.00 89.25 375 ALA A CA 1
ATOM 2982 C C . ALA A 1 375 ? -5.399 7.800 3.020 1.00 89.25 375 ALA A C 1
ATOM 2984 O O . ALA A 1 375 ? -5.495 7.646 1.799 1.00 89.25 375 ALA A O 1
ATOM 2985 N N . CYS A 1 376 ? -5.318 9.024 3.560 1.00 84.50 376 CYS A N 1
ATOM 2986 C CA . CYS A 1 376 ? -5.336 10.246 2.744 1.00 84.50 376 CYS A CA 1
ATOM 2987 C C . CYS A 1 376 ? -4.203 10.299 1.712 1.00 84.50 376 CYS A C 1
ATOM 2989 O O . CYS A 1 376 ? -4.431 10.699 0.570 1.00 84.50 376 CYS A O 1
ATOM 2991 N N . SER A 1 377 ? -2.989 9.875 2.076 1.00 77.25 377 SER A N 1
ATOM 2992 C CA . SER A 1 377 ? -1.850 9.831 1.146 1.00 77.25 377 SER A CA 1
ATOM 2993 C C . SER A 1 377 ? -2.051 8.835 -0.007 1.00 77.25 377 SER A C 1
ATOM 2995 O O . SER A 1 377 ? -1.450 8.991 -1.070 1.00 77.25 377 SER A O 1
ATOM 2997 N N . ARG A 1 378 ? -2.942 7.847 0.168 1.00 79.62 378 ARG A N 1
ATOM 2998 C CA . ARG A 1 378 ? -3.382 6.906 -0.877 1.00 79.62 378 ARG A CA 1
ATOM 2999 C C . ARG A 1 378 ? -4.555 7.441 -1.712 1.00 79.62 378 ARG A C 1
ATOM 3001 O O . ARG A 1 378 ? -5.079 6.721 -2.554 1.00 79.62 378 ARG A O 1
ATOM 3008 N N . GLY A 1 379 ? -4.986 8.685 -1.490 1.00 82.69 379 GLY A N 1
ATOM 3009 C CA . GLY A 1 379 ? -6.117 9.291 -2.195 1.00 82.69 379 GLY A CA 1
ATOM 3010 C C . GLY A 1 379 ? -7.489 8.805 -1.719 1.00 82.69 379 GLY A C 1
ATOM 3011 O O . GLY A 1 379 ? -8.472 8.992 -2.433 1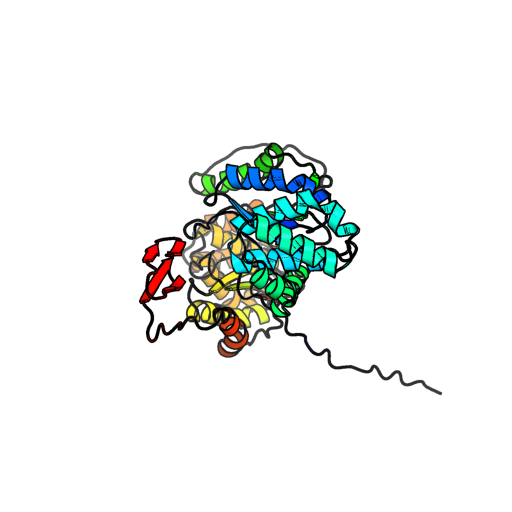.00 82.69 379 GLY A O 1
ATOM 3012 N N . VAL A 1 380 ? -7.570 8.183 -0.538 1.00 90.25 380 VAL A N 1
ATOM 3013 C CA . VAL A 1 380 ? -8.843 7.757 0.057 1.00 90.25 380 VAL A CA 1
ATOM 3014 C C . VAL A 1 380 ? -9.613 8.989 0.526 1.00 90.25 380 VAL A C 1
ATOM 3016 O O . VAL A 1 380 ? -9.099 9.813 1.284 1.00 90.25 380 VAL A O 1
ATOM 3019 N N . THR A 1 381 ? -10.856 9.110 0.068 1.00 89.25 381 THR A N 1
ATOM 3020 C CA . THR A 1 381 ? -11.764 10.220 0.402 1.00 89.25 381 THR A CA 1
ATOM 3021 C C . THR A 1 381 ? -13.087 9.752 1.009 1.00 89.25 381 THR A C 1
ATOM 3023 O O . THR A 1 381 ? -13.861 10.576 1.492 1.00 89.25 381 THR A O 1
ATOM 3026 N N . GLY A 1 382 ? -13.345 8.443 1.008 1.00 93.06 382 GLY A N 1
ATOM 3027 C CA . GLY A 1 382 ? -14.584 7.830 1.477 1.00 93.06 382 GLY A CA 1
ATOM 3028 C C . GLY A 1 382 ? -14.376 6.367 1.859 1.00 93.06 382 GLY A C 1
ATOM 3029 O O . GLY A 1 382 ? -13.318 5.791 1.592 1.00 93.06 382 GLY A O 1
ATOM 3030 N N . THR A 1 383 ? -15.384 5.767 2.489 1.00 97.62 383 THR A N 1
ATOM 3031 C CA . THR A 1 383 ? -15.370 4.348 2.863 1.00 97.62 383 THR A CA 1
ATOM 3032 C C . THR A 1 383 ? -16.674 3.661 2.429 1.00 97.62 383 THR A C 1
ATOM 3034 O O . THR A 1 383 ? -17.711 4.321 2.441 1.00 97.62 383 THR A O 1
ATOM 3037 N N . PRO A 1 384 ? -16.633 2.371 2.045 1.00 98.00 384 PRO A N 1
ATOM 3038 C CA . PRO A 1 384 ? -15.418 1.595 1.835 1.00 98.00 384 PRO A CA 1
ATOM 3039 C C . PRO A 1 384 ? -14.660 2.070 0.583 1.00 98.00 384 PRO A C 1
ATOM 3041 O O . PRO A 1 384 ? -15.254 2.426 -0.430 1.00 98.00 384 PRO A O 1
ATOM 3044 N N . THR A 1 385 ? -13.329 2.080 0.648 1.00 97.44 385 THR A N 1
ATOM 3045 C CA . THR A 1 385 ? -12.472 2.192 -0.544 1.00 97.44 385 THR A CA 1
ATOM 3046 C C . THR A 1 385 ? -11.654 0.920 -0.657 1.00 97.44 385 THR A C 1
ATOM 3048 O O . THR A 1 385 ? -11.039 0.492 0.318 1.00 97.44 385 THR A O 1
ATOM 3051 N N . PHE A 1 386 ? -11.614 0.328 -1.846 1.00 95.88 386 PHE A N 1
ATOM 3052 C CA . PHE A 1 386 ? -10.911 -0.926 -2.081 1.00 95.88 386 PHE A CA 1
ATOM 3053 C C . PHE A 1 386 ? -9.705 -0.707 -2.977 1.00 95.88 386 PHE A C 1
ATOM 3055 O O . PHE A 1 386 ? -9.796 -0.013 -3.991 1.00 95.88 386 PHE A O 1
ATOM 3062 N N . MET A 1 387 ? -8.589 -1.343 -2.646 1.00 93.38 387 MET A N 1
ATOM 3063 C CA . MET A 1 387 ? -7.420 -1.411 -3.507 1.00 93.38 387 MET A CA 1
ATOM 3064 C C . MET A 1 387 ? -6.973 -2.858 -3.646 1.00 93.38 387 MET A C 1
ATOM 3066 O O . MET A 1 387 ? -6.840 -3.565 -2.653 1.00 93.38 387 MET A O 1
ATOM 3070 N N . VAL A 1 388 ? -6.712 -3.290 -4.877 1.00 90.00 388 VAL A N 1
ATOM 3071 C CA . VAL A 1 388 ? -6.061 -4.575 -5.134 1.00 90.00 388 VAL A CA 1
ATOM 3072 C C . VAL A 1 388 ? -4.674 -4.296 -5.682 1.00 90.00 388 VAL A C 1
ATOM 3074 O O . VAL A 1 388 ? -4.540 -3.558 -6.660 1.00 90.00 388 VAL A O 1
ATOM 3077 N N . ASN A 1 389 ? -3.645 -4.838 -5.028 1.00 86.12 389 ASN A N 1
ATOM 3078 C CA . ASN A 1 389 ? -2.239 -4.542 -5.291 1.00 86.12 389 ASN A CA 1
ATOM 3079 C C . ASN A 1 389 ? -2.022 -3.027 -5.501 1.00 86.12 389 ASN A C 1
ATOM 3081 O O . ASN A 1 389 ? -1.498 -2.595 -6.533 1.00 86.12 389 ASN A O 1
ATOM 3085 N N . ASP A 1 390 ? -2.518 -2.233 -4.536 1.00 81.12 390 ASP A N 1
ATOM 3086 C CA . ASP A 1 390 ? -2.449 -0.762 -4.472 1.00 81.12 390 ASP A CA 1
ATOM 3087 C C . ASP A 1 390 ? -3.157 0.016 -5.602 1.00 81.12 390 ASP A C 1
ATOM 3089 O O . ASP A 1 390 ? -2.957 1.230 -5.763 1.00 81.12 390 ASP A O 1
ATOM 3093 N N . VAL A 1 391 ? -3.986 -0.658 -6.398 1.00 80.19 391 VAL A N 1
ATOM 3094 C CA . VAL A 1 391 ? -4.820 -0.031 -7.425 1.00 80.19 391 VAL A CA 1
ATOM 3095 C C . VAL A 1 391 ? -6.260 0.020 -6.947 1.00 80.19 391 VAL A C 1
ATOM 3097 O O . VAL A 1 391 ? -6.854 -1.016 -6.661 1.00 80.19 391 VAL A O 1
ATOM 3100 N N . VAL A 1 392 ? -6.824 1.230 -6.900 1.00 85.69 392 VAL A N 1
ATOM 3101 C CA . VAL A 1 392 ? -8.224 1.452 -6.519 1.00 85.69 392 VAL A CA 1
ATOM 3102 C C . VAL A 1 392 ? -9.152 0.659 -7.434 1.00 85.69 392 VAL A C 1
ATOM 3104 O O . VAL A 1 392 ? -9.103 0.807 -8.656 1.00 85.69 392 VAL A O 1
ATOM 3107 N N . VAL A 1 393 ? -10.015 -0.152 -6.832 1.00 88.75 393 VAL A N 1
ATOM 3108 C CA . VAL A 1 393 ? -11.082 -0.885 -7.510 1.00 88.75 393 VAL A CA 1
ATOM 3109 C C . VAL A 1 393 ? -12.393 -0.168 -7.224 1.00 88.75 393 VAL A C 1
ATOM 3111 O O . VAL A 1 393 ? -12.760 0.033 -6.069 1.00 88.75 393 VAL A O 1
ATOM 3114 N N . ALA A 1 394 ? -13.106 0.214 -8.284 1.00 88.81 394 ALA A N 1
ATOM 3115 C CA . ALA A 1 394 ? -14.453 0.773 -8.192 1.00 88.81 394 ALA A CA 1
ATOM 3116 C C . ALA A 1 394 ? -15.467 -0.353 -7.922 1.00 88.81 394 ALA A C 1
ATOM 3118 O O . ALA A 1 394 ? -16.244 -0.721 -8.801 1.00 88.81 394 ALA A O 1
ATOM 3119 N N . ALA A 1 395 ? -15.369 -0.953 -6.738 1.00 91.44 395 ALA A N 1
ATOM 3120 C CA . ALA A 1 395 ? -16.290 -1.970 -6.258 1.00 91.44 395 ALA A CA 1
ATOM 3121 C C . ALA A 1 395 ? -17.481 -1.323 -5.549 1.00 91.44 395 ALA A C 1
ATOM 3123 O O . ALA A 1 395 ? -17.342 -0.273 -4.920 1.00 91.44 395 ALA A O 1
ATOM 3124 N N . ASP A 1 396 ? -18.639 -1.967 -5.653 1.00 93.75 396 ASP A N 1
ATOM 3125 C CA . ASP A 1 396 ? -19.817 -1.612 -4.869 1.00 93.75 396 ASP A CA 1
ATOM 3126 C C . ASP A 1 396 ? -19.724 -2.294 -3.487 1.00 93.75 396 ASP A C 1
ATOM 3128 O O . ASP A 1 396 ? -19.261 -3.440 -3.418 1.00 93.75 396 ASP A O 1
ATOM 3132 N N . PRO A 1 397 ? -20.130 -1.635 -2.385 1.00 94.56 397 PRO A N 1
ATOM 3133 C CA . PRO A 1 397 ? -20.139 -2.240 -1.052 1.00 94.56 397 PRO A CA 1
ATOM 3134 C C . PRO A 1 397 ? -20.843 -3.605 -0.989 1.00 94.56 397 PRO A C 1
ATOM 3136 O O . PRO A 1 397 ? -20.376 -4.493 -0.269 1.00 94.56 397 PRO A O 1
ATOM 3139 N N . ALA A 1 398 ? -21.892 -3.799 -1.795 1.00 95.94 398 ALA A N 1
ATOM 3140 C CA . ALA A 1 398 ? -22.688 -5.020 -1.864 1.00 95.94 398 ALA A CA 1
ATOM 3141 C C . ALA A 1 398 ? -22.097 -6.107 -2.783 1.00 95.94 398 ALA A C 1
ATOM 3143 O O . ALA A 1 398 ?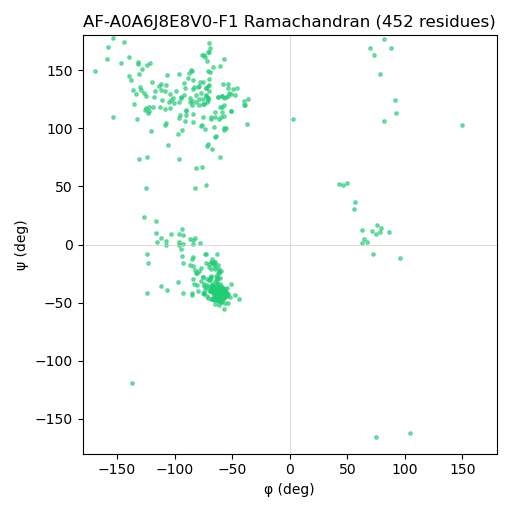 -22.722 -7.157 -2.972 1.00 95.94 398 ALA A O 1
ATOM 3144 N N . TRP A 1 399 ? -20.906 -5.892 -3.365 1.00 97.38 399 TRP A N 1
ATOM 3145 C CA . TRP A 1 399 ? -20.267 -6.883 -4.232 1.00 97.38 399 TRP A CA 1
ATOM 3146 C C . TRP A 1 399 ? -20.154 -8.244 -3.559 1.00 97.38 399 TRP A C 1
ATOM 3148 O O . TRP A 1 399 ? -19.624 -8.396 -2.461 1.00 97.38 399 TRP A O 1
ATOM 3158 N N . THR A 1 400 ? -20.597 -9.258 -4.288 1.00 97.75 400 THR A N 1
ATOM 3159 C CA . THR A 1 400 ? -20.519 -10.667 -3.926 1.00 97.75 400 THR A CA 1
ATOM 3160 C C . THR A 1 400 ? -19.103 -11.218 -4.110 1.00 97.75 400 THR A C 1
ATOM 3162 O O . THR A 1 400 ? -18.287 -10.681 -4.861 1.00 97.75 400 THR A O 1
ATOM 3165 N N . VAL A 1 401 ? -18.819 -12.377 -3.504 1.00 97.06 401 VAL A N 1
ATOM 3166 C CA . VAL A 1 401 ? -17.565 -13.116 -3.754 1.00 97.06 401 VAL A CA 1
ATOM 3167 C C . VAL A 1 401 ? -17.373 -13.384 -5.254 1.00 97.06 401 VAL A C 1
ATOM 3169 O O . VAL A 1 401 ? -16.270 -13.260 -5.766 1.00 97.06 401 VAL A O 1
ATOM 3172 N N . ALA A 1 402 ? -18.446 -13.675 -5.998 1.00 96.19 402 ALA A N 1
ATOM 3173 C CA . ALA A 1 402 ? -18.361 -13.925 -7.436 1.00 96.19 402 ALA A CA 1
ATOM 3174 C C . ALA A 1 402 ? -17.916 -12.690 -8.243 1.00 96.19 402 ALA A C 1
ATOM 3176 O O . ALA A 1 402 ? -17.263 -12.836 -9.276 1.00 96.19 402 ALA A O 1
ATOM 3177 N N . GLU A 1 403 ? -18.254 -11.479 -7.799 1.00 96.44 403 GLU A N 1
ATOM 3178 C CA . GLU A 1 403 ? -17.782 -10.238 -8.422 1.00 96.44 403 GLU A CA 1
ATOM 3179 C C . GLU A 1 403 ? -16.317 -9.972 -8.093 1.00 96.44 403 GLU A C 1
ATOM 3181 O O . GLU A 1 403 ? -15.536 -9.692 -9.003 1.00 96.44 403 GLU A O 1
ATOM 3186 N N . TRP A 1 404 ? -15.915 -10.193 -6.839 1.00 96.94 404 TRP A N 1
ATOM 3187 C CA . TRP A 1 404 ? -14.506 -10.181 -6.444 1.00 96.94 404 TRP A CA 1
ATOM 3188 C C . TRP A 1 404 ? -13.668 -11.180 -7.239 1.00 96.94 404 TRP A C 1
ATOM 3190 O O . TRP A 1 404 ? -12.572 -10.843 -7.692 1.00 96.94 404 TRP A O 1
ATOM 3200 N N . ASN A 1 405 ? -14.210 -12.368 -7.511 1.00 94.81 405 ASN A N 1
ATOM 3201 C CA . ASN A 1 405 ? -13.506 -13.381 -8.285 1.00 94.81 405 ASN A CA 1
ATOM 3202 C C . ASN A 1 405 ? -13.168 -12.908 -9.704 1.00 94.81 405 ASN A C 1
ATOM 3204 O O . ASN A 1 405 ? -12.095 -13.217 -10.221 1.00 94.81 405 ASN A O 1
ATOM 3208 N N . LYS A 1 406 ? -14.023 -12.081 -10.322 1.00 91.69 406 LYS A N 1
ATOM 3209 C CA . LYS A 1 406 ? -13.746 -11.496 -11.647 1.00 91.69 406 LYS A CA 1
ATOM 3210 C C . LYS A 1 406 ? -12.523 -10.574 -11.633 1.00 91.69 406 LYS A C 1
ATOM 3212 O O . LYS A 1 406 ? -11.866 -10.448 -12.666 1.00 91.69 406 LYS A O 1
ATOM 3217 N N . VAL A 1 407 ? -12.218 -9.948 -10.495 1.00 91.00 407 VAL A N 1
ATOM 3218 C CA . VAL A 1 407 ? -11.040 -9.086 -10.315 1.00 91.00 407 VAL A CA 1
ATOM 3219 C C . VAL A 1 407 ? -9.809 -9.907 -9.943 1.00 91.00 407 VAL A C 1
ATOM 3221 O O . VAL A 1 407 ? -8.739 -9.671 -10.498 1.00 91.00 407 VAL A O 1
ATOM 3224 N N . VAL A 1 408 ? -9.949 -10.877 -9.036 1.00 91.62 408 VAL A N 1
ATOM 3225 C CA . VAL A 1 408 ? -8.815 -11.602 -8.443 1.00 91.62 408 VAL A CA 1
ATOM 3226 C C . VAL A 1 408 ? -8.344 -12.783 -9.304 1.00 91.62 408 VAL A C 1
ATOM 3228 O O . VAL A 1 408 ? -7.138 -12.949 -9.499 1.00 91.62 408 VAL A O 1
ATOM 3231 N N . ASP A 1 409 ? -9.244 -13.576 -9.895 1.00 91.62 409 ASP A N 1
ATOM 3232 C CA . ASP A 1 409 ? -8.867 -14.770 -10.673 1.00 91.62 409 ASP A CA 1
ATOM 3233 C C . ASP A 1 409 ? -7.887 -14.477 -11.826 1.00 91.62 409 ASP A C 1
ATOM 3235 O O . ASP A 1 409 ? -6.941 -15.251 -12.023 1.00 91.62 409 ASP A O 1
ATOM 3239 N N . PRO A 1 410 ? -8.041 -13.388 -12.610 1.00 86.44 410 PRO A N 1
ATOM 3240 C CA . PRO A 1 410 ? -7.086 -13.053 -13.665 1.00 86.44 410 PRO A CA 1
ATOM 3241 C C . PRO A 1 410 ? -5.670 -12.754 -13.154 1.00 86.44 410 PRO A C 1
ATOM 3243 O O . PRO A 1 410 ? -4.717 -12.910 -13.916 1.00 86.44 410 PRO A O 1
ATOM 3246 N N . LEU A 1 411 ? -5.526 -12.341 -11.891 1.00 83.06 411 LEU A N 1
ATOM 3247 C CA . LEU A 1 411 ? -4.245 -12.014 -11.255 1.00 83.06 411 LEU A CA 1
ATOM 3248 C C . LEU A 1 411 ? -3.509 -13.274 -10.798 1.00 83.06 411 LEU A C 1
ATOM 3250 O O . LEU A 1 411 ? -2.286 -13.354 -10.880 1.00 83.06 411 LEU A O 1
ATOM 3254 N N . LEU A 1 412 ? -4.266 -14.276 -10.351 1.00 83.25 412 LEU A N 1
ATOM 3255 C CA . LEU A 1 412 ? -3.732 -15.553 -9.878 1.00 83.25 412 LEU A CA 1
ATOM 3256 C C . LEU A 1 412 ? -3.407 -16.514 -11.017 1.00 83.25 412 LEU A C 1
ATOM 3258 O O . LEU A 1 412 ? -2.534 -17.379 -10.887 1.00 83.25 412 LEU A O 1
ATOM 3262 N N . LYS A 1 413 ? -4.065 -16.351 -12.169 1.00 71.50 413 LYS A N 1
ATOM 3263 C CA . LYS A 1 413 ? -3.628 -17.005 -13.398 1.00 71.50 413 LYS A CA 1
ATOM 3264 C C . LYS A 1 413 ? -2.212 -16.521 -13.670 1.00 71.50 413 LYS A C 1
ATOM 3266 O O . LYS A 1 413 ? -2.012 -15.365 -14.045 1.00 71.50 413 LYS A O 1
ATOM 3271 N N . LYS A 1 414 ? -1.226 -17.421 -13.501 1.00 50.16 414 LYS A N 1
ATOM 3272 C CA . LYS A 1 414 ? 0.133 -17.235 -14.026 1.00 50.16 414 LYS A CA 1
ATOM 3273 C C . LYS A 1 414 ? -0.041 -16.542 -15.360 1.00 50.16 414 LYS A C 1
ATOM 3275 O O . LYS A 1 414 ? -0.774 -17.064 -16.206 1.00 50.16 414 LYS A O 1
ATOM 3280 N N . SER A 1 415 ? 0.616 -15.389 -15.547 1.00 40.50 415 SER A N 1
ATOM 3281 C CA . SER A 1 415 ? 0.829 -14.873 -16.894 1.00 40.50 415 SER A CA 1
ATOM 3282 C C . SER A 1 415 ? 1.125 -16.101 -17.733 1.00 40.50 415 SER A C 1
ATOM 3284 O O . SER A 1 415 ? 2.036 -16.838 -17.340 1.00 40.50 415 SER A O 1
ATOM 3286 N N . LEU A 1 416 ? 0.322 -16.383 -18.758 1.00 38.00 416 LEU A N 1
ATOM 3287 C CA . LEU A 1 416 ? 0.637 -17.404 -19.743 1.00 38.00 416 LEU A CA 1
ATOM 3288 C C . LEU A 1 416 ? 1.960 -16.961 -20.387 1.00 38.00 416 LEU A C 1
ATOM 3290 O O . LEU A 1 416 ? 2.001 -16.384 -21.466 1.00 38.00 416 LEU A O 1
ATOM 3294 N N . GLY A 1 417 ? 3.065 -17.136 -19.663 1.00 36.41 417 GLY A N 1
ATOM 3295 C CA . GLY A 1 417 ? 4.319 -17.510 -20.241 1.00 36.41 417 GLY A CA 1
ATOM 3296 C C . GLY A 1 417 ? 3.948 -18.787 -20.943 1.00 36.41 417 GLY A C 1
ATOM 3297 O O . GLY A 1 417 ? 3.501 -19.725 -20.285 1.00 36.41 417 GLY A O 1
ATOM 3298 N N . VAL A 1 418 ? 3.954 -18.691 -22.269 1.00 33.50 418 VAL A N 1
ATOM 3299 C CA . VAL A 1 418 ? 4.028 -19.786 -23.226 1.00 33.50 418 VAL A CA 1
ATOM 3300 C C . VAL A 1 418 ? 4.032 -21.121 -22.499 1.00 33.50 418 VAL A C 1
ATOM 3302 O O . VAL A 1 418 ? 5.017 -21.429 -21.827 1.00 33.50 418 VAL A O 1
ATOM 3305 N N . SER A 1 419 ? 2.914 -21.850 -22.584 1.00 30.38 419 SER A N 1
ATOM 3306 C CA . SER A 1 419 ? 2.813 -23.241 -22.148 1.00 30.38 419 SER A CA 1
ATOM 3307 C C . SER A 1 419 ? 4.127 -23.946 -22.481 1.00 30.38 419 SER A C 1
ATOM 3309 O O . SER A 1 419 ? 4.413 -24.224 -23.643 1.00 30.38 419 SER A O 1
ATOM 3311 N N . ARG A 1 420 ? 4.975 -24.174 -21.472 1.00 42.53 420 ARG A N 1
ATOM 3312 C CA . ARG A 1 420 ? 6.167 -25.011 -21.611 1.00 42.53 420 ARG A CA 1
ATOM 3313 C C . ARG A 1 420 ? 5.715 -26.453 -21.476 1.00 42.53 420 ARG A C 1
ATOM 3315 O O . ARG A 1 420 ? 6.064 -27.148 -20.532 1.00 42.53 420 ARG A O 1
ATOM 3322 N N . THR A 1 421 ? 4.918 -26.885 -22.438 1.00 41.41 421 THR A N 1
ATOM 3323 C CA . THR A 1 421 ? 4.924 -28.274 -22.875 1.00 41.41 421 THR A CA 1
ATOM 3324 C C . THR A 1 421 ? 5.845 -28.312 -24.086 1.00 41.41 421 THR A C 1
ATOM 3326 O O . THR A 1 421 ? 5.416 -28.341 -25.231 1.00 41.41 421 THR A O 1
ATOM 3329 N N . SER A 1 422 ? 7.156 -28.210 -23.843 1.00 51.53 422 SER A N 1
ATOM 3330 C CA . SER A 1 422 ? 8.125 -28.631 -24.852 1.00 51.53 422 SER A CA 1
ATOM 3331 C C . SER A 1 422 ? 8.063 -30.154 -24.888 1.00 51.53 422 SER A C 1
ATOM 3333 O O . SER A 1 422 ? 8.790 -30.825 -24.153 1.00 51.53 422 SER A O 1
ATOM 3335 N N . ASP A 1 423 ? 7.125 -30.695 -25.661 1.00 58.38 423 ASP A N 1
ATOM 3336 C CA . ASP A 1 423 ? 7.154 -32.105 -26.011 1.00 58.38 423 ASP A CA 1
ATOM 3337 C C . ASP A 1 423 ? 8.457 -32.338 -26.789 1.00 58.38 423 ASP A C 1
ATOM 3339 O O . ASP A 1 423 ? 8.652 -31.811 -27.886 1.00 58.38 423 ASP A O 1
ATOM 3343 N N . CYS A 1 424 ? 9.424 -33.020 -26.168 1.00 71.31 424 CYS A N 1
ATOM 3344 C CA . CYS A 1 424 ? 10.714 -33.320 -26.788 1.00 71.31 424 CYS A CA 1
ATOM 3345 C C . CYS A 1 424 ? 10.581 -34.558 -27.682 1.00 71.31 424 CYS A C 1
ATOM 3347 O O . CYS A 1 424 ? 11.375 -35.493 -27.576 1.00 71.31 424 CYS A O 1
ATOM 3349 N N . THR A 1 425 ? 9.568 -34.595 -28.545 1.00 69.62 425 THR A N 1
ATOM 3350 C CA . THR A 1 425 ? 9.318 -35.731 -29.428 1.00 69.62 425 THR A CA 1
ATOM 3351 C C . THR A 1 425 ? 10.554 -35.952 -30.309 1.00 69.62 425 THR A C 1
ATOM 3353 O O . THR A 1 425 ? 10.946 -35.086 -31.092 1.00 69.62 425 THR A O 1
ATOM 3356 N N . GLY A 1 426 ? 11.235 -37.088 -30.123 1.00 71.00 426 GLY A N 1
ATOM 3357 C CA . GLY A 1 426 ? 12.464 -37.438 -30.848 1.00 71.00 426 GLY A CA 1
ATOM 3358 C C . GLY A 1 426 ? 13.762 -36.764 -30.368 1.00 71.00 426 GLY A C 1
ATOM 3359 O O . GLY A 1 426 ? 14.776 -36.871 -31.055 1.00 71.00 426 GLY A O 1
ATOM 3360 N N . LYS A 1 427 ? 13.775 -36.079 -29.215 1.00 81.38 427 LYS A N 1
ATOM 3361 C CA . LYS A 1 427 ? 14.972 -35.439 -28.626 1.00 81.38 427 LYS A CA 1
ATOM 3362 C C . LYS A 1 427 ? 15.122 -35.772 -27.142 1.00 81.38 427 LYS A C 1
ATOM 3364 O O . LYS A 1 427 ? 14.147 -36.076 -26.461 1.00 81.38 427 LYS A O 1
ATOM 3369 N N . LYS A 1 428 ? 16.343 -35.678 -26.605 1.00 83.75 428 LYS A N 1
ATOM 3370 C CA . LYS A 1 428 ? 16.588 -35.942 -25.177 1.00 83.75 428 LYS A CA 1
ATOM 3371 C C . LYS A 1 428 ? 16.172 -34.731 -24.342 1.00 83.75 428 LYS A C 1
ATOM 3373 O O . LYS A 1 428 ? 16.709 -33.643 -24.512 1.00 83.75 428 LYS A O 1
ATOM 3378 N N . ARG A 1 429 ? 15.230 -34.915 -23.419 1.00 88.69 429 ARG A N 1
ATOM 3379 C CA . ARG A 1 429 ? 14.794 -33.867 -22.485 1.00 88.69 429 ARG A CA 1
ATOM 3380 C C . ARG A 1 429 ? 15.892 -33.563 -21.456 1.00 88.69 429 ARG A C 1
ATOM 3382 O O . ARG A 1 429 ? 16.426 -34.481 -20.840 1.00 88.69 429 ARG A O 1
ATOM 3389 N N . CYS A 1 430 ? 16.192 -32.284 -21.251 1.00 86.06 430 CYS A N 1
ATOM 3390 C CA . CYS A 1 430 ? 17.147 -31.775 -20.271 1.00 86.06 430 CYS A CA 1
ATOM 3391 C C . CYS A 1 430 ? 16.462 -30.785 -19.333 1.00 86.06 430 CYS A C 1
ATOM 3393 O O . CYS A 1 430 ? 16.061 -29.705 -19.755 1.00 86.06 430 CYS A O 1
ATOM 3395 N N . GLU A 1 431 ? 16.325 -31.144 -18.060 1.00 87.50 431 GLU A N 1
ATOM 3396 C CA . GLU A 1 431 ? 15.866 -30.226 -17.019 1.00 87.50 431 GLU A CA 1
ATOM 3397 C C . GLU A 1 431 ? 17.085 -29.665 -16.286 1.00 87.50 431 GLU A C 1
ATOM 3399 O O . GLU A 1 431 ? 17.651 -30.308 -15.408 1.00 87.50 431 GLU A O 1
ATOM 3404 N N . TYR A 1 432 ? 17.540 -28.488 -16.711 1.00 81.94 432 TYR A N 1
ATOM 3405 C CA . TYR A 1 432 ? 18.794 -27.901 -16.229 1.00 81.94 432 TYR A CA 1
ATOM 3406 C C . TYR A 1 432 ? 18.596 -26.967 -15.028 1.00 81.94 432 TYR A C 1
ATOM 3408 O O . TYR A 1 432 ? 19.566 -26.654 -14.344 1.00 81.94 432 TYR A O 1
ATOM 3416 N N . LEU A 1 433 ? 17.356 -26.536 -14.763 1.00 66.19 433 LEU A N 1
ATOM 3417 C CA . LEU A 1 433 ? 16.926 -25.788 -13.576 1.00 66.19 433 LEU A CA 1
ATOM 3418 C C . LEU A 1 433 ? 15.481 -26.182 -13.222 1.00 66.19 433 LEU A C 1
ATOM 3420 O O . LEU A 1 433 ? 14.741 -26.562 -14.133 1.00 66.19 433 LEU A O 1
ATOM 3424 N N . PRO A 1 434 ? 15.031 -26.020 -11.961 1.00 69.62 434 PRO A N 1
ATOM 3425 C CA . PRO A 1 434 ? 13.649 -26.307 -11.573 1.00 69.62 434 PRO A CA 1
ATOM 3426 C C . PRO A 1 434 ? 12.632 -25.609 -12.492 1.00 69.62 434 PRO A C 1
ATOM 3428 O O . PRO A 1 434 ? 12.575 -24.378 -12.563 1.00 69.62 434 PRO A O 1
ATOM 3431 N N . GLY A 1 435 ? 11.854 -26.397 -13.242 1.00 64.19 435 GLY A N 1
ATOM 3432 C CA . GLY A 1 435 ? 10.856 -25.888 -14.193 1.00 64.19 435 GLY A CA 1
ATOM 3433 C C . GLY A 1 435 ? 11.416 -25.301 -15.501 1.00 64.19 435 GLY A C 1
ATOM 3434 O O . GLY A 1 435 ? 10.659 -24.713 -16.285 1.00 64.19 435 GLY A O 1
ATOM 3435 N N . LYS A 1 436 ? 12.720 -25.444 -15.779 1.00 71.75 436 LYS A N 1
ATOM 3436 C CA . LYS A 1 436 ? 13.327 -25.089 -17.072 1.00 71.75 436 LYS A CA 1
ATOM 3437 C C . LYS A 1 436 ? 13.812 -26.335 -17.805 1.00 71.75 436 LYS A C 1
ATOM 3439 O O . LYS A 1 436 ? 14.699 -27.043 -17.340 1.00 71.75 436 LYS A O 1
ATOM 3444 N N . ILE A 1 437 ? 13.228 -26.551 -18.980 1.00 82.38 437 ILE A N 1
ATOM 3445 C CA . ILE A 1 437 ? 13.457 -27.716 -19.830 1.00 82.38 437 ILE A CA 1
ATOM 3446 C 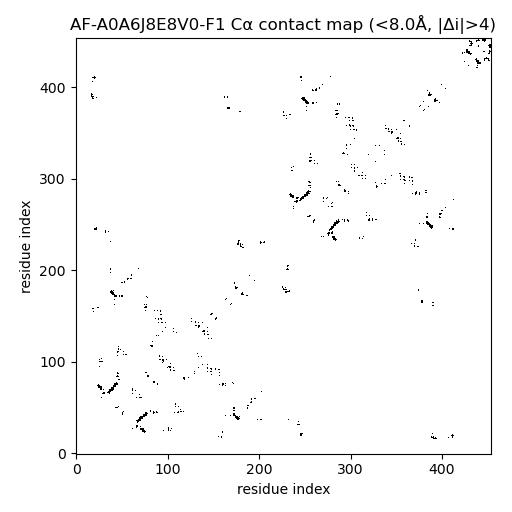C . ILE A 1 437 ? 14.009 -27.250 -21.181 1.00 82.38 437 ILE A C 1
ATOM 3448 O O . ILE A 1 437 ? 13.537 -26.255 -21.731 1.00 82.38 437 ILE A O 1
ATOM 3452 N N . GLU A 1 438 ? 14.980 -27.987 -21.709 1.00 85.50 438 GLU A N 1
ATOM 3453 C CA . GLU A 1 438 ? 15.549 -27.869 -23.053 1.00 85.50 438 GLU A CA 1
ATOM 3454 C C . GLU A 1 438 ? 15.535 -29.256 -23.733 1.00 85.50 438 GLU A C 1
ATOM 3456 O O . GLU A 1 438 ? 15.577 -30.277 -23.048 1.00 85.50 438 GLU A O 1
ATOM 3461 N N . CYS A 1 439 ? 15.445 -29.330 -25.066 1.00 90.94 439 CYS A N 1
ATOM 3462 C CA . CYS A 1 439 ? 15.479 -30.602 -25.805 1.00 90.94 439 CYS A CA 1
ATOM 3463 C C . CYS A 1 439 ? 16.817 -30.750 -26.547 1.00 90.94 439 CYS A C 1
ATOM 3465 O O . CYS A 1 439 ? 17.010 -30.125 -27.592 1.00 90.94 439 CYS A O 1
ATOM 3467 N N . CYS A 1 440 ? 17.708 -31.596 -26.031 1.00 85.88 440 CYS A N 1
ATOM 3468 C CA . CYS A 1 440 ? 19.050 -31.818 -26.560 1.00 85.88 440 CYS A CA 1
ATOM 3469 C C . CYS A 1 440 ? 19.015 -32.551 -27.902 1.00 85.88 440 CYS A C 1
ATOM 3471 O O . CYS A 1 440 ? 18.271 -33.525 -28.087 1.00 85.88 440 CYS A O 1
ATOM 3473 N N . LYS A 1 441 ? 19.848 -32.093 -28.834 1.00 87.75 441 LYS A N 1
ATOM 3474 C CA . LYS A 1 441 ? 20.117 -32.759 -30.109 1.00 87.75 441 LYS A CA 1
ATOM 3475 C C . LYS A 1 441 ? 20.989 -34.007 -29.893 1.00 87.75 441 LYS A C 1
ATOM 3477 O O . LYS A 1 441 ? 21.654 -34.127 -28.862 1.00 87.75 441 LYS A O 1
ATOM 3482 N N . PRO A 1 442 ? 21.020 -34.947 -30.854 1.00 85.25 442 PRO A N 1
ATOM 3483 C CA . PRO A 1 442 ? 21.986 -36.042 -30.835 1.00 85.25 442 PRO A CA 1
ATOM 3484 C C . PRO A 1 442 ? 23.420 -35.504 -30.719 1.00 85.25 442 PRO A C 1
ATOM 3486 O O . PRO A 1 442 ? 23.807 -34.632 -31.493 1.00 85.25 442 PRO A O 1
ATOM 3489 N N . GLY A 1 443 ? 24.182 -36.009 -29.747 1.00 83.62 443 GLY A N 1
ATOM 3490 C CA . GLY A 1 443 ? 25.543 -35.550 -29.442 1.00 83.62 443 GLY A CA 1
ATOM 3491 C C . GLY A 1 443 ? 25.646 -34.507 -28.323 1.00 83.62 443 GLY A C 1
ATOM 3492 O O . GLY A 1 443 ? 26.740 -34.293 -27.826 1.00 83.62 443 GLY A O 1
ATOM 3493 N N . GLU A 1 444 ? 24.538 -33.912 -27.870 1.00 89.50 444 GLU A N 1
ATOM 3494 C CA . GLU A 1 444 ? 24.547 -32.967 -26.745 1.00 89.50 444 GLU A CA 1
ATOM 3495 C C . GLU A 1 444 ? 24.302 -33.676 -25.393 1.00 89.50 444 GLU A C 1
ATOM 3497 O O . GLU A 1 444 ? 23.430 -34.543 -25.256 1.00 89.50 444 GLU A O 1
ATOM 3502 N N . ALA A 1 445 ? 25.036 -33.263 -24.358 1.00 87.62 445 ALA A N 1
ATOM 3503 C CA . ALA A 1 445 ? 24.827 -33.633 -22.964 1.00 87.62 445 ALA A CA 1
ATOM 3504 C C . ALA A 1 445 ? 24.010 -32.566 -22.217 1.00 87.62 445 ALA A C 1
ATOM 3506 O O . ALA A 1 445 ? 24.128 -31.369 -22.471 1.00 87.62 445 ALA A O 1
ATOM 3507 N N . CYS A 1 446 ? 23.190 -33.004 -21.259 1.00 91.12 446 CYS A N 1
ATOM 3508 C CA . CYS A 1 446 ? 22.466 -32.104 -20.364 1.00 91.12 446 CYS A CA 1
ATOM 3509 C C . CYS A 1 446 ? 23.375 -31.701 -19.201 1.00 91.12 446 CYS A C 1
ATOM 3511 O O . CYS A 1 446 ? 23.709 -32.546 -18.370 1.00 91.12 446 CYS A O 1
ATOM 3513 N N . ILE A 1 447 ? 23.766 -30.428 -19.140 1.00 86.88 447 ILE A N 1
ATOM 3514 C CA . ILE A 1 447 ? 24.628 -29.895 -18.084 1.00 86.88 447 ILE A CA 1
ATOM 3515 C C . ILE A 1 447 ? 23.764 -29.144 -17.050 1.00 86.88 447 ILE A C 1
ATOM 3517 O O . ILE A 1 447 ? 23.073 -28.184 -17.420 1.00 86.88 447 ILE A O 1
ATOM 3521 N N . PRO A 1 448 ? 23.790 -29.532 -15.757 1.00 84.94 448 PRO A N 1
ATOM 3522 C CA . PRO A 1 448 ? 23.072 -28.826 -14.695 1.00 84.94 448 PRO A CA 1
ATOM 3523 C C . PRO A 1 448 ? 23.409 -27.331 -14.666 1.00 84.94 448 PRO A C 1
ATOM 3525 O O . PRO A 1 448 ? 24.564 -26.949 -14.829 1.00 84.94 448 PRO A O 1
ATOM 3528 N N . ASN A 1 449 ? 22.401 -26.480 -14.462 1.00 78.81 449 ASN A N 1
ATOM 3529 C CA . ASN A 1 449 ? 22.484 -25.012 -14.491 1.00 78.81 449 ASN A CA 1
ATOM 3530 C C . ASN A 1 449 ? 22.897 -24.381 -15.837 1.00 78.81 449 ASN A C 1
ATOM 3532 O O . ASN A 1 449 ? 22.969 -23.157 -15.925 1.00 78.81 449 ASN A O 1
ATOM 3536 N N . VAL A 1 450 ? 23.128 -25.174 -16.890 1.00 84.75 450 VAL A N 1
ATOM 3537 C CA . VAL A 1 450 ? 23.667 -24.689 -18.174 1.00 84.75 450 VAL A CA 1
ATOM 3538 C C . VAL A 1 450 ? 22.764 -25.028 -19.366 1.00 84.75 450 VAL A C 1
ATOM 3540 O O . VAL A 1 450 ? 22.568 -24.169 -20.230 1.00 84.75 450 VAL A O 1
ATOM 3543 N N . GLY A 1 451 ? 22.205 -26.241 -19.423 1.00 86.44 451 GLY A N 1
ATOM 3544 C CA . GLY A 1 451 ? 21.407 -26.731 -20.557 1.00 86.44 451 GLY A CA 1
ATOM 3545 C C . GLY A 1 451 ? 22.155 -27.729 -21.450 1.00 86.44 451 GLY A C 1
ATOM 3546 O O . GLY A 1 451 ? 23.155 -28.313 -21.033 1.00 86.44 451 GLY A O 1
ATOM 3547 N N . CYS A 1 452 ? 21.668 -27.947 -22.671 1.00 87.50 452 CYS A N 1
ATOM 3548 C CA . CYS A 1 452 ? 22.232 -28.891 -23.644 1.00 87.50 452 CYS A CA 1
ATOM 3549 C C . CYS A 1 452 ? 23.521 -28.352 -24.288 1.00 87.50 452 CYS A C 1
ATOM 3551 O O . CYS A 1 452 ? 23.519 -27.248 -24.833 1.00 87.50 452 CYS A O 1
ATOM 3553 N N . ARG A 1 453 ? 24.630 -29.097 -24.239 1.00 92.62 453 ARG A N 1
ATOM 3554 C CA . ARG A 1 453 ? 25.928 -28.705 -24.830 1.00 92.62 453 ARG A CA 1
ATOM 3555 C C . ARG A 1 453 ? 26.612 -29.896 -25.498 1.00 92.62 453 ARG A C 1
ATOM 3557 O O . ARG A 1 453 ? 26.466 -31.009 -25.003 1.00 92.62 453 ARG A O 1
ATOM 3564 N N . CYS A 1 454 ? 27.312 -29.652 -26.604 1.00 78.25 454 CYS A N 1
ATOM 3565 C CA . CYS A 1 454 ? 28.108 -30.660 -27.311 1.00 78.25 454 CYS A CA 1
ATOM 3566 C C . CYS A 1 454 ? 29.360 -31.060 -26.531 1.00 78.25 454 CYS A C 1
ATOM 3568 O O . CYS A 1 454 ? 29.926 -30.170 -25.853 1.00 78.25 454 CYS A O 1
#

Nearest PDB structures (foldseek):
  3gn3-assembly1_A  TM=8.262E-01  e=1.096E-08  Pseudomonas syringae pv. tomato
  3bci-assembly1_A  TM=7.603E-01  e=2.054E-05  Staphylococcus aureus
  2rem-assembly2_B  TM=6.571E-01  e=1.215E-05  Xylella fastidiosa
  9edl-assembly1_A  TM=6.555E-01  e=1.258E-04  Francisella tularensis subsp. tularensis SCHU S4
  7jve-assembly2_D  TM=5.513E-01  e=1.576E-03  Salmonella enterica subsp. enterica serovar Typhimurium

Sequence (454 aa):
MLVKIVLLLLPLAYETAIVPSRPLGFIYGAQNSNVMPVEFDVYMGPLCPDSKAVFPTLVKLAGHYGPDKLTFRMHLFPLPYHKHAFLVAMGTHAVNKMTNGSMTFIWTQDVYSHLDIFKTLTKDQAISKMVELAKSMGLSAAEFKQLVTNSRIKHECRVERKHGFSRGIKATPTFMINDVVVADDDQANRSEADWIKIIDPILNQINKLKMFCKIILCLLPVAFAQVPIPHRPLGFVYGWGNASAPVDLDVFIDNLCPDSAETFPTIQKVADYYGPKQLRLRIHLFPLPYHHNSFLIAMGTHAVDQLTKTNMTYTWIQQIYNNIVKFSDVTLTQAQVVMKMTELAKSMGMLETEFMKLATDEMVNEDCRIAWKYACSRGVTGTPTFMVNDVVVAADPAWTVAEWNKVVDPLLKKSLGVSRTSDCTGKKRCEYLPGKIECCKPGEACIPNVGCRC

Foldseek 3Di:
DDDDPDPPPDPPPPPFQDFALFQAFFWADDADQVAFAKEKEWEAQLLDLLSLLCLVQLNVLCVVQDNRHYTYGYFYAHDPPQQCSLLSQLLLLLQCVQDGRNVSSVLSNVSSVVSVVSRPDDPVVNLVVSLVSCVVVVHDSVSSSCRSPDPVSSVSSVSSNVLCVLLVNDDPGWMAILSFTDDDDNSSPDHNVNVCVLRVVLSVVVVCVVPDDDDDDDDDDDDPPGQDRHSGNDFAKPPCATPRARKEKEWEAFLLDLLSLLQLVQVNVLCVVLDRNHYIYGYFYAHAVPQQQRLLLQQLLLLCCSQVVSPCSSVSSNVSSVCSVVLSPNVDDSVRNLVVSLVVCVVVVDDSVSSSCSSPDPVSSSSSVSSNVSCVSSVDDDPGWIDMSSTTGPDGSNDHSVNVCVVRVVSSPDPCPDPPPPVLVVFPWADQDVVDIDGEDPPWDRHHVPGTDD

Organism: Mytilus coruscus (NCBI:txid42192)